Protein AF-B6G0U5-F1 (afdb_monomer_lite)

Foldseek 3Di:
DPPVVVVVVVVVVVVVVVVDDDDDDDWDWDWDADPVRDIDIDTDDDDFFAEAEQADPDLQSLLLSLQVVFFDLQEEEEAEPPPHRLQLLFCLLVCLLRSGFYGYAHLVDGDPSNVVSLVSYQEYEYGADCVGRNPVSVVVSPNHHYHYQYDPGNQNSLVSLVVVLPDAQEAEEFASPPGSLLSLLCSLQCSLRSHTYHHDHQPDLADPDDPNHAYAYQEDCNGPPVSHCVRRVYHYQYDPDSQSSSVSSCCVQPVPAQEAEEEASVDCSLSSRCNSVGSNHGYHHDAPDGPLVVHAPHHYYYRYDYPDDNDHPRDDPPPPPPDDPDPDDDDDDDDDDDDDDDDDDDDDDDDDDDDDDDDDDDDDDDDDDDPDPCVPAFEFDPCNVVQLPVLPDLQQQAEEAEDEDDDPCVVVFDWGQGGPVSPSQWIWGDDPSYIYTYHNDQYEYDLACALVVAQCCRYQEYHCPRYQDLNHQELHNNPANVCNHQEYACQRHPCVNYAEQARNQHNVCNHQAYDCQNHEAQNYAYLHRNHQNVCNHAEYDCLNDPCLNHQEQASNCANNCNHQEYDCQNDDCQNHQELHLNHAQVQNHADYDCQNDDQQNHQEQASNNQNNQNHAEDEPVRHDCVNHAELASNHANNQNHAYYEQDNHACQNHQEHARNQQNVQNYAYEHEYEHQHNYHASNAENGPQDPPGAYEYEYEPVCVVVVVVNVVRHDPRGRYDYHYHDDHPVVVVVVVVVVVVPPPD

Secondary structure (DSSP, 8-state):
--HHHHHHHHHHHHHHHTT-SS--PPPPEEEEE-TTSPEEEEE-PPPP--EEEE--SSHHHHHHHHHHHSS-TTEEEEEE-SS--TTGGGTHHHHHHHT--EEEE-SSS--HHHHHHHHH-SEEEEES-TTTS-HHHHHHTTTSEEEEE--SSHHHHHHHHHHHH-S-SEEEEEETTT-HHHHHHHHHHHHHTT-PEEEE-TT-----PPTT-EEEEES-TTTS-HHHHHHHT-EEE--SSHHHHHHHHHHHH-TT-SEEEEEESS-THHHHHHTTTGGGT-EEEE-SSSSGGGGTTSEEEEES--SS-------------PPP-------------------------------------------S-----GGG--BBPTTHHHHHHTTT--TT--EEEEEE---TTGGGS-EEE-BTT--SSEEEEEETTEEEEEESSPEEPPSB-TTTTTT-TT--EEE-TTEE-TT-SB-TTTTTT-TT------TT---TT--B-TTTTTT-TT------TT---TT--B-TTTTTT-TT------TT---TT--B-TTTTTT-TT------TT---TT--B-TTTTTT-TT------TT---TT--B-TTTTTT-TT--EEE-TT---TT--B-TTTTTT-TT--EEE-TT---TT--B-TTTTTT-TT-EEEEEE-S---B-TTTTTT-S-STT-EEEEEE-TTTHHHHHHHHHTS-TT--EEEEEE---GGGTHHHHHHHTTSS--

Structure (mmCIF, N/CA/C/O backbone):
data_AF-B6G0U5-F1
#
_entry.id   AF-B6G0U5-F1
#
loop_
_atom_site.group_PDB
_atom_site.id
_atom_site.type_symbol
_atom_site.label_atom_id
_atom_site.label_alt_id
_atom_site.label_comp_id
_atom_site.label_asym_id
_atom_site.label_entity_id
_atom_site.label_seq_id
_atom_site.pdbx_PDB_ins_code
_atom_site.Cartn_x
_atom_site.Cartn_y
_atom_site.Cartn_z
_atom_site.occupancy
_atom_site.B_iso_or_equiv
_atom_site.auth_seq_id
_atom_site.auth_comp_id
_atom_site.auth_asym_id
_atom_site.auth_atom_id
_atom_site.pdbx_PDB_model_num
ATOM 1 N N . MET A 1 1 ? -31.105 -43.467 30.693 1.00 41.81 1 MET A N 1
ATOM 2 C CA . MET A 1 1 ? -31.208 -42.026 31.039 1.00 41.81 1 MET A CA 1
ATOM 3 C C . MET A 1 1 ? -32.640 -41.564 30.822 1.00 41.81 1 MET A C 1
ATOM 5 O O . MET A 1 1 ? -33.276 -42.052 29.898 1.00 41.81 1 MET A O 1
ATOM 9 N N . ASN A 1 2 ? -33.156 -40.666 31.664 1.00 41.19 2 ASN A N 1
ATOM 10 C CA . ASN A 1 2 ? -34.514 -40.133 31.511 1.00 41.19 2 ASN A CA 1
ATOM 11 C C . ASN A 1 2 ? -34.580 -39.208 30.275 1.00 41.19 2 ASN A C 1
ATOM 13 O O . ASN A 1 2 ? -33.649 -38.427 30.071 1.00 41.19 2 ASN A O 1
ATOM 17 N N . LYS A 1 3 ? -35.639 -39.273 29.449 1.00 37.56 3 LYS A N 1
ATOM 18 C CA . LYS A 1 3 ? -35.687 -38.558 28.149 1.00 37.56 3 LYS A CA 1
ATOM 19 C C . LYS A 1 3 ? -35.516 -37.035 28.295 1.00 37.56 3 LYS A C 1
ATOM 21 O O . LYS A 1 3 ? -34.864 -36.418 27.460 1.00 37.56 3 LYS A O 1
ATOM 26 N N . GLY A 1 4 ? -36.000 -36.449 29.396 1.00 39.34 4 GLY A N 1
ATOM 27 C CA . GLY A 1 4 ? -35.787 -35.031 29.717 1.00 39.34 4 GLY A CA 1
ATOM 28 C C . GLY A 1 4 ? -34.329 -34.657 30.029 1.00 39.34 4 GLY A C 1
ATOM 29 O O . GLY A 1 4 ? -33.893 -33.574 29.661 1.00 39.34 4 GLY A O 1
ATOM 30 N N . ILE A 1 5 ? -33.541 -35.562 30.628 1.00 41.09 5 ILE A N 1
ATOM 31 C CA . ILE A 1 5 ? -32.111 -35.323 30.916 1.00 41.09 5 ILE A CA 1
ATOM 32 C C . ILE A 1 5 ? -31.323 -35.250 29.606 1.00 41.09 5 ILE A C 1
ATOM 34 O O . ILE A 1 5 ? -30.482 -34.370 29.443 1.00 41.09 5 ILE A O 1
ATOM 38 N N . ALA A 1 6 ? -31.636 -36.134 28.652 1.00 41.09 6 ALA A N 1
ATOM 39 C CA . ALA A 1 6 ? -31.067 -36.064 27.311 1.00 41.09 6 ALA A CA 1
ATOM 40 C C . ALA A 1 6 ? -31.468 -34.757 26.610 1.00 41.09 6 ALA A C 1
ATOM 42 O O . ALA A 1 6 ? -30.598 -34.077 26.088 1.00 41.09 6 ALA A O 1
ATOM 43 N N . ALA A 1 7 ? -32.744 -34.357 26.661 1.00 38.75 7 ALA A N 1
ATOM 44 C CA . ALA A 1 7 ? -33.213 -33.122 26.029 1.00 38.75 7 ALA A CA 1
ATOM 45 C C . ALA A 1 7 ? -32.553 -31.850 26.599 1.00 38.75 7 ALA A C 1
ATOM 47 O O . ALA A 1 7 ? -32.129 -31.000 25.824 1.00 38.75 7 ALA A O 1
ATOM 48 N N . VAL A 1 8 ? -32.404 -31.727 27.924 1.00 44.31 8 VAL A N 1
ATOM 49 C CA . VAL A 1 8 ? -31.749 -30.560 28.552 1.00 44.31 8 VAL A CA 1
ATOM 50 C C . VAL A 1 8 ? -30.239 -30.558 28.297 1.00 44.31 8 VAL A C 1
ATOM 52 O O . VAL A 1 8 ? -29.676 -29.506 28.004 1.00 44.31 8 VAL A O 1
ATOM 55 N N . ALA A 1 9 ? -29.579 -31.722 28.337 1.00 42.16 9 ALA A N 1
ATOM 56 C CA . ALA A 1 9 ? -28.166 -31.826 27.974 1.00 42.16 9 ALA A CA 1
ATOM 57 C C . ALA A 1 9 ? -27.937 -31.490 26.490 1.00 42.16 9 ALA A C 1
ATOM 59 O O . ALA A 1 9 ? -27.038 -30.719 26.179 1.00 42.16 9 ALA A O 1
ATOM 60 N N . ILE A 1 10 ? -28.780 -32.001 25.586 1.00 44.28 10 ILE A N 1
ATOM 61 C CA . ILE A 1 10 ? -28.735 -31.700 24.148 1.00 44.28 10 ILE A CA 1
ATOM 62 C C . ILE A 1 10 ? -29.040 -30.220 23.893 1.00 44.28 10 ILE A C 1
ATOM 64 O O . ILE A 1 10 ? -28.343 -29.608 23.097 1.00 44.28 10 ILE A O 1
ATOM 68 N N . ALA A 1 11 ? -29.998 -29.606 24.592 1.00 42.25 11 ALA A N 1
ATOM 69 C CA . ALA A 1 11 ? -30.270 -28.172 24.473 1.00 42.25 11 ALA A CA 1
ATOM 70 C C . ALA A 1 11 ? -29.084 -27.316 24.953 1.00 42.25 11 ALA A C 1
ATOM 72 O O . ALA A 1 11 ? -28.708 -26.366 24.273 1.00 42.25 11 ALA A O 1
ATOM 73 N N . ALA A 1 12 ? -28.445 -27.677 26.071 1.00 42.59 12 ALA A N 1
ATOM 74 C CA . ALA A 1 12 ? -27.238 -27.003 26.554 1.00 42.59 12 ALA A CA 1
ATOM 75 C C . ALA A 1 12 ? -26.036 -27.193 25.607 1.00 42.59 12 ALA A C 1
ATOM 77 O O . ALA A 1 12 ? -25.261 -26.259 25.415 1.00 42.59 12 ALA A O 1
ATOM 78 N N . ILE A 1 13 ? -25.909 -28.371 24.987 1.00 42.75 13 ILE A N 1
ATOM 79 C CA . ILE A 1 13 ? -24.900 -28.678 23.961 1.00 42.75 13 ILE A CA 1
ATOM 80 C C . ILE A 1 13 ? -25.186 -27.916 22.657 1.00 42.75 13 ILE A C 1
ATOM 82 O O . ILE A 1 13 ? -24.265 -27.389 22.049 1.00 42.75 13 ILE A O 1
ATOM 86 N N . LEU A 1 14 ? -26.443 -27.790 22.229 1.00 38.56 14 LEU A N 1
ATOM 87 C CA . LEU A 1 14 ? -26.814 -27.014 21.041 1.00 38.56 14 LEU A CA 1
ATOM 88 C C . LEU A 1 14 ? -26.608 -25.509 21.262 1.00 38.56 14 LEU A C 1
ATOM 90 O O . LEU A 1 14 ? -26.083 -24.841 20.377 1.00 38.56 14 LEU A O 1
ATOM 94 N N . LEU A 1 15 ? -26.942 -24.992 22.450 1.00 37.34 15 LEU A N 1
ATOM 95 C CA . LEU A 1 15 ? -26.687 -23.600 22.843 1.00 37.34 15 LEU A CA 1
ATOM 96 C C . LEU A 1 15 ? -25.188 -23.284 22.986 1.00 37.34 15 LEU A C 1
ATOM 98 O O . LEU A 1 15 ? -24.782 -22.145 22.739 1.00 37.34 15 LEU A O 1
ATOM 102 N N . SER A 1 16 ? -24.350 -24.256 23.368 1.00 36.69 16 SER A N 1
ATOM 103 C CA . SER A 1 16 ? -22.896 -24.066 23.369 1.00 36.69 16 SER A CA 1
ATOM 104 C C . SER A 1 16 ? -22.305 -24.178 21.960 1.00 36.69 16 SER A C 1
ATOM 106 O O . SER A 1 16 ? -21.547 -23.295 21.568 1.00 36.69 16 SER A O 1
ATOM 108 N N . ILE A 1 17 ? -22.709 -25.166 21.153 1.00 36.34 17 ILE A N 1
ATOM 109 C CA . ILE A 1 17 ? -22.259 -25.314 19.756 1.00 36.34 17 ILE A CA 1
ATOM 110 C C . ILE A 1 17 ? -22.659 -24.094 18.907 1.00 36.34 17 ILE A C 1
ATOM 112 O O . ILE A 1 17 ? -21.852 -23.623 18.110 1.00 36.34 17 ILE A O 1
ATOM 116 N N . SER A 1 18 ? -23.841 -23.502 19.118 1.00 33.12 18 SER A N 1
ATOM 117 C CA . SER A 1 18 ? -24.302 -22.323 18.361 1.00 33.12 18 SER A CA 1
ATOM 118 C C . SER A 1 18 ? -23.503 -21.031 18.608 1.00 33.12 18 SER A C 1
ATOM 120 O O . SER A 1 18 ? -23.827 -20.002 18.019 1.00 33.12 18 SER A O 1
ATOM 122 N N . ASN A 1 19 ? -22.507 -21.042 19.501 1.00 32.38 19 ASN A N 1
ATOM 123 C CA . ASN A 1 19 ? -21.650 -19.890 19.804 1.00 32.38 19 ASN A CA 1
ATOM 124 C C . ASN A 1 19 ? -20.148 -20.152 19.541 1.00 32.38 19 ASN A C 1
ATOM 126 O O . ASN A 1 19 ? -19.331 -19.316 19.918 1.00 32.38 19 ASN A O 1
ATOM 130 N N . PHE A 1 20 ? -19.771 -21.271 18.906 1.00 33.72 20 PHE A N 1
ATOM 131 C CA . PHE A 1 20 ? -18.369 -21.629 18.636 1.00 33.72 20 PHE A CA 1
ATOM 132 C C . PHE A 1 20 ? -18.137 -22.005 17.165 1.00 33.72 20 PHE A C 1
ATOM 134 O O . PHE A 1 20 ? -18.825 -22.863 16.615 1.00 33.72 20 PHE A O 1
ATOM 141 N N . SER A 1 21 ? -17.104 -21.430 16.544 1.00 30.44 21 SER A N 1
ATOM 142 C CA . SER A 1 21 ? -16.542 -21.937 15.288 1.00 30.44 21 SER A CA 1
ATOM 143 C C . SER A 1 21 ? -15.600 -23.111 15.572 1.00 30.44 21 SER A C 1
ATOM 145 O O . SER A 1 21 ? -14.601 -22.937 16.263 1.00 30.44 21 SER A O 1
ATOM 147 N N . SER A 1 22 ? -15.940 -24.293 15.047 1.00 32.72 22 SER A N 1
ATOM 148 C CA . SER A 1 22 ? -15.055 -25.451 14.798 1.00 32.72 22 SER A CA 1
ATOM 149 C C . SER A 1 22 ? -13.824 -25.618 15.714 1.00 32.72 22 SER A C 1
ATOM 151 O O . SER A 1 22 ? -12.688 -25.476 15.273 1.00 32.72 22 SER A O 1
ATOM 153 N N . GLY A 1 23 ? -14.054 -26.007 16.971 1.00 31.92 23 GLY A N 1
ATOM 154 C CA . GLY A 1 23 ? -13.003 -26.351 17.937 1.00 31.92 23 GLY A CA 1
ATOM 155 C C . GLY A 1 23 ? -13.549 -27.258 19.040 1.00 31.92 23 GLY A C 1
ATOM 156 O O . GLY A 1 23 ? -13.773 -26.820 20.165 1.00 31.92 23 GLY A O 1
ATOM 157 N N . ALA A 1 24 ? -13.869 -28.509 18.700 1.00 28.66 24 ALA A N 1
ATOM 158 C CA . ALA A 1 24 ? -14.595 -29.417 19.589 1.00 28.66 24 ALA A CA 1
ATOM 159 C C . ALA A 1 24 ? -13.694 -30.038 20.676 1.00 28.66 24 ALA A C 1
ATOM 161 O O . ALA A 1 24 ? -13.211 -31.160 20.534 1.00 28.66 24 ALA A O 1
ATOM 162 N N . GLU A 1 25 ? -13.523 -29.342 21.800 1.00 37.12 25 GLU A N 1
ATOM 163 C CA . GLU A 1 25 ? -12.974 -29.932 23.026 1.00 37.12 25 GLU A CA 1
ATOM 164 C C . GLU A 1 25 ? -14.069 -30.426 23.989 1.00 37.12 25 GLU A C 1
ATOM 166 O O . GLU A 1 25 ? -15.152 -29.854 24.118 1.00 37.12 25 GLU A O 1
ATOM 171 N N . SER A 1 26 ? -13.775 -31.512 24.708 1.00 33.44 26 SER A N 1
ATOM 172 C CA . SER A 1 26 ? -14.741 -32.208 25.563 1.00 33.44 26 SER A CA 1
ATOM 173 C C . SER A 1 26 ? -15.150 -31.418 26.818 1.00 33.44 26 SER A C 1
ATOM 175 O O . SER A 1 26 ? -14.322 -31.151 27.695 1.00 33.44 26 SER A O 1
ATOM 177 N N . PHE A 1 27 ? -16.450 -31.162 26.985 1.00 38.25 27 PHE A N 1
ATOM 178 C CA . PHE A 1 27 ? -17.017 -30.650 28.237 1.00 38.25 27 PHE A CA 1
ATOM 179 C C . PHE A 1 27 ? -17.114 -31.759 29.299 1.00 38.25 27 PHE A C 1
ATOM 181 O O . PHE A 1 27 ? -17.762 -32.784 29.085 1.00 38.25 27 PHE A O 1
ATOM 188 N N . LYS A 1 28 ? -16.536 -31.542 30.489 1.00 36.19 28 LYS A N 1
ATOM 189 C CA . LYS A 1 28 ? -16.729 -32.424 31.657 1.00 36.19 28 LYS A CA 1
ATOM 190 C C . LYS A 1 28 ? -17.879 -31.915 32.525 1.00 36.19 28 LYS A C 1
ATOM 192 O O . LYS A 1 28 ? -17.785 -30.831 33.096 1.00 36.19 28 LYS A O 1
ATOM 197 N N . TYR A 1 29 ? -18.924 -32.723 32.684 1.00 39.94 29 TYR A N 1
ATOM 198 C CA . TYR A 1 29 ? -20.046 -32.449 33.584 1.00 39.94 29 TYR A CA 1
ATOM 199 C C . TYR A 1 29 ? -20.018 -33.361 34.820 1.00 39.94 29 TYR A C 1
ATOM 201 O O . TYR A 1 29 ? -19.636 -34.529 34.753 1.00 39.94 29 TYR A O 1
ATOM 209 N N . LYS A 1 30 ? -20.468 -32.834 35.965 1.00 37.81 30 LYS A N 1
ATOM 210 C CA . LYS A 1 30 ? -20.860 -33.630 37.139 1.00 37.81 30 LYS A CA 1
ATOM 211 C C . LYS A 1 30 ? -22.286 -33.250 37.525 1.00 37.81 30 LYS A C 1
ATOM 213 O O . LYS A 1 30 ? -22.527 -32.122 37.953 1.00 37.81 30 LYS A O 1
ATOM 218 N N . ALA A 1 31 ? -23.207 -34.200 37.394 1.00 38.88 31 ALA A N 1
ATOM 219 C CA . ALA A 1 31 ? -24.545 -34.098 37.960 1.00 38.88 31 ALA A CA 1
ATOM 220 C C . ALA A 1 31 ? -24.526 -34.630 39.400 1.00 38.88 31 ALA A C 1
ATOM 222 O O . ALA A 1 31 ? -23.918 -35.669 39.673 1.00 38.88 31 ALA A O 1
ATOM 223 N N . LYS A 1 32 ? -25.191 -33.934 40.326 1.00 42.19 32 LYS A N 1
ATOM 224 C CA . LYS A 1 32 ? -25.430 -34.442 41.684 1.00 42.19 32 LYS A CA 1
ATOM 225 C C . LYS A 1 32 ? -26.883 -34.177 42.066 1.00 42.19 32 LYS A C 1
ATOM 227 O O . LYS A 1 32 ? -27.349 -33.039 41.998 1.00 42.19 32 LYS A O 1
ATOM 232 N N . LYS A 1 33 ? -27.588 -35.237 42.454 1.00 38.59 33 LYS A N 1
ATOM 233 C CA . LYS A 1 33 ? -28.985 -35.184 42.885 1.00 38.59 33 LYS A CA 1
ATOM 234 C C . LYS A 1 33 ? -29.052 -34.747 44.346 1.00 38.59 33 LYS A C 1
ATOM 236 O O . LYS A 1 33 ? -28.362 -35.331 45.183 1.00 38.59 33 LYS A O 1
ATOM 241 N N . LYS A 1 34 ? -29.835 -33.711 44.651 1.00 44.16 34 LYS A N 1
ATOM 242 C CA . LYS A 1 34 ? -30.144 -33.316 46.032 1.00 44.16 34 LYS A CA 1
ATOM 243 C C . LYS A 1 34 ? -31.354 -34.102 46.551 1.00 44.16 34 LYS A C 1
ATOM 245 O O . LYS A 1 34 ? -32.176 -34.589 45.776 1.00 44.16 34 LYS A O 1
ATOM 250 N N . SER A 1 35 ? -31.464 -34.211 47.874 1.00 41.53 35 S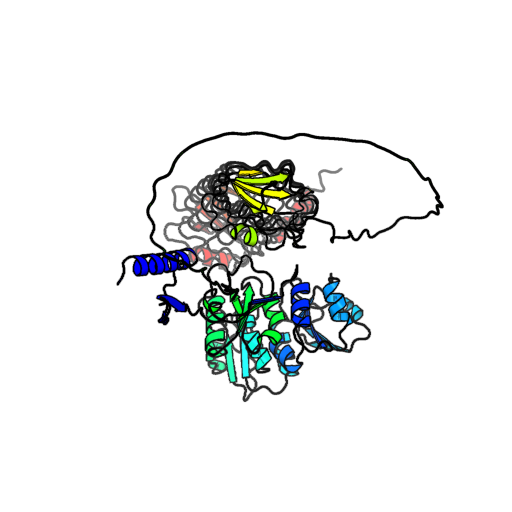ER A N 1
ATOM 251 C CA . SER A 1 35 ? -32.530 -34.941 48.581 1.00 41.53 35 SER A CA 1
ATOM 252 C C . SER A 1 35 ? -33.942 -34.386 48.347 1.00 41.53 35 SER A C 1
ATOM 254 O O . SER A 1 35 ? -34.911 -35.112 48.526 1.00 41.53 35 SER A O 1
ATOM 256 N N . ASN A 1 36 ? -34.062 -33.135 47.899 1.00 40.34 36 ASN A N 1
ATOM 257 C CA . ASN A 1 36 ? -35.319 -32.470 47.544 1.00 40.34 36 ASN A CA 1
ATOM 258 C C . ASN A 1 36 ? -35.738 -32.668 46.068 1.00 40.34 36 ASN A C 1
ATOM 260 O O . ASN A 1 36 ? -36.636 -31.983 45.592 1.00 40.34 36 ASN A O 1
ATOM 264 N N . GLY A 1 37 ? -35.066 -33.545 45.315 1.00 40.84 37 GLY A N 1
ATOM 265 C CA . GLY A 1 37 ? -35.372 -33.810 43.904 1.00 40.84 37 GLY A CA 1
ATOM 266 C C . GLY A 1 37 ? -34.714 -32.859 42.897 1.00 40.84 37 GLY A C 1
ATOM 267 O O . GLY A 1 37 ? -34.726 -33.161 41.705 1.00 40.84 37 GLY A O 1
ATOM 268 N N . THR A 1 38 ? -34.074 -31.769 43.336 1.00 36.50 38 THR A N 1
ATOM 269 C CA . THR A 1 38 ? -33.339 -30.861 42.440 1.00 36.50 38 THR A CA 1
ATOM 270 C C . THR A 1 38 ? -32.034 -31.508 41.951 1.00 36.50 38 THR A C 1
ATOM 272 O O . THR A 1 38 ? -31.175 -31.894 42.752 1.00 36.50 38 THR A O 1
ATOM 275 N N . GLU A 1 39 ? -31.838 -31.595 40.635 1.00 40.88 39 GLU A N 1
ATOM 276 C CA . GLU A 1 39 ? -30.571 -32.021 40.024 1.00 40.88 39 GLU A CA 1
ATOM 277 C C . GLU A 1 39 ? -29.759 -30.791 39.595 1.00 40.88 39 GLU A C 1
ATOM 279 O O . GLU A 1 39 ? -30.204 -29.989 38.779 1.00 40.88 39 GLU A O 1
ATOM 284 N N . VAL A 1 40 ? -28.558 -30.624 40.164 1.00 40.50 40 VAL A N 1
ATOM 285 C CA . VAL A 1 40 ? -27.666 -29.500 39.838 1.00 40.50 40 VAL A CA 1
ATOM 286 C C . VAL A 1 40 ? -26.596 -29.972 38.859 1.00 40.50 40 VAL A C 1
ATOM 288 O O . VAL A 1 40 ? -25.790 -30.850 39.187 1.00 40.50 40 VAL A O 1
ATOM 291 N N . VAL A 1 41 ? -26.559 -29.358 37.675 1.00 39.66 41 VAL A N 1
ATOM 292 C CA . VAL A 1 41 ? -25.498 -29.547 36.677 1.00 39.66 41 VAL A CA 1
ATOM 293 C C . VAL A 1 41 ? -24.483 -28.417 36.832 1.00 39.66 41 VAL A C 1
ATOM 295 O O . VAL A 1 41 ? -24.767 -27.272 36.492 1.00 39.66 41 VAL A O 1
ATOM 298 N N . LYS A 1 42 ? -23.283 -28.723 37.341 1.00 37.88 42 LYS A N 1
ATOM 299 C CA . LYS A 1 42 ? -22.163 -27.771 37.284 1.00 37.88 42 LYS A CA 1
ATOM 300 C C . LYS A 1 42 ? -21.444 -27.911 35.944 1.00 37.88 42 LYS A C 1
ATOM 302 O O . LYS A 1 42 ? -20.783 -28.923 35.707 1.00 37.88 42 LYS A O 1
ATOM 307 N N . ILE A 1 43 ? -21.552 -26.879 35.112 1.00 38.88 43 ILE A N 1
ATOM 308 C CA . ILE A 1 43 ? -20.696 -26.667 33.942 1.00 38.88 43 ILE A CA 1
ATOM 309 C C . ILE A 1 43 ? -19.489 -25.853 34.419 1.00 38.88 43 ILE A C 1
ATOM 311 O O . ILE A 1 43 ? -19.657 -24.770 34.973 1.00 38.88 43 ILE A O 1
ATOM 315 N N . ALA A 1 44 ? -18.278 -26.379 34.244 1.00 36.69 44 ALA A N 1
ATOM 316 C CA . ALA A 1 44 ? -17.056 -25.616 34.480 1.00 36.69 44 ALA A CA 1
ATOM 317 C C . ALA A 1 44 ? -16.651 -24.918 33.174 1.00 36.69 44 ALA A C 1
ATOM 319 O O . ALA A 1 44 ? -16.300 -25.597 32.209 1.00 36.69 44 ALA A O 1
ATOM 320 N N . SER A 1 45 ? -16.699 -23.585 33.130 1.00 39.34 45 SER A N 1
ATOM 321 C CA . SER A 1 45 ? -16.087 -22.826 32.034 1.00 39.34 45 SER A CA 1
ATOM 322 C C . SER A 1 45 ? -14.559 -22.885 32.141 1.00 39.34 45 SER A C 1
ATOM 324 O O . SER A 1 45 ? -14.004 -22.948 33.243 1.00 39.34 45 SER A O 1
ATOM 326 N N . LYS A 1 46 ? -13.861 -22.860 30.997 1.00 41.12 46 LYS A N 1
ATOM 327 C CA . LYS A 1 46 ? -12.401 -22.674 30.966 1.00 41.12 46 LYS A CA 1
ATOM 328 C C . LYS A 1 46 ? -12.020 -21.288 31.521 1.00 41.12 46 LYS A C 1
ATOM 330 O O . LYS A 1 46 ? -12.873 -20.420 31.702 1.00 41.12 46 LYS A O 1
ATOM 335 N N . ARG A 1 47 ? -10.732 -21.128 31.850 1.00 43.81 47 ARG A N 1
ATOM 336 C CA . ARG A 1 47 ? -10.162 -19.938 32.507 1.00 43.81 47 ARG A CA 1
ATOM 337 C C . ARG A 1 47 ? -10.509 -18.647 31.756 1.00 43.81 47 ARG A C 1
ATOM 339 O O . ARG A 1 47 ? -10.425 -18.610 30.533 1.00 43.81 47 ARG A O 1
ATOM 346 N N . HIS A 1 48 ? -10.822 -17.595 32.511 1.00 53.06 48 HIS A N 1
ATOM 347 C CA . HIS A 1 48 ? -10.821 -16.231 31.991 1.00 53.06 48 HIS A CA 1
ATOM 348 C C . HIS A 1 48 ? -9.396 -15.849 31.591 1.00 53.06 48 HIS A C 1
ATOM 350 O O . HIS A 1 48 ? -8.478 -16.019 32.395 1.00 53.06 48 HIS A O 1
ATOM 356 N N . HIS A 1 49 ? -9.243 -15.301 30.390 1.00 67.19 49 HIS A N 1
ATOM 357 C CA . HIS A 1 49 ? -8.019 -14.642 29.956 1.00 67.19 49 HIS A CA 1
ATOM 358 C C . HIS A 1 49 ? -8.320 -13.159 29.737 1.00 67.19 49 HIS A C 1
ATOM 360 O O . HIS A 1 49 ? -9.385 -12.812 29.221 1.00 67.19 49 HIS A O 1
ATOM 366 N N . SER A 1 50 ? -7.425 -12.288 30.194 1.00 77.50 50 SER A N 1
ATOM 367 C CA . SER A 1 50 ? -7.571 -10.837 30.066 1.00 77.50 50 SER A CA 1
ATOM 368 C C . SER A 1 50 ? -7.123 -10.368 28.687 1.00 77.50 50 SER A C 1
ATOM 370 O O . SER A 1 50 ? -6.096 -10.830 28.194 1.00 77.50 50 SER A O 1
ATOM 372 N N . HIS A 1 51 ? -7.840 -9.403 28.120 1.00 83.12 51 HIS A N 1
ATOM 373 C CA . HIS A 1 51 ? -7.452 -8.722 26.892 1.00 83.12 51 HIS A CA 1
ATOM 374 C C . HIS A 1 51 ? -7.291 -7.219 27.161 1.00 83.12 51 HIS A C 1
ATOM 376 O O . HIS A 1 51 ? -8.245 -6.557 27.576 1.00 83.12 51 HIS A O 1
ATOM 382 N N . THR A 1 52 ? -6.084 -6.703 26.946 1.00 88.06 52 THR A N 1
ATOM 383 C CA . THR A 1 52 ? -5.698 -5.294 27.117 1.00 88.06 52 THR A CA 1
ATOM 384 C C . THR A 1 52 ? -5.471 -4.668 25.741 1.00 88.06 52 THR A C 1
ATOM 386 O O . THR A 1 52 ? -4.914 -5.320 24.863 1.00 88.06 52 THR A O 1
ATOM 389 N N . LYS A 1 53 ? -5.863 -3.403 25.543 1.00 87.06 53 LYS A N 1
ATOM 390 C CA . LYS A 1 53 ? -5.658 -2.657 24.289 1.00 87.06 53 LYS A CA 1
ATOM 391 C C . LYS A 1 53 ? -4.866 -1.367 24.540 1.00 87.06 53 LYS A C 1
ATOM 393 O O . LYS A 1 53 ? -5.341 -0.494 25.264 1.00 87.06 53 LYS A O 1
ATOM 398 N N . PHE A 1 54 ? -3.714 -1.214 23.887 1.00 88.00 54 PHE A N 1
ATOM 399 C CA . PHE A 1 54 ? -2.999 0.057 23.727 1.00 88.00 54 PHE A CA 1
ATOM 400 C C . PHE A 1 54 ? -3.085 0.487 22.261 1.00 88.00 54 PHE A C 1
ATOM 402 O O . PHE A 1 54 ? -2.183 0.245 21.467 1.00 88.00 54 PHE A O 1
ATOM 409 N N . ILE A 1 55 ? -4.217 1.093 21.907 1.00 83.06 55 ILE A N 1
ATOM 410 C CA . ILE A 1 55 ? -4.516 1.603 20.564 1.00 83.06 55 ILE A CA 1
ATOM 411 C C . ILE A 1 55 ? -4.741 3.105 20.694 1.00 83.06 55 ILE A C 1
ATOM 413 O O . ILE A 1 55 ? -5.528 3.528 21.546 1.00 83.06 55 ILE A O 1
ATOM 417 N N . GLY A 1 56 ? -4.041 3.911 19.906 1.00 72.31 56 GLY A N 1
ATOM 418 C CA . GLY A 1 56 ? -4.368 5.316 19.671 1.00 72.31 56 GLY A CA 1
ATOM 419 C C . GLY A 1 56 ? -4.633 5.569 18.189 1.00 72.31 56 GLY A C 1
ATOM 420 O O . GLY A 1 56 ? -4.321 4.712 17.364 1.00 72.31 56 GLY A O 1
ATOM 421 N N . ARG A 1 57 ? -5.134 6.765 17.857 1.00 71.25 57 ARG A N 1
ATOM 422 C CA . ARG A 1 57 ? -5.505 7.165 16.480 1.00 71.25 57 ARG A CA 1
ATOM 423 C C . ARG A 1 57 ? -4.354 7.051 15.482 1.00 71.25 57 ARG A C 1
ATOM 425 O O . ARG A 1 57 ? -4.547 7.036 14.277 1.00 71.25 57 ARG A O 1
ATOM 432 N N . ASN A 1 58 ? -3.125 7.051 15.989 1.00 72.69 58 ASN A N 1
ATOM 433 C CA . ASN A 1 58 ? -1.909 6.862 15.224 1.00 72.69 58 ASN A CA 1
ATOM 434 C C . ASN A 1 58 ? -0.809 6.244 16.108 1.00 72.69 58 ASN A C 1
ATOM 436 O O . ASN A 1 58 ? -0.924 6.164 17.335 1.00 72.69 58 ASN A O 1
ATOM 440 N N . ARG A 1 59 ? 0.305 5.871 15.468 1.00 79.31 59 ARG A N 1
ATOM 441 C CA . ARG A 1 59 ? 1.523 5.313 16.093 1.00 79.31 59 ARG A CA 1
ATOM 442 C C . ARG A 1 59 ? 2.055 6.113 17.295 1.00 79.31 59 ARG A C 1
ATOM 444 O O . ARG A 1 59 ? 2.635 5.541 18.215 1.00 79.31 59 ARG A O 1
ATOM 451 N N . TYR A 1 60 ? 1.854 7.430 17.306 1.00 82.69 60 TYR A N 1
ATOM 452 C CA . TYR A 1 60 ? 2.354 8.333 18.344 1.00 82.69 60 TYR A CA 1
ATOM 453 C C . TYR A 1 60 ? 1.508 8.268 19.621 1.00 82.69 60 TYR A C 1
ATOM 455 O O . TYR A 1 60 ? 2.031 8.162 20.737 1.00 82.69 60 TYR A O 1
ATOM 463 N N . GLU A 1 61 ? 0.183 8.259 19.460 1.00 82.06 61 GLU A N 1
ATOM 464 C CA . GLU A 1 61 ? -0.747 8.054 20.567 1.00 82.06 61 GLU A CA 1
ATOM 465 C C . GLU A 1 61 ? -0.675 6.611 21.097 1.00 82.06 61 GLU A C 1
ATOM 467 O O . GLU A 1 61 ? -0.669 6.419 22.315 1.00 82.06 61 GLU A O 1
ATOM 472 N N . THR A 1 62 ? -0.523 5.610 20.220 1.00 86.88 62 THR A N 1
ATOM 473 C CA . THR A 1 62 ? -0.236 4.218 20.616 1.00 86.88 62 THR A CA 1
ATOM 474 C C . THR A 1 62 ? 1.022 4.134 21.482 1.00 86.88 62 THR A C 1
ATOM 476 O O . THR A 1 62 ? 0.956 3.621 22.599 1.00 86.88 62 THR A O 1
ATOM 479 N N . SER A 1 63 ? 2.149 4.696 21.028 1.00 88.44 63 SER A N 1
ATOM 480 C CA . SER A 1 63 ? 3.395 4.717 21.809 1.00 88.44 63 SER A CA 1
ATOM 481 C C . SER A 1 63 ? 3.228 5.437 23.153 1.00 88.44 63 SER A C 1
ATOM 483 O O . SER A 1 63 ? 3.701 4.947 24.178 1.00 88.44 63 SER A O 1
ATOM 485 N N . SER A 1 64 ? 2.474 6.540 23.193 1.00 85.06 64 SER A N 1
ATOM 486 C CA . SER A 1 64 ? 2.177 7.239 24.452 1.00 85.06 64 SER A CA 1
ATOM 487 C C . SER A 1 64 ? 1.319 6.399 25.409 1.00 85.06 64 SER A C 1
ATOM 489 O O . SER A 1 64 ? 1.582 6.410 26.609 1.00 85.06 64 SER A O 1
ATOM 491 N N . LYS A 1 65 ? 0.350 5.620 24.908 1.00 88.19 65 LYS A N 1
ATOM 492 C CA . LYS A 1 65 ? -0.448 4.678 25.718 1.00 88.19 65 LYS A CA 1
ATOM 493 C C . LYS A 1 65 ? 0.400 3.520 26.258 1.00 88.19 65 LYS A C 1
ATOM 495 O O . LYS A 1 65 ? 0.255 3.167 27.428 1.00 88.19 65 LYS A O 1
ATOM 500 N N . ILE A 1 66 ? 1.331 2.993 25.456 1.00 90.56 66 ILE A N 1
ATOM 501 C CA . ILE A 1 66 ? 2.325 2.001 25.902 1.00 90.56 66 ILE A CA 1
ATOM 502 C C . ILE A 1 66 ? 3.186 2.605 27.023 1.00 90.56 66 ILE A C 1
ATOM 504 O O . ILE A 1 66 ? 3.168 2.082 28.136 1.00 90.56 66 ILE A O 1
ATOM 508 N N . LEU A 1 67 ? 3.822 3.760 26.794 1.00 88.19 67 LEU A N 1
ATOM 509 C CA . LEU A 1 67 ? 4.633 4.480 27.789 1.00 88.19 67 LEU A CA 1
ATOM 510 C C . LEU A 1 67 ? 3.848 4.880 29.051 1.00 88.19 67 LEU A C 1
ATOM 512 O O . LEU A 1 67 ? 4.422 5.022 30.128 1.00 88.19 67 LEU A O 1
ATOM 516 N N . GLU A 1 68 ? 2.534 5.087 28.982 1.00 85.38 68 GLU A N 1
ATOM 517 C CA . GLU A 1 68 ? 1.753 5.319 30.198 1.00 85.38 68 GLU A CA 1
ATOM 518 C C . GLU A 1 68 ? 1.656 4.060 31.076 1.00 85.38 68 GLU A C 1
ATOM 520 O O . GLU A 1 68 ? 1.626 4.195 32.306 1.00 85.38 68 GLU A O 1
ATOM 525 N N . SER A 1 69 ? 1.742 2.870 30.475 1.00 83.81 69 SER A N 1
ATOM 526 C CA . SER A 1 69 ? 1.754 1.563 31.147 1.00 83.81 69 SER A CA 1
ATOM 527 C C . SER A 1 69 ? 3.151 1.005 31.487 1.00 83.81 69 SER A C 1
ATOM 529 O O . SER A 1 69 ? 3.262 0.210 32.422 1.00 83.81 69 SER A O 1
ATOM 531 N N . SER A 1 70 ? 4.213 1.424 30.786 1.00 77.44 70 SER A N 1
ATOM 532 C CA . SER A 1 70 ? 5.591 0.927 30.956 1.00 77.44 70 SER A CA 1
ATOM 533 C C . SER A 1 70 ? 6.637 2.029 31.180 1.00 77.44 70 SER A C 1
ATOM 535 O O . SER A 1 70 ? 6.323 3.207 31.339 1.00 77.44 70 SER A O 1
ATOM 537 N N . GLY A 1 71 ? 7.903 1.604 31.258 1.00 69.50 71 GLY A N 1
ATOM 538 C CA . GLY A 1 71 ? 9.061 2.475 31.083 1.00 69.50 71 GLY A CA 1
ATOM 539 C C . GLY A 1 71 ? 9.423 3.407 32.241 1.00 69.50 71 GLY A C 1
ATOM 540 O O . GLY A 1 71 ? 8.648 3.735 33.141 1.00 69.50 71 GLY A O 1
ATOM 541 N N . ASN A 1 72 ? 10.669 3.868 32.197 1.00 78.88 72 ASN A N 1
ATOM 542 C CA . ASN A 1 72 ? 11.152 5.002 32.963 1.00 78.88 72 ASN A CA 1
ATOM 543 C C . ASN A 1 72 ? 10.766 6.307 32.251 1.00 78.88 72 ASN A C 1
ATOM 545 O O . ASN A 1 72 ? 11.414 6.710 31.291 1.00 78.88 72 ASN A O 1
ATOM 549 N N . LYS A 1 73 ? 9.760 7.011 32.770 1.00 82.19 73 LYS A N 1
ATOM 550 C CA . LYS A 1 73 ? 9.219 8.239 32.159 1.00 82.19 73 LYS A CA 1
ATOM 551 C C . LYS A 1 73 ? 10.181 9.444 32.208 1.00 82.19 73 LYS A C 1
ATOM 553 O O . LYS A 1 73 ? 9.933 10.439 31.533 1.00 82.19 73 LYS A O 1
ATOM 558 N N . ASP A 1 74 ? 11.291 9.352 32.951 1.00 90.19 74 ASP A N 1
ATOM 559 C CA . ASP A 1 74 ? 12.359 10.367 32.959 1.00 90.19 74 ASP A CA 1
ATOM 560 C C . ASP A 1 74 ? 13.318 10.264 31.757 1.00 90.19 74 ASP A C 1
ATOM 562 O O . ASP A 1 74 ? 14.034 11.232 31.482 1.00 90.19 74 ASP A O 1
ATOM 566 N N . THR A 1 75 ? 13.362 9.128 31.052 1.00 94.25 75 THR A N 1
ATOM 567 C CA . THR A 1 75 ? 14.283 8.880 29.930 1.00 94.25 75 THR A CA 1
ATOM 568 C C . THR A 1 75 ? 13.514 8.320 28.741 1.00 94.25 75 THR A C 1
ATOM 570 O O . THR A 1 75 ? 12.884 7.279 28.867 1.00 94.25 75 THR A O 1
ATOM 573 N N . LEU A 1 76 ? 13.605 8.964 27.575 1.00 94.00 76 LEU A N 1
ATOM 574 C CA . LEU A 1 76 ? 12.977 8.478 26.338 1.00 94.00 76 LEU A CA 1
ATOM 575 C C . LEU A 1 76 ? 14.017 8.222 25.252 1.00 94.00 76 LEU A C 1
ATOM 577 O O . LEU A 1 76 ? 15.008 8.949 25.153 1.00 94.00 76 LEU A O 1
ATOM 581 N N . ILE A 1 77 ? 13.754 7.219 24.417 1.00 95.56 77 ILE A N 1
ATOM 582 C CA . ILE A 1 77 ? 14.532 6.920 23.214 1.00 95.56 77 ILE A CA 1
ATOM 583 C C . ILE A 1 77 ? 13.692 7.361 22.013 1.00 95.56 77 ILE A C 1
ATOM 585 O O . ILE A 1 77 ? 12.664 6.752 21.734 1.00 95.56 77 ILE A O 1
ATOM 589 N N . LEU A 1 78 ? 14.094 8.431 21.327 1.00 94.25 78 LEU A N 1
ATOM 590 C CA . LEU A 1 78 ? 13.375 8.966 20.169 1.00 94.25 78 LEU A CA 1
ATOM 591 C C . LEU A 1 78 ? 13.950 8.402 18.869 1.00 94.25 78 LEU A C 1
ATOM 593 O O . LEU A 1 78 ? 15.163 8.436 18.649 1.00 94.25 78 LEU A O 1
ATOM 597 N N . VAL A 1 79 ? 13.059 7.926 18.002 1.00 92.38 79 VAL A N 1
ATOM 598 C CA . VAL A 1 79 ? 13.366 7.313 16.701 1.00 92.38 79 VAL A CA 1
ATOM 599 C C . VAL A 1 79 ? 12.537 8.011 15.627 1.00 92.38 79 VAL A C 1
ATOM 601 O O . VAL A 1 79 ? 11.322 8.124 15.786 1.00 92.38 79 VAL A O 1
ATOM 604 N N . ASN A 1 80 ? 13.145 8.446 14.520 1.00 88.81 80 ASN A N 1
ATOM 605 C CA . ASN A 1 80 ? 12.357 8.952 13.394 1.00 88.81 80 ASN A CA 1
ATOM 606 C C . ASN A 1 80 ? 11.527 7.818 12.756 1.00 88.81 80 ASN A C 1
ATOM 608 O O . ASN A 1 80 ? 12.048 6.744 12.457 1.00 88.81 80 ASN A O 1
ATOM 612 N N . ALA A 1 81 ? 10.233 8.070 12.567 1.00 82.94 81 ALA A N 1
ATOM 613 C CA . ALA A 1 81 ? 9.266 7.166 11.959 1.00 82.94 81 ALA A CA 1
ATOM 614 C C . ALA A 1 81 ? 8.486 7.811 10.790 1.00 82.94 81 ALA A C 1
ATOM 616 O O . ALA A 1 81 ? 7.419 7.302 10.435 1.00 82.94 81 ALA A O 1
ATOM 617 N N . SER A 1 82 ? 8.975 8.920 10.210 1.00 72.56 82 SER A N 1
ATOM 618 C CA . SER A 1 82 ? 8.319 9.625 9.095 1.00 72.56 82 SER A CA 1
ATOM 619 C C . SER A 1 82 ? 8.592 9.021 7.711 1.00 72.56 82 SER A C 1
ATOM 621 O O . SER A 1 82 ? 7.715 9.089 6.856 1.00 72.56 82 SER A O 1
ATOM 623 N N . LYS A 1 83 ? 9.764 8.404 7.487 1.00 58.22 83 LYS A N 1
ATOM 624 C CA . LYS A 1 83 ? 10.208 7.861 6.183 1.00 58.22 83 LYS A CA 1
ATOM 625 C C . LYS A 1 83 ? 10.920 6.505 6.339 1.00 58.22 83 LYS A C 1
ATOM 627 O O . LYS A 1 83 ? 12.096 6.372 6.025 1.00 58.22 83 LYS A O 1
ATOM 632 N N . GLU A 1 84 ? 10.194 5.518 6.869 1.00 57.88 84 GLU A N 1
ATOM 633 C CA . GLU A 1 84 ? 10.708 4.262 7.456 1.00 57.88 84 GLU A CA 1
ATOM 634 C C . GLU A 1 84 ? 11.484 4.420 8.777 1.00 57.88 84 GLU A C 1
ATOM 636 O O . GLU A 1 84 ? 12.029 5.469 9.105 1.00 57.88 84 GLU A O 1
ATOM 641 N N . MET A 1 85 ? 11.556 3.330 9.546 1.00 63.84 85 MET A N 1
ATOM 642 C CA . MET A 1 85 ? 12.160 3.274 10.887 1.00 63.84 85 MET A CA 1
ATOM 643 C C . MET A 1 85 ? 13.651 2.910 10.866 1.00 63.84 85 MET A C 1
ATOM 645 O O . MET A 1 85 ? 14.124 2.177 11.737 1.00 63.84 85 MET A O 1
ATOM 649 N N . SER A 1 86 ? 14.373 3.358 9.839 1.00 62.88 86 SER A N 1
ATOM 650 C CA . SER A 1 86 ? 15.691 2.846 9.431 1.00 62.88 86 SER A CA 1
ATOM 651 C C . SER A 1 86 ? 16.684 2.655 10.587 1.00 62.88 86 SER A C 1
ATOM 653 O O . SER A 1 86 ? 17.193 1.551 10.783 1.00 62.88 86 SER A O 1
ATOM 655 N N . ASP A 1 87 ? 16.909 3.701 11.380 1.00 73.69 87 ASP A N 1
ATOM 656 C CA . ASP A 1 87 ? 17.824 3.708 12.529 1.00 73.69 87 ASP A CA 1
ATOM 657 C C . ASP A 1 87 ? 17.228 3.059 13.797 1.00 73.69 87 ASP A C 1
ATOM 659 O O . ASP A 1 87 ? 17.958 2.620 14.687 1.00 73.69 87 ASP A O 1
ATOM 663 N N . GLY A 1 88 ? 15.899 2.949 13.884 1.00 84.31 88 GLY A N 1
ATOM 664 C CA . GLY A 1 88 ? 15.187 2.428 15.054 1.00 84.31 88 GLY A CA 1
ATOM 665 C C . GLY A 1 88 ? 15.298 0.920 15.261 1.00 84.31 88 GLY A C 1
ATOM 666 O O . GLY A 1 88 ? 15.209 0.456 16.397 1.00 84.31 88 GLY A O 1
ATOM 667 N N . LEU A 1 89 ? 15.530 0.154 14.189 1.00 88.56 89 LEU A N 1
ATOM 668 C CA . LEU A 1 89 ? 15.490 -1.318 14.190 1.00 88.56 89 LEU A CA 1
ATOM 669 C C . LEU A 1 89 ? 16.425 -1.977 15.224 1.00 88.56 89 LEU A C 1
ATOM 671 O O . LEU A 1 89 ? 16.157 -3.091 15.666 1.00 88.56 89 LEU A O 1
ATOM 675 N N . SER A 1 90 ? 17.506 -1.297 15.620 1.00 93.44 90 SER A N 1
ATOM 676 C CA . SER A 1 90 ? 18.495 -1.799 16.587 1.00 93.44 90 SER A CA 1
ATOM 677 C C . SER A 1 90 ? 18.366 -1.218 18.006 1.00 93.44 90 SER A C 1
ATOM 679 O O . SER A 1 90 ? 19.090 -1.633 18.912 1.00 93.44 90 SER A O 1
ATOM 681 N N . ALA A 1 91 ? 17.410 -0.313 18.250 1.00 95.88 91 ALA A N 1
ATOM 682 C CA . ALA A 1 91 ? 17.256 0.389 19.530 1.00 95.88 91 ALA A CA 1
ATOM 683 C C . ALA A 1 91 ? 16.703 -0.479 20.686 1.00 95.88 91 ALA A C 1
ATOM 685 O O . ALA A 1 91 ? 16.692 -0.041 21.838 1.00 95.88 91 ALA A O 1
ATOM 686 N N . ALA A 1 92 ? 16.269 -1.714 20.423 1.00 96.56 92 ALA A N 1
ATOM 687 C CA . ALA A 1 92 ? 15.611 -2.567 21.415 1.00 96.56 92 ALA A CA 1
ATOM 688 C C . ALA A 1 92 ? 16.509 -2.957 22.610 1.00 96.56 92 ALA A C 1
ATOM 690 O O . ALA A 1 92 ? 16.095 -2.847 23.760 1.00 96.56 92 ALA A O 1
ATOM 691 N N . ALA A 1 93 ? 17.774 -3.328 22.401 1.00 97.25 93 ALA A N 1
ATOM 692 C CA . ALA A 1 93 ? 18.672 -3.598 23.533 1.00 97.25 93 ALA A CA 1
ATOM 693 C C . ALA A 1 93 ? 18.953 -2.350 24.388 1.00 97.25 93 ALA A C 1
ATOM 695 O O . ALA A 1 93 ? 19.184 -2.450 25.595 1.00 97.25 93 ALA A O 1
ATOM 696 N N . LEU A 1 94 ? 18.908 -1.163 23.777 1.00 96.50 94 LEU A N 1
ATOM 697 C CA . LEU A 1 94 ? 19.096 0.108 24.468 1.00 96.50 94 LEU A CA 1
ATOM 698 C C . LEU A 1 94 ? 17.891 0.461 25.355 1.00 96.50 94 LEU A C 1
ATOM 700 O O . LEU A 1 94 ? 18.091 0.955 26.467 1.00 96.50 94 LEU A O 1
ATOM 704 N N . SER A 1 95 ? 16.666 0.147 24.915 1.00 95.88 95 SER A N 1
ATOM 705 C CA . SER A 1 95 ? 15.454 0.285 25.738 1.00 95.88 95 SER A CA 1
ATOM 706 C C . SER A 1 95 ? 15.541 -0.584 26.996 1.00 95.88 95 SER A C 1
ATOM 708 O O . SER A 1 95 ? 15.334 -0.089 28.107 1.00 95.88 95 SER A O 1
ATOM 710 N N . GLY A 1 96 ? 16.021 -1.824 26.846 1.00 95.62 96 GLY A N 1
ATOM 711 C CA . GLY A 1 96 ? 16.412 -2.714 27.943 1.00 95.62 96 GLY A CA 1
ATOM 712 C C . GLY A 1 96 ? 17.456 -2.117 28.891 1.00 95.62 96 GLY A C 1
ATOM 713 O O . GLY A 1 96 ? 17.229 -2.026 30.101 1.00 95.62 96 GLY A O 1
ATOM 714 N N . LYS A 1 97 ? 18.591 -1.660 28.342 1.00 96.00 97 LYS A N 1
ATOM 715 C CA . LYS A 1 97 ? 19.718 -1.068 29.092 1.00 96.00 97 LYS A CA 1
ATOM 716 C C . LYS A 1 97 ? 19.291 0.122 29.955 1.00 96.00 97 LYS A C 1
ATOM 718 O O . LYS A 1 97 ? 19.731 0.239 31.099 1.00 96.00 97 LYS A O 1
ATOM 723 N N . LEU A 1 98 ? 18.470 1.011 29.394 1.00 95.12 98 LEU A N 1
ATOM 724 C CA . LEU A 1 98 ? 18.040 2.266 30.020 1.00 95.12 98 LEU A CA 1
ATOM 725 C C . LEU A 1 98 ? 16.723 2.143 30.799 1.00 95.12 98 LEU A C 1
ATOM 727 O O . LEU A 1 98 ? 16.350 3.080 31.511 1.00 95.12 98 LEU A O 1
ATOM 731 N N . LYS A 1 99 ? 16.032 1.001 30.675 1.00 93.94 99 LYS A N 1
ATOM 732 C CA . LYS A 1 99 ? 14.664 0.765 31.165 1.00 93.94 99 LYS A CA 1
ATOM 733 C C . LYS A 1 99 ? 13.666 1.810 30.648 1.00 93.94 99 LYS A C 1
ATOM 735 O O . LYS A 1 99 ? 12.777 2.232 31.382 1.00 93.94 99 LYS A O 1
ATOM 740 N N . ALA A 1 100 ? 13.856 2.258 29.412 1.00 93.06 100 ALA A N 1
ATOM 741 C CA . ALA A 1 100 ? 13.189 3.399 28.788 1.00 93.06 100 ALA A CA 1
ATOM 742 C C . ALA A 1 100 ? 12.443 2.950 27.530 1.00 93.06 100 ALA A C 1
ATOM 744 O O . ALA A 1 100 ? 12.989 2.150 26.778 1.00 93.06 100 ALA A O 1
ATOM 745 N N . ASP A 1 101 ? 11.244 3.471 27.273 1.00 91.25 101 ASP A N 1
ATOM 746 C CA . ASP A 1 101 ? 10.484 3.093 26.076 1.00 91.25 101 ASP A CA 1
ATOM 747 C C . ASP A 1 101 ? 10.958 3.846 24.821 1.00 91.25 101 ASP A C 1
ATOM 749 O O . ASP A 1 101 ? 11.553 4.931 24.889 1.00 91.25 101 ASP A O 1
ATOM 753 N N . ILE A 1 102 ? 10.693 3.237 23.662 1.00 93.62 102 ILE A N 1
ATOM 754 C CA . ILE A 1 102 ? 11.019 3.789 22.347 1.00 93.62 102 ILE A CA 1
ATOM 755 C C . ILE A 1 102 ? 9.804 4.565 21.839 1.00 93.62 102 ILE A C 1
ATOM 757 O O . ILE A 1 102 ? 8.722 4.004 21.666 1.00 93.62 102 ILE A O 1
ATOM 761 N N . VAL A 1 103 ? 9.995 5.859 21.599 1.00 92.38 103 VAL A N 1
ATOM 762 C CA . VAL A 1 103 ? 8.958 6.782 21.139 1.00 92.38 103 VAL A CA 1
ATOM 763 C C . VAL A 1 103 ? 9.244 7.154 19.680 1.00 92.38 103 VAL A C 1
ATOM 765 O O . VAL A 1 103 ? 10.262 7.800 19.404 1.00 92.38 103 VAL A O 1
ATOM 768 N N . PRO A 1 104 ? 8.384 6.754 18.725 1.00 90.44 104 PRO A N 1
ATOM 769 C CA . PRO A 1 104 ? 8.492 7.193 17.347 1.00 90.44 104 PRO A CA 1
ATOM 770 C C . PRO A 1 104 ? 8.169 8.688 17.273 1.00 90.44 104 PRO A C 1
ATOM 772 O O . PRO A 1 104 ? 7.299 9.182 17.986 1.00 90.44 104 PRO A O 1
ATOM 775 N N . ILE A 1 105 ? 8.856 9.410 16.395 1.00 89.69 105 ILE A N 1
ATOM 776 C CA . ILE A 1 105 ? 8.640 10.838 16.150 1.00 89.69 105 ILE A CA 1
ATOM 777 C C . ILE A 1 105 ? 8.581 11.112 14.645 1.00 89.69 105 ILE A C 1
ATOM 779 O O . ILE A 1 105 ? 9.185 10.388 13.856 1.00 89.69 105 ILE A O 1
ATOM 783 N N . ASN A 1 106 ? 7.924 12.199 14.252 1.00 87.31 106 ASN A N 1
ATOM 784 C CA . ASN A 1 106 ? 8.214 12.881 12.994 1.00 87.31 106 ASN A CA 1
ATOM 785 C C . ASN A 1 106 ? 8.945 14.196 13.343 1.00 87.31 106 ASN A C 1
ATOM 787 O O . ASN A 1 106 ? 8.344 15.062 13.986 1.00 87.31 106 ASN A O 1
ATOM 791 N N . PRO A 1 107 ? 10.239 14.354 12.996 1.00 85.75 107 PRO A N 1
ATOM 792 C CA . PRO A 1 107 ? 11.000 15.557 13.328 1.00 85.75 107 PRO A CA 1
ATOM 793 C C . PRO A 1 107 ? 10.434 16.846 12.716 1.00 85.75 107 PRO A C 1
ATOM 795 O O . PRO A 1 107 ? 10.505 17.910 13.344 1.00 85.75 107 PRO A O 1
ATOM 798 N N . ASP A 1 108 ? 9.847 16.738 11.524 1.00 83.00 108 ASP A N 1
ATOM 799 C CA . ASP A 1 108 ? 9.318 17.869 10.760 1.00 83.00 108 ASP A CA 1
ATOM 800 C C . ASP A 1 108 ? 7.959 18.321 11.315 1.00 83.00 108 ASP A C 1
ATOM 802 O O . ASP A 1 108 ? 7.699 19.518 11.439 1.00 83.00 108 ASP A O 1
ATOM 806 N N . ASN A 1 109 ? 7.129 17.369 11.757 1.00 81.31 109 ASN A N 1
ATOM 807 C CA . ASN A 1 109 ? 5.813 17.624 12.344 1.00 81.31 109 ASN A CA 1
ATOM 808 C C . ASN A 1 109 ? 5.572 16.752 13.593 1.00 81.31 109 ASN A C 1
ATOM 810 O O . ASN A 1 109 ? 5.117 15.615 13.491 1.00 81.31 109 ASN A O 1
ATOM 814 N N . ILE A 1 110 ? 5.880 17.289 14.781 1.00 75.88 110 ILE A N 1
ATOM 815 C CA . ILE A 1 110 ? 5.621 16.605 16.060 1.00 75.88 110 ILE A CA 1
ATOM 816 C C . ILE A 1 110 ? 4.154 16.798 16.433 1.00 75.88 110 ILE A C 1
ATOM 818 O O . ILE A 1 110 ? 3.711 17.933 16.611 1.00 75.88 110 ILE A O 1
ATOM 822 N N . ASP A 1 111 ? 3.425 15.707 16.645 1.00 71.69 111 ASP A N 1
ATOM 823 C CA . ASP A 1 111 ? 2.067 15.774 17.168 1.00 71.69 111 ASP A CA 1
ATOM 824 C C . ASP A 1 111 ? 2.035 16.214 18.649 1.00 71.69 111 ASP A C 1
ATOM 826 O O . ASP A 1 111 ? 2.955 15.982 19.440 1.00 71.69 111 ASP A O 1
ATOM 830 N N . ASN A 1 112 ? 0.918 16.817 19.057 1.00 77.88 112 ASN A N 1
ATOM 831 C CA . ASN A 1 112 ? 0.737 17.339 20.415 1.00 77.88 112 ASN A CA 1
ATOM 832 C C . ASN A 1 112 ? 0.843 16.270 21.526 1.00 77.88 112 ASN A C 1
ATOM 834 O O . ASN A 1 112 ? 1.066 16.626 22.687 1.00 77.88 112 ASN A O 1
ATOM 838 N N . THR A 1 113 ? 0.646 14.985 21.221 1.00 76.06 113 THR A N 1
ATOM 839 C CA . THR A 1 113 ? 0.705 13.891 22.203 1.00 76.06 113 THR A CA 1
ATOM 840 C C . THR A 1 113 ? 2.157 13.474 22.434 1.00 76.06 113 THR A C 1
ATOM 842 O O . THR A 1 113 ? 2.608 13.480 23.584 1.00 76.06 113 THR A O 1
ATOM 845 N N . THR A 1 114 ? 2.932 13.268 21.366 1.00 78.94 114 THR A N 1
ATOM 846 C CA . THR A 1 114 ? 4.395 13.110 21.430 1.00 78.94 114 THR A CA 1
ATOM 847 C C . THR A 1 114 ? 5.061 14.302 22.100 1.00 78.94 114 THR A C 1
ATOM 849 O O . THR A 1 114 ? 5.925 14.120 22.957 1.00 78.94 114 THR A O 1
ATOM 852 N N . GLU A 1 115 ? 4.655 15.534 21.783 1.00 84.56 115 GLU A N 1
ATOM 853 C CA . GLU A 1 115 ? 5.276 16.717 22.384 1.00 84.56 115 GLU A CA 1
ATOM 854 C C . GLU A 1 115 ? 5.025 16.786 23.905 1.00 84.56 115 GLU A C 1
ATOM 856 O O . GLU A 1 115 ? 5.944 17.076 24.675 1.00 84.56 115 GLU A O 1
ATOM 861 N N . LYS A 1 116 ? 3.813 16.440 24.372 1.00 84.06 116 LYS A N 1
ATOM 862 C CA . LYS A 1 116 ? 3.504 16.285 25.810 1.00 84.06 116 LYS A CA 1
ATOM 863 C C . LYS A 1 116 ? 4.333 15.176 26.460 1.00 84.06 116 LYS A C 1
ATOM 865 O O . LYS A 1 116 ? 4.794 15.350 27.589 1.00 84.06 116 LYS A O 1
ATOM 870 N N . THR A 1 117 ? 4.526 14.060 25.765 1.00 81.75 117 THR A N 1
ATOM 871 C CA . THR A 1 117 ? 5.359 12.934 26.206 1.00 81.75 117 THR A CA 1
ATOM 872 C C . THR A 1 117 ? 6.823 13.359 26.364 1.00 81.75 117 THR A C 1
ATOM 874 O O . THR A 1 117 ? 7.385 13.246 27.455 1.00 81.75 117 THR A O 1
ATOM 877 N N . ILE A 1 118 ? 7.407 13.974 25.334 1.00 87.69 118 ILE A N 1
ATOM 878 C CA . ILE A 1 118 ? 8.768 14.525 25.344 1.00 87.69 118 ILE A CA 1
ATOM 879 C C . ILE A 1 118 ? 8.939 15.572 26.451 1.00 87.69 118 ILE A C 1
ATOM 881 O O . ILE A 1 118 ? 9.954 15.561 27.153 1.00 87.69 118 ILE A O 1
ATOM 885 N N . LYS A 1 119 ? 7.959 16.466 26.654 1.00 86.62 119 LYS A N 1
ATOM 886 C CA . LYS A 1 119 ? 8.004 17.516 27.689 1.00 86.62 119 LYS A CA 1
ATOM 887 C C . LYS A 1 119 ? 8.203 16.948 29.099 1.00 86.62 119 LYS A C 1
ATOM 889 O O . LYS A 1 119 ? 8.998 17.532 29.834 1.00 86.62 119 LYS A O 1
ATOM 894 N N . LYS A 1 120 ? 7.595 15.801 29.434 1.00 83.75 120 LYS A N 1
ATOM 895 C CA . LYS A 1 120 ? 7.727 15.128 30.746 1.00 83.75 120 LYS A CA 1
ATOM 896 C C . LYS A 1 120 ? 9.137 14.567 31.020 1.00 83.75 120 LYS A C 1
ATOM 898 O O . LYS A 1 120 ? 9.545 14.520 32.176 1.00 83.75 120 LYS A O 1
ATOM 903 N N . ALA A 1 121 ? 9.881 14.167 29.987 1.00 90.19 121 ALA A N 1
ATOM 904 C CA . ALA A 1 121 ? 11.178 13.503 30.140 1.00 90.19 121 ALA A CA 1
ATOM 905 C C . ALA A 1 121 ? 12.344 14.464 30.445 1.00 90.19 121 ALA A C 1
ATOM 907 O O . ALA A 1 121 ? 12.377 15.604 29.972 1.00 90.19 121 ALA A O 1
ATOM 908 N N . LYS A 1 122 ? 13.343 13.986 31.193 1.00 93.25 122 LYS A N 1
ATOM 909 C CA . LYS A 1 122 ? 14.556 14.737 31.576 1.00 93.25 122 LYS A CA 1
ATOM 910 C C . LYS A 1 122 ? 15.735 14.419 30.657 1.00 93.25 122 LYS A C 1
ATOM 912 O O . LYS A 1 122 ? 16.476 15.320 30.263 1.00 93.25 122 LYS A O 1
ATOM 917 N N . ASN A 1 123 ? 15.889 13.142 30.313 1.00 95.50 123 ASN A N 1
ATOM 918 C CA . ASN A 1 123 ? 16.923 12.636 29.420 1.00 95.50 123 ASN A CA 1
ATOM 919 C C . ASN A 1 123 ? 16.283 12.208 28.097 1.00 95.50 123 ASN A C 1
ATOM 921 O O . ASN A 1 123 ? 15.258 11.525 28.092 1.00 95.50 123 ASN A O 1
ATOM 925 N N . ILE A 1 124 ? 16.903 12.579 26.983 1.00 96.44 124 ILE A N 1
ATOM 926 C CA . ILE A 1 124 ? 16.473 12.183 25.644 1.00 96.44 124 ILE A CA 1
ATOM 927 C C . ILE A 1 124 ? 17.643 11.509 24.940 1.00 96.44 124 ILE A C 1
ATOM 929 O O . ILE A 1 124 ? 18.712 12.105 24.806 1.00 96.44 124 ILE A O 1
ATOM 933 N N . ILE A 1 125 ? 17.426 10.290 24.458 1.00 96.69 125 ILE A N 1
ATOM 934 C CA . ILE A 1 125 ? 18.350 9.624 23.547 1.00 96.69 125 ILE A CA 1
ATOM 935 C C . ILE A 1 125 ? 17.798 9.753 22.130 1.00 96.69 125 ILE A C 1
ATOM 937 O O . ILE A 1 125 ? 16.678 9.323 21.875 1.00 96.69 125 ILE A O 1
ATOM 941 N N . LEU A 1 126 ? 18.557 10.358 21.220 1.00 95.75 126 LEU A N 1
ATOM 942 C CA . LEU A 1 126 ? 18.204 10.462 19.804 1.00 95.75 126 LEU A CA 1
ATOM 943 C C . LEU A 1 126 ? 18.883 9.329 19.041 1.00 95.75 126 LEU A C 1
ATOM 945 O O . LEU A 1 126 ? 20.109 9.209 19.103 1.00 95.75 126 LEU A O 1
ATOM 949 N N . ILE A 1 127 ? 18.099 8.519 18.333 1.00 95.19 127 ILE A N 1
ATOM 950 C CA . ILE A 1 127 ? 18.607 7.420 17.513 1.00 95.19 127 ILE A CA 1
ATOM 951 C C . ILE A 1 127 ? 18.616 7.840 16.045 1.00 95.19 127 ILE A C 1
ATOM 953 O O . ILE A 1 127 ? 17.575 8.194 15.489 1.00 95.19 127 ILE A O 1
ATOM 957 N N . GLY A 1 128 ? 19.805 7.806 15.447 1.00 91.00 128 GLY A N 1
ATOM 958 C CA . GLY A 1 128 ? 20.063 8.237 14.076 1.00 91.00 128 GLY A CA 1
ATOM 959 C C . GLY A 1 128 ? 20.874 9.532 13.960 1.00 91.00 128 GLY A C 1
ATOM 960 O O . GLY A 1 128 ? 20.980 10.344 14.892 1.00 91.00 128 GLY A O 1
ATOM 961 N N . GLY A 1 129 ? 21.500 9.703 12.796 1.00 90.00 129 GLY A N 1
ATOM 962 C CA . GLY A 1 129 ? 22.328 10.867 12.468 1.00 90.00 129 GLY A CA 1
ATOM 963 C C . GLY A 1 129 ? 21.519 12.151 12.236 1.00 90.00 129 GLY A C 1
ATOM 964 O O . GLY A 1 129 ? 20.294 12.177 12.374 1.00 90.00 129 GLY A O 1
ATOM 965 N N . ASP A 1 130 ? 22.205 13.228 11.844 1.00 88.94 130 ASP A N 1
ATOM 966 C CA . ASP A 1 130 ? 21.566 14.515 11.520 1.00 88.94 130 ASP A CA 1
ATOM 967 C C . ASP A 1 130 ? 20.515 14.384 10.401 1.00 88.94 130 ASP A C 1
ATOM 969 O O . ASP A 1 130 ? 19.500 15.071 10.438 1.00 88.94 130 ASP A O 1
ATOM 973 N N . SER A 1 131 ? 20.721 13.484 9.433 1.00 83.88 131 SER A N 1
ATOM 974 C CA . SER A 1 131 ? 19.766 13.225 8.344 1.00 83.88 131 SER A CA 1
ATOM 975 C C . SER A 1 131 ? 18.478 12.540 8.815 1.00 83.88 131 SER A C 1
ATOM 977 O O . SER A 1 131 ? 17.437 12.703 8.189 1.00 83.88 131 SER A O 1
ATOM 979 N N . ALA A 1 132 ? 18.539 11.770 9.907 1.00 86.69 132 ALA A N 1
ATOM 980 C CA . ALA A 1 132 ? 17.392 11.052 10.458 1.00 86.69 132 ALA A CA 1
ATOM 981 C C . ALA A 1 132 ? 16.642 11.893 11.496 1.00 86.69 132 ALA A C 1
ATOM 983 O O . ALA A 1 132 ? 15.417 11.951 11.473 1.00 86.69 132 ALA A O 1
ATOM 984 N N . ILE A 1 133 ? 17.364 12.574 12.390 1.00 90.12 133 ILE A N 1
ATOM 985 C CA . ILE A 1 133 ? 16.789 13.532 13.341 1.00 90.12 133 ILE A CA 1
ATOM 986 C C . ILE A 1 133 ? 17.566 14.850 13.202 1.00 90.12 133 ILE A C 1
ATOM 988 O O . ILE A 1 133 ? 18.623 14.993 13.819 1.00 90.12 133 ILE A O 1
ATOM 992 N N . PRO A 1 134 ? 17.067 15.816 12.414 1.00 90.00 134 PRO A N 1
ATOM 993 C CA . PRO A 1 134 ? 17.726 17.096 12.160 1.00 90.00 134 PRO A CA 1
ATOM 994 C C . PRO A 1 134 ? 18.129 17.918 13.398 1.00 90.00 134 PRO A C 1
ATOM 996 O O . PRO A 1 134 ? 17.467 17.929 14.437 1.00 90.00 134 PRO A O 1
ATOM 999 N N . LYS A 1 135 ? 19.219 18.689 13.284 1.00 90.31 135 LYS A N 1
ATOM 1000 C CA . LYS A 1 135 ? 19.739 19.545 14.375 1.00 90.31 135 LYS A CA 1
ATOM 1001 C C . LYS A 1 135 ? 18.788 20.672 14.801 1.00 90.31 135 LYS A C 1
ATOM 1003 O O . LYS A 1 135 ? 18.869 21.137 15.935 1.00 90.31 135 LYS A O 1
ATOM 1008 N N . ASN A 1 136 ? 17.889 21.131 13.930 1.00 89.06 136 ASN A N 1
ATOM 1009 C CA . ASN A 1 136 ? 16.813 22.060 14.308 1.00 89.06 136 ASN A CA 1
ATOM 1010 C C . ASN A 1 136 ? 15.772 21.381 15.219 1.00 89.06 136 ASN A C 1
ATOM 1012 O O . ASN A 1 136 ? 15.305 22.020 16.160 1.00 89.06 136 ASN A O 1
ATOM 1016 N N . PHE A 1 137 ? 15.468 20.094 15.013 1.00 90.12 137 PHE A N 1
ATOM 1017 C CA . PHE A 1 137 ? 14.667 19.306 15.950 1.00 90.12 137 PHE A CA 1
ATOM 1018 C C . PHE A 1 137 ? 15.375 19.162 17.299 1.00 90.12 137 PHE A C 1
ATOM 1020 O O . PHE A 1 137 ? 14.781 19.456 18.332 1.00 90.12 137 PHE A O 1
ATOM 1027 N N . GLU A 1 138 ? 16.661 18.803 17.306 1.00 91.50 138 GLU A N 1
ATOM 1028 C CA . GLU A 1 138 ? 17.435 18.679 18.550 1.00 91.50 138 GLU A CA 1
ATOM 1029 C C . GLU A 1 138 ? 17.440 19.988 19.364 1.00 91.50 138 GLU A C 1
ATOM 1031 O O . GLU A 1 138 ? 17.225 19.971 20.575 1.00 91.50 138 GLU A O 1
ATOM 1036 N N . LYS A 1 139 ? 17.555 21.147 18.698 1.00 89.75 139 LYS A N 1
ATOM 1037 C CA . LYS A 1 139 ? 17.441 22.474 19.336 1.00 89.75 139 LYS A CA 1
ATOM 1038 C C . LYS A 1 139 ? 16.072 22.745 19.983 1.00 89.75 139 LYS A C 1
ATOM 1040 O O . LYS A 1 139 ? 16.022 23.492 20.960 1.00 89.75 139 LYS A O 1
ATOM 1045 N N . ARG A 1 140 ? 14.974 22.147 19.492 1.00 88.62 140 ARG A N 1
ATOM 1046 C CA . ARG A 1 140 ? 13.626 22.255 20.104 1.00 88.62 140 ARG A CA 1
ATOM 1047 C C . ARG A 1 140 ? 13.523 21.504 21.438 1.00 88.62 140 ARG A C 1
ATOM 1049 O O . ARG A 1 140 ? 12.600 21.761 22.202 1.00 88.62 140 ARG A O 1
ATOM 1056 N N . LEU A 1 141 ? 14.468 20.611 21.738 1.00 89.19 141 LEU A N 1
ATOM 1057 C CA . LEU A 1 141 ? 14.538 19.839 22.984 1.00 89.19 141 LEU A CA 1
ATOM 1058 C C . LEU A 1 141 ? 15.381 20.525 24.078 1.00 89.19 141 LEU A C 1
ATOM 1060 O O . LEU A 1 141 ? 15.866 19.865 25.000 1.00 89.19 141 LEU A O 1
ATOM 1064 N N . SER A 1 142 ? 15.582 21.841 23.974 1.00 81.19 142 SER A N 1
ATOM 1065 C CA . SER A 1 142 ? 16.387 22.623 24.913 1.00 81.19 142 SER A CA 1
ATOM 1066 C C . SER A 1 142 ? 15.919 22.463 26.371 1.00 81.19 142 SER A C 1
ATOM 1068 O O . SER A 1 142 ? 14.741 22.268 26.669 1.00 81.19 142 SER A O 1
ATOM 1070 N N . GLY A 1 143 ? 16.880 22.480 27.301 1.00 87.81 143 GLY A N 1
ATOM 1071 C CA . GLY A 1 143 ? 16.640 22.207 28.725 1.00 87.81 143 GLY A CA 1
ATOM 1072 C C . GLY A 1 143 ? 16.599 20.721 29.115 1.00 87.81 143 GLY A C 1
ATOM 1073 O O . GLY A 1 143 ? 16.454 20.419 30.298 1.00 87.81 143 GLY A O 1
ATOM 1074 N N . LYS A 1 144 ? 16.757 19.787 28.166 1.00 93.19 144 LYS A N 1
ATOM 1075 C CA . LYS A 1 144 ? 16.863 18.336 28.426 1.00 93.19 144 LYS A CA 1
ATOM 1076 C C . LYS A 1 144 ? 18.308 17.858 28.284 1.00 93.19 144 LYS A C 1
ATOM 1078 O O . LYS A 1 144 ? 19.096 18.450 27.548 1.00 93.19 144 LYS A O 1
ATOM 1083 N N . LYS A 1 145 ? 18.663 16.757 28.954 1.00 96.31 145 LYS A N 1
ATOM 1084 C CA . LYS A 1 145 ? 19.951 16.084 28.732 1.00 96.31 145 LYS A CA 1
ATOM 1085 C C . LYS A 1 145 ? 19.844 15.215 27.481 1.00 96.31 145 LYS A C 1
ATOM 1087 O O . LYS A 1 145 ? 19.258 14.136 27.532 1.00 96.31 145 LYS A O 1
ATOM 1092 N N . ILE A 1 146 ? 20.395 15.694 26.373 1.00 96.06 146 ILE A N 1
ATOM 1093 C CA . ILE A 1 146 ? 20.357 15.001 25.083 1.00 96.06 146 ILE A CA 1
ATOM 1094 C C . ILE A 1 146 ? 21.602 14.116 24.928 1.00 96.06 146 ILE A C 1
ATOM 1096 O O . ILE A 1 146 ? 22.700 14.468 25.361 1.00 96.06 146 ILE A O 1
ATOM 1100 N N . THR A 1 147 ? 21.443 12.940 24.332 1.00 96.75 147 THR A N 1
ATOM 1101 C CA . THR A 1 147 ? 22.542 12.085 23.866 1.00 96.75 147 THR A CA 1
ATOM 1102 C C . THR A 1 147 ? 22.149 11.511 22.515 1.00 96.75 147 THR A C 1
ATOM 1104 O O . THR A 1 147 ? 21.091 10.906 22.394 1.00 96.75 147 THR A O 1
ATOM 1107 N N . ARG A 1 148 ? 22.977 11.702 21.490 1.00 95.69 148 ARG A N 1
ATOM 1108 C CA . ARG A 1 148 ? 22.723 11.177 20.145 1.00 95.69 148 ARG A CA 1
ATOM 1109 C C . ARG A 1 148 ? 23.557 9.925 19.901 1.00 95.69 148 ARG A C 1
ATOM 1111 O O . ARG A 1 148 ? 24.742 9.911 20.223 1.00 95.69 148 ARG A O 1
ATOM 1118 N N . ILE A 1 149 ? 22.935 8.898 19.330 1.00 96.19 149 ILE A N 1
ATOM 1119 C CA . ILE A 1 149 ? 23.573 7.643 18.924 1.00 96.19 149 ILE A CA 1
ATOM 1120 C C . ILE A 1 149 ? 23.122 7.362 17.488 1.00 96.19 149 ILE A C 1
ATOM 1122 O O . ILE A 1 149 ? 21.968 7.012 17.250 1.00 96.19 149 ILE A O 1
ATOM 1126 N N . GLY A 1 150 ? 24.011 7.554 16.519 1.00 91.12 150 GLY A N 1
ATOM 1127 C CA . GLY A 1 150 ? 23.686 7.397 15.104 1.00 91.12 150 GLY A CA 1
ATOM 1128 C C . GLY A 1 150 ? 24.930 7.431 14.229 1.00 91.12 150 GLY A C 1
ATOM 1129 O O . GLY A 1 150 ? 25.866 8.177 14.518 1.00 91.12 150 GLY A O 1
ATOM 1130 N N . GLY A 1 151 ? 24.929 6.611 13.183 1.00 88.94 151 GLY A N 1
ATOM 1131 C CA . GLY A 1 151 ? 25.962 6.578 12.153 1.00 88.94 151 GLY A CA 1
ATOM 1132 C C . GLY A 1 151 ? 25.527 7.277 10.863 1.00 88.94 151 GLY A C 1
ATOM 1133 O O . GLY A 1 151 ? 24.534 8.006 10.830 1.00 88.94 151 GLY A O 1
ATOM 1134 N N . ARG A 1 152 ? 26.274 7.029 9.783 1.00 86.88 152 ARG A N 1
ATOM 1135 C CA . ARG A 1 152 ? 25.934 7.448 8.410 1.00 86.88 152 ARG A CA 1
ATOM 1136 C C . ARG A 1 152 ? 24.782 6.638 7.816 1.00 86.88 152 ARG A C 1
ATOM 1138 O O . ARG A 1 152 ? 24.074 7.136 6.949 1.00 86.88 152 ARG A O 1
ATOM 1145 N N . ASP A 1 153 ? 24.620 5.392 8.257 1.00 86.75 153 ASP A N 1
ATOM 1146 C CA . ASP A 1 153 ? 23.515 4.513 7.884 1.00 86.75 153 ASP A CA 1
ATOM 1147 C C . ASP A 1 153 ? 23.072 3.632 9.065 1.00 86.75 153 ASP A C 1
ATOM 1149 O O . ASP A 1 153 ? 23.735 3.562 10.104 1.00 86.75 153 ASP A O 1
ATOM 1153 N N . ARG A 1 154 ? 21.954 2.918 8.877 1.00 88.50 154 ARG A N 1
ATOM 1154 C CA . ARG A 1 154 ? 21.353 2.022 9.877 1.00 88.50 154 ARG A CA 1
ATOM 1155 C C . ARG A 1 154 ? 22.307 0.928 10.390 1.00 88.50 154 ARG A C 1
ATOM 1157 O O . ARG A 1 154 ? 22.203 0.513 11.545 1.00 88.50 154 ARG A O 1
ATOM 1164 N N . VAL A 1 155 ? 23.265 0.481 9.572 1.00 92.44 155 VAL A N 1
ATOM 1165 C CA . VAL A 1 155 ? 24.276 -0.512 9.977 1.00 92.44 155 VAL A CA 1
ATOM 1166 C C . VAL A 1 155 ? 25.266 0.117 10.949 1.00 92.44 155 VAL A C 1
ATOM 1168 O O . VAL A 1 155 ? 25.513 -0.444 12.018 1.00 92.44 155 VAL A O 1
ATOM 1171 N N . GLU A 1 156 ? 25.779 1.304 10.637 1.00 92.81 156 GLU A N 1
ATOM 1172 C CA . GLU A 1 156 ? 26.674 2.040 11.532 1.00 92.81 156 GLU A CA 1
ATOM 1173 C C . GLU A 1 156 ? 25.961 2.491 12.822 1.00 92.81 156 GLU A C 1
ATOM 1175 O O . GLU A 1 156 ? 26.509 2.293 13.907 1.00 92.81 156 GLU A O 1
ATOM 1180 N N . THR A 1 157 ? 24.703 2.946 12.748 1.00 94.31 157 THR A N 1
ATOM 1181 C CA . THR A 1 157 ? 23.866 3.218 13.935 1.00 94.31 157 THR A CA 1
ATOM 1182 C C . THR A 1 157 ? 23.758 1.996 14.855 1.00 94.31 157 THR A C 1
ATOM 1184 O O . THR A 1 157 ? 23.932 2.128 16.069 1.00 94.31 157 THR A O 1
ATOM 1187 N N . SER A 1 158 ? 23.563 0.789 14.304 1.00 95.94 158 SER A N 1
ATOM 1188 C CA . SER A 1 158 ? 23.509 -0.442 15.111 1.00 95.94 158 SER A CA 1
ATOM 1189 C C . SER A 1 158 ? 24.836 -0.760 15.819 1.00 95.94 158 SER A C 1
ATOM 1191 O O . SER A 1 158 ? 24.836 -1.205 16.971 1.00 95.94 158 SER A O 1
ATOM 1193 N N . LYS A 1 159 ? 25.977 -0.453 15.183 1.00 95.31 159 LYS A N 1
ATOM 1194 C CA . LYS A 1 159 ? 27.312 -0.591 15.790 1.00 95.31 159 LYS A CA 1
ATOM 1195 C C . LYS A 1 159 ? 27.518 0.418 16.924 1.00 95.31 159 LYS A C 1
ATOM 1197 O O . LYS A 1 159 ? 28.042 0.038 17.970 1.00 95.31 159 LYS A O 1
ATOM 1202 N N . GLU A 1 160 ? 27.075 1.666 16.766 1.00 96.81 160 GLU A N 1
ATOM 1203 C CA . GLU A 1 160 ? 27.138 2.672 17.839 1.00 96.81 160 GLU A CA 1
ATOM 1204 C C . GLU A 1 160 ? 26.238 2.316 19.033 1.00 96.81 160 GLU A C 1
ATOM 1206 O O . GLU A 1 160 ? 26.657 2.453 20.185 1.00 96.81 160 GLU A O 1
ATOM 1211 N N . ILE A 1 161 ? 25.046 1.760 18.790 1.00 96.81 161 ILE A N 1
ATOM 1212 C CA . ILE A 1 161 ? 24.180 1.234 19.858 1.00 96.81 161 ILE A CA 1
ATOM 1213 C C . ILE A 1 161 ? 24.863 0.068 20.591 1.00 96.81 161 ILE A C 1
ATOM 1215 O O . ILE A 1 161 ? 24.886 0.051 21.825 1.00 96.81 161 ILE A O 1
ATOM 1219 N N . ALA A 1 162 ? 25.482 -0.872 19.869 1.00 97.00 162 ALA A N 1
ATOM 1220 C CA . ALA A 1 162 ? 26.224 -1.978 20.479 1.00 97.00 162 ALA A CA 1
ATOM 1221 C C . ALA A 1 162 ? 27.414 -1.490 21.331 1.00 97.00 162 ALA A C 1
ATOM 1223 O O . ALA A 1 162 ? 27.599 -1.967 22.454 1.00 97.00 162 ALA A O 1
ATOM 1224 N N . LYS A 1 163 ? 28.176 -0.492 20.854 1.00 96.38 163 LYS A N 1
ATOM 1225 C CA . LYS A 1 163 ? 29.244 0.167 21.632 1.00 96.38 163 LYS A CA 1
ATOM 1226 C C . LYS A 1 163 ? 28.704 0.821 22.907 1.00 96.38 163 LYS A C 1
ATOM 1228 O O . LYS A 1 163 ? 29.301 0.654 23.968 1.00 96.38 163 LYS A O 1
ATOM 1233 N N . TYR A 1 164 ? 27.566 1.517 22.827 1.00 96.50 164 TYR A N 1
ATOM 1234 C CA . TYR A 1 164 ? 26.929 2.161 23.982 1.00 96.50 164 TYR A CA 1
ATOM 1235 C C . TYR A 1 164 ? 26.444 1.147 25.035 1.00 96.50 164 TYR A C 1
ATOM 1237 O O . TYR A 1 164 ? 26.543 1.387 26.240 1.00 96.50 164 TYR A O 1
ATOM 1245 N N . ILE A 1 165 ? 25.938 -0.011 24.600 1.00 96.31 165 ILE A N 1
ATOM 1246 C CA . ILE A 1 165 ? 25.530 -1.104 25.499 1.00 96.31 165 ILE A CA 1
ATOM 1247 C C . ILE A 1 165 ? 26.739 -1.659 26.273 1.00 96.31 165 ILE A C 1
ATOM 1249 O O . ILE A 1 165 ? 26.606 -1.976 27.464 1.00 96.31 165 ILE A O 1
ATOM 1253 N N . GLY A 1 166 ? 27.915 -1.700 25.639 1.00 94.56 166 GLY A N 1
ATOM 1254 C CA . GLY A 1 166 ? 29.192 -2.058 26.254 1.00 94.56 166 GLY A CA 1
ATOM 1255 C C . GLY A 1 166 ? 29.424 -3.567 26.271 1.00 94.56 166 GLY A C 1
ATOM 1256 O O . GLY A 1 166 ? 29.443 -4.203 25.226 1.00 94.56 166 GLY A O 1
ATOM 1257 N N . ASN A 1 167 ? 29.609 -4.156 27.454 1.00 92.44 167 ASN A N 1
ATOM 1258 C CA . ASN A 1 167 ? 29.844 -5.595 27.584 1.00 92.44 167 ASN A CA 1
ATOM 1259 C C . ASN A 1 167 ? 28.522 -6.378 27.494 1.00 92.44 167 ASN A C 1
ATOM 1261 O O . ASN A 1 167 ? 27.720 -6.350 28.430 1.00 92.44 167 ASN A O 1
ATOM 1265 N N . TYR A 1 168 ? 28.336 -7.126 26.408 1.00 95.50 168 TYR A N 1
ATOM 1266 C CA . TYR A 1 168 ? 27.249 -8.090 26.200 1.00 95.50 168 TYR A CA 1
ATOM 1267 C C . TYR A 1 168 ? 27.823 -9.483 25.909 1.00 95.50 168 TYR A C 1
ATOM 1269 O O . TYR A 1 168 ? 28.943 -9.611 25.423 1.00 95.50 168 TYR A O 1
ATOM 1277 N N . LYS A 1 169 ? 27.064 -10.539 26.232 1.00 96.69 169 LYS A N 1
ATOM 1278 C CA . LYS A 1 169 ? 27.444 -11.938 25.943 1.00 96.69 169 LYS A CA 1
ATOM 1279 C C . LYS A 1 169 ? 26.793 -12.492 24.679 1.00 96.69 169 LYS A C 1
ATOM 1281 O O . LYS A 1 169 ? 27.287 -13.475 24.140 1.00 96.69 169 LYS A O 1
ATOM 1286 N N . LYS A 1 170 ? 25.683 -11.892 24.239 1.00 97.56 170 LYS A N 1
ATOM 1287 C CA . LYS A 1 170 ? 24.910 -12.314 23.071 1.00 97.56 170 LYS A CA 1
ATOM 1288 C C . LYS A 1 170 ? 24.590 -11.129 22.173 1.00 97.56 170 LYS A C 1
ATOM 1290 O O . LYS A 1 170 ? 24.415 -10.019 22.676 1.00 97.56 170 LYS A O 1
ATOM 1295 N N . ALA A 1 171 ? 24.485 -11.378 20.874 1.00 98.19 171 ALA A N 1
ATOM 1296 C CA . ALA A 1 171 ? 24.003 -10.410 19.898 1.00 98.19 171 ALA A CA 1
ATOM 1297 C C . ALA A 1 171 ? 23.205 -11.098 18.778 1.00 98.19 171 ALA A C 1
ATOM 1299 O O . ALA A 1 171 ? 23.463 -12.248 18.417 1.00 98.19 171 ALA A O 1
ATOM 1300 N N . TYR A 1 172 ? 22.237 -10.376 18.222 1.00 98.44 172 TYR A N 1
ATOM 1301 C CA . TYR A 1 172 ? 21.328 -10.866 17.190 1.00 98.44 172 TYR A CA 1
ATOM 1302 C C . TYR A 1 172 ? 21.654 -10.214 15.848 1.00 98.44 172 TYR A C 1
ATOM 1304 O O . TYR A 1 172 ? 21.678 -8.990 15.756 1.00 98.44 172 TYR A O 1
ATOM 1312 N N . ILE A 1 173 ? 21.919 -11.009 14.812 1.00 98.19 173 ILE A N 1
ATOM 1313 C CA . ILE A 1 173 ? 22.278 -10.507 13.478 1.00 98.19 173 ILE A CA 1
ATOM 1314 C C . ILE A 1 173 ? 21.030 -10.489 12.597 1.00 98.19 173 ILE A C 1
ATOM 1316 O O . ILE A 1 173 ? 20.351 -11.510 12.476 1.00 98.19 173 ILE A O 1
ATOM 1320 N N . VAL A 1 174 ? 20.746 -9.347 11.968 1.00 96.38 174 VAL A N 1
ATOM 1321 C CA . VAL A 1 174 ? 19.565 -9.149 11.110 1.00 96.38 174 VAL A CA 1
ATOM 1322 C C . VAL A 1 174 ? 19.924 -8.289 9.896 1.00 96.38 174 VAL A C 1
ATOM 1324 O O . VAL A 1 174 ? 20.772 -7.406 9.988 1.00 96.38 174 VAL A O 1
ATOM 1327 N N . ASN A 1 175 ? 19.259 -8.487 8.758 1.00 93.69 175 ASN A N 1
ATOM 1328 C CA . ASN A 1 175 ? 19.368 -7.560 7.631 1.00 93.69 175 ASN A CA 1
ATOM 1329 C C . ASN A 1 175 ? 18.620 -6.254 7.937 1.00 93.69 175 ASN A C 1
ATOM 1331 O O . ASN A 1 175 ? 17.409 -6.260 8.155 1.00 93.69 175 ASN A O 1
ATOM 1335 N N . GLY A 1 176 ? 19.322 -5.121 7.923 1.00 89.75 176 GLY A N 1
ATOM 1336 C CA . GLY A 1 176 ? 18.737 -3.820 8.254 1.00 89.75 176 GLY A CA 1
ATOM 1337 C C . GLY A 1 176 ? 17.766 -3.266 7.211 1.00 89.75 176 GLY A C 1
ATOM 1338 O O . GLY A 1 176 ? 17.038 -2.325 7.517 1.00 89.75 176 GLY A O 1
ATOM 1339 N N . TYR A 1 177 ? 17.754 -3.805 5.992 1.00 86.75 177 TYR A N 1
ATOM 1340 C CA . TYR A 1 177 ? 17.012 -3.260 4.851 1.00 86.75 177 TYR A CA 1
ATOM 1341 C C . TYR A 1 177 ? 15.789 -4.124 4.533 1.00 86.75 177 TYR A C 1
ATOM 1343 O O . TYR A 1 177 ? 14.671 -3.614 4.538 1.00 86.75 177 TYR A O 1
ATOM 1351 N N . THR A 1 178 ? 15.984 -5.435 4.359 1.00 87.81 178 THR A N 1
ATOM 1352 C CA . THR A 1 178 ? 14.907 -6.393 4.041 1.00 87.81 178 THR A CA 1
ATOM 1353 C C . THR A 1 178 ? 14.393 -7.176 5.258 1.00 87.81 178 THR A C 1
ATOM 1355 O O . THR A 1 178 ? 13.284 -7.700 5.222 1.00 87.81 178 THR A O 1
ATOM 1358 N N . GLY A 1 179 ? 15.145 -7.214 6.365 1.00 89.62 179 GLY A N 1
ATOM 1359 C CA . GLY A 1 179 ? 14.836 -7.989 7.578 1.00 89.62 179 GLY A CA 1
ATOM 1360 C C . GLY A 1 179 ? 14.102 -7.217 8.682 1.00 89.62 179 GLY A C 1
ATOM 1361 O O . GLY A 1 179 ? 14.228 -7.559 9.856 1.00 89.62 179 GLY A O 1
ATOM 1362 N N . GLN A 1 180 ? 13.343 -6.161 8.360 1.00 91.06 180 GLN A N 1
ATOM 1363 C CA . GLN A 1 180 ? 12.723 -5.290 9.378 1.00 91.06 180 GLN A CA 1
ATOM 1364 C C . GLN A 1 180 ? 11.809 -6.063 10.354 1.00 91.06 180 GLN A C 1
ATOM 1366 O O . GLN A 1 180 ? 11.837 -5.833 11.563 1.00 91.06 180 GLN A O 1
ATOM 1371 N N . ALA A 1 181 ? 11.028 -7.023 9.847 1.00 92.69 181 ALA A N 1
ATOM 1372 C CA . ALA A 1 181 ? 10.138 -7.847 10.669 1.00 92.69 181 ALA A CA 1
ATOM 1373 C C . ALA A 1 181 ? 10.885 -8.919 11.489 1.00 92.69 181 ALA A C 1
ATOM 1375 O O . ALA A 1 181 ? 10.437 -9.285 12.579 1.00 92.69 181 ALA A O 1
ATOM 1376 N N . ASP A 1 182 ? 12.044 -9.378 11.010 1.00 95.94 182 ASP A N 1
ATOM 1377 C CA . ASP A 1 182 ? 12.936 -10.268 11.759 1.00 95.94 182 ASP A CA 1
ATOM 1378 C C . ASP A 1 182 ? 13.549 -9.511 12.955 1.00 95.94 182 ASP A C 1
ATOM 1380 O O . ASP A 1 182 ? 13.564 -10.023 14.078 1.00 95.94 182 ASP A O 1
ATOM 1384 N N . ALA A 1 183 ? 13.937 -8.242 12.755 1.00 96.06 183 ALA A N 1
ATOM 1385 C CA . ALA A 1 183 ? 14.412 -7.359 13.824 1.00 96.06 183 ALA A CA 1
ATOM 1386 C C . ALA A 1 183 ? 13.327 -7.119 14.884 1.00 96.06 183 ALA A C 1
ATOM 1388 O O . ALA A 1 183 ? 13.598 -7.233 16.079 1.00 96.06 183 ALA A O 1
ATOM 1389 N N . MET A 1 184 ? 12.083 -6.848 14.472 1.00 96.00 184 MET A N 1
ATOM 1390 C CA . MET A 1 184 ? 10.976 -6.661 15.423 1.00 96.00 184 MET A CA 1
ATOM 1391 C C . MET A 1 184 ? 10.576 -7.948 16.144 1.00 96.00 184 MET A C 1
ATOM 1393 O O . MET A 1 184 ? 10.174 -7.893 17.304 1.00 96.00 184 MET A O 1
ATOM 1397 N N . SER A 1 185 ? 10.744 -9.109 15.510 1.00 97.50 185 SER A N 1
ATOM 1398 C CA . SER A 1 185 ? 10.492 -10.398 16.160 1.00 97.50 185 SER A CA 1
ATOM 1399 C C . SER A 1 185 ? 11.443 -10.647 17.331 1.00 97.50 185 SER A C 1
ATOM 1401 O O . SER A 1 185 ? 11.011 -11.143 18.371 1.00 97.50 185 SER A O 1
ATOM 1403 N N . ILE A 1 186 ? 12.723 -10.276 17.195 1.00 98.25 186 ILE A N 1
ATOM 1404 C CA . ILE A 1 186 ? 13.727 -10.445 18.258 1.00 98.25 186 ILE A CA 1
ATOM 1405 C C . ILE A 1 186 ? 13.824 -9.245 19.214 1.00 98.25 186 ILE A C 1
ATOM 1407 O O . ILE A 1 186 ? 14.425 -9.365 20.282 1.00 98.25 186 ILE A O 1
ATOM 1411 N N . ALA A 1 187 ? 13.217 -8.100 18.889 1.00 97.75 187 ALA A N 1
ATOM 1412 C CA . ALA A 1 187 ? 13.305 -6.876 19.688 1.00 97.75 187 ALA A CA 1
ATOM 1413 C C . ALA A 1 187 ? 12.909 -7.051 21.177 1.00 97.75 187 ALA A C 1
ATOM 1415 O O . ALA A 1 187 ? 13.678 -6.603 22.032 1.00 97.75 187 ALA A O 1
ATOM 1416 N N . PRO A 1 188 ? 11.826 -7.767 21.548 1.00 98.00 188 PRO A N 1
ATOM 1417 C CA . PRO A 1 188 ? 11.514 -8.032 22.957 1.00 98.00 188 PRO A CA 1
ATOM 1418 C C . PRO A 1 188 ? 12.608 -8.830 23.687 1.00 98.00 188 PRO A C 1
ATOM 1420 O O . PRO A 1 188 ? 12.951 -8.516 24.827 1.00 98.00 188 PRO A O 1
ATOM 1423 N N . VAL A 1 189 ? 13.220 -9.811 23.015 1.00 98.25 189 VAL A N 1
ATOM 1424 C CA . VAL A 1 189 ? 14.325 -10.621 23.561 1.00 98.25 189 VAL A CA 1
ATOM 1425 C C . VAL A 1 189 ? 15.581 -9.766 23.726 1.00 98.25 189 VAL A C 1
ATOM 1427 O O . VAL A 1 189 ? 16.235 -9.798 24.766 1.00 98.25 189 VAL A O 1
ATOM 1430 N N . SER A 1 190 ? 15.890 -8.951 22.715 1.00 98.31 190 SER A N 1
ATOM 1431 C CA . SER A 1 190 ? 16.992 -7.987 22.721 1.00 98.31 190 SER A CA 1
ATOM 1432 C C . SER A 1 190 ? 16.875 -6.996 23.888 1.00 98.31 190 SER A C 1
ATOM 1434 O O . SER A 1 190 ? 17.867 -6.753 24.580 1.00 98.31 190 SER A O 1
ATOM 1436 N N . ALA A 1 191 ? 15.664 -6.500 24.165 1.00 97.75 191 ALA A N 1
ATOM 1437 C CA . ALA A 1 191 ? 15.366 -5.633 25.304 1.00 97.75 191 ALA A CA 1
ATOM 1438 C C . ALA A 1 191 ? 15.445 -6.363 26.659 1.00 97.75 191 ALA A C 1
ATOM 1440 O O . ALA A 1 191 ? 15.987 -5.807 27.615 1.00 97.75 191 ALA A O 1
ATOM 1441 N N . ARG A 1 192 ? 14.944 -7.603 26.760 1.00 97.38 192 ARG A N 1
ATOM 1442 C CA . ARG A 1 192 ? 15.003 -8.410 27.996 1.00 97.38 192 ARG A CA 1
ATOM 1443 C C . ARG A 1 192 ? 16.442 -8.725 28.395 1.00 97.38 192 ARG A C 1
ATOM 1445 O O . ARG A 1 192 ? 16.840 -8.498 29.536 1.00 97.38 192 ARG A O 1
ATOM 1452 N N . ASP A 1 193 ? 17.214 -9.219 27.432 1.00 97.38 193 ASP A N 1
ATOM 1453 C CA . ASP A 1 193 ? 18.543 -9.791 27.651 1.00 97.38 193 ASP A CA 1
ATOM 1454 C C . ASP A 1 193 ? 19.667 -8.759 27.422 1.00 97.38 193 ASP A C 1
ATOM 1456 O O . ASP A 1 193 ? 20.848 -9.109 27.454 1.00 97.38 193 ASP A O 1
ATOM 1460 N N . VAL A 1 194 ? 19.307 -7.493 27.156 1.00 97.81 194 VAL A N 1
ATOM 1461 C CA . VAL A 1 194 ? 20.209 -6.356 26.865 1.00 97.81 194 VAL A CA 1
ATOM 1462 C C . VAL A 1 194 ? 21.278 -6.735 25.823 1.00 97.81 194 VAL A C 1
ATOM 1464 O O . VAL A 1 194 ? 22.468 -6.448 25.954 1.00 97.81 194 VAL A O 1
ATOM 1467 N N . SER A 1 195 ? 20.834 -7.451 24.790 1.00 98.12 195 SER A N 1
ATOM 1468 C CA . SER A 1 195 ? 21.675 -8.124 23.794 1.00 98.12 195 SER A CA 1
ATOM 1469 C C . SER A 1 195 ? 21.505 -7.432 22.435 1.00 98.12 195 SER A C 1
ATOM 1471 O O . SER A 1 195 ? 20.395 -7.484 21.892 1.00 98.12 195 SER A O 1
ATOM 1473 N N . PRO A 1 196 ? 22.532 -6.738 21.897 1.00 98.19 196 PRO A N 1
ATOM 1474 C CA . PRO A 1 196 ? 22.389 -5.864 20.731 1.00 98.19 196 PRO A CA 1
ATOM 1475 C C . PRO A 1 196 ? 21.830 -6.562 19.492 1.00 98.19 196 PRO A C 1
ATOM 1477 O O . PRO A 1 196 ? 22.146 -7.720 19.227 1.00 98.19 196 PRO A O 1
ATOM 1480 N N . ILE A 1 197 ? 21.069 -5.815 18.691 1.00 98.19 197 ILE A N 1
ATOM 1481 C CA . ILE A 1 197 ? 20.752 -6.185 17.309 1.00 98.19 197 ILE A CA 1
ATOM 1482 C C . ILE A 1 197 ? 21.808 -5.534 16.410 1.00 98.19 197 ILE A C 1
ATOM 1484 O O . ILE A 1 197 ? 21.921 -4.309 16.377 1.00 98.19 197 ILE A O 1
ATOM 1488 N N . ILE A 1 198 ? 22.577 -6.353 15.699 1.00 97.31 198 ILE A N 1
ATOM 1489 C CA . ILE A 1 198 ? 23.592 -5.941 14.727 1.00 97.31 198 ILE A CA 1
ATOM 1490 C C . ILE A 1 198 ? 22.966 -6.023 13.337 1.00 97.31 198 ILE A C 1
ATOM 1492 O O . ILE A 1 198 ? 22.557 -7.100 12.896 1.00 97.31 198 ILE A O 1
ATOM 1496 N N . LEU A 1 199 ? 22.878 -4.883 12.655 1.00 95.75 199 LEU A N 1
ATOM 1497 C CA . LEU A 1 199 ? 22.267 -4.801 11.333 1.00 95.75 199 LEU A CA 1
ATOM 1498 C C . LEU A 1 199 ? 23.307 -5.018 10.230 1.00 95.75 199 LEU A C 1
ATOM 1500 O O . LEU A 1 199 ? 24.451 -4.579 10.343 1.00 95.75 199 LEU A O 1
ATOM 1504 N N . THR A 1 200 ? 22.895 -5.658 9.139 1.00 94.75 200 THR A N 1
ATOM 1505 C CA . THR A 1 200 ? 23.722 -5.911 7.949 1.00 94.75 200 THR A CA 1
ATOM 1506 C C . THR A 1 200 ? 23.077 -5.344 6.683 1.00 94.75 200 THR A C 1
ATOM 1508 O O . THR A 1 200 ? 21.882 -5.033 6.663 1.00 94.75 200 THR A O 1
ATOM 1511 N N . LYS A 1 201 ? 23.868 -5.179 5.615 1.00 90.44 201 LYS A N 1
ATOM 1512 C CA . LYS A 1 201 ? 23.353 -4.868 4.268 1.00 90.44 201 LYS A CA 1
ATOM 1513 C C . LYS A 1 201 ? 22.960 -6.172 3.553 1.00 90.44 201 LYS A C 1
ATOM 1515 O O . LYS A 1 201 ? 23.542 -7.213 3.880 1.00 90.44 201 LYS A O 1
ATOM 1520 N N . PRO A 1 202 ? 22.045 -6.144 2.565 1.00 82.00 202 PRO A N 1
ATOM 1521 C CA . PRO A 1 202 ? 21.848 -7.270 1.652 1.00 82.00 202 PRO A CA 1
ATOM 1522 C C . PRO A 1 202 ? 23.184 -7.797 1.120 1.00 82.00 202 PRO A C 1
ATOM 1524 O O . PRO A 1 202 ? 24.106 -7.017 0.885 1.00 82.00 202 PRO A O 1
ATOM 1527 N N . ASN A 1 203 ? 23.295 -9.119 0.988 1.00 81.00 203 ASN A N 1
ATOM 1528 C CA . ASN A 1 203 ? 24.481 -9.822 0.485 1.00 81.00 203 ASN A CA 1
ATOM 1529 C C . ASN A 1 203 ? 25.796 -9.577 1.259 1.00 81.00 203 ASN A C 1
ATOM 1531 O O . ASN A 1 203 ? 26.864 -9.917 0.763 1.00 81.00 203 ASN A O 1
ATOM 1535 N N . SER A 1 204 ? 25.748 -9.042 2.488 1.00 87.69 204 SER A N 1
ATOM 1536 C CA . SER A 1 204 ? 26.944 -8.953 3.344 1.00 87.69 204 SER A CA 1
ATOM 1537 C C . SER A 1 204 ? 27.516 -10.354 3.607 1.00 87.69 204 SER A C 1
ATOM 1539 O O . SER A 1 204 ? 26.778 -11.259 4.003 1.00 87.69 204 SER A O 1
ATOM 1541 N N . GLU A 1 205 ? 28.824 -10.538 3.423 1.00 88.75 205 GLU A N 1
ATOM 1542 C CA . GLU A 1 205 ? 29.494 -11.834 3.629 1.00 88.75 205 GLU A CA 1
ATOM 1543 C C . GLU A 1 205 ? 29.985 -12.046 5.069 1.00 88.75 205 GLU A C 1
ATOM 1545 O O . GLU A 1 205 ? 30.151 -13.182 5.505 1.00 88.75 205 GLU A O 1
ATOM 1550 N N . SER A 1 206 ? 30.195 -10.967 5.825 1.00 90.75 206 SER A N 1
ATOM 1551 C CA . SER A 1 206 ? 30.738 -10.995 7.187 1.00 90.75 206 SER A CA 1
ATOM 1552 C C . SER A 1 206 ? 30.215 -9.829 8.038 1.00 90.75 206 SER A C 1
ATOM 1554 O O . SER A 1 206 ? 29.509 -8.942 7.547 1.00 90.75 206 SER A O 1
ATOM 1556 N N . ILE A 1 207 ? 30.547 -9.841 9.332 1.00 92.44 207 ILE A N 1
ATOM 1557 C CA . ILE A 1 207 ? 30.334 -8.726 10.265 1.00 92.44 207 ILE A CA 1
ATOM 1558 C C . ILE A 1 207 ? 31.595 -8.481 11.106 1.00 92.44 207 ILE A C 1
ATOM 1560 O O . ILE A 1 207 ? 32.406 -9.385 11.292 1.00 92.44 207 ILE A O 1
ATOM 1564 N N . ASP A 1 208 ? 31.717 -7.286 11.690 1.00 88.69 208 ASP A N 1
ATOM 1565 C CA . ASP A 1 208 ? 32.765 -6.967 12.670 1.00 88.69 208 ASP A CA 1
ATOM 1566 C C . ASP A 1 208 ? 32.477 -7.672 14.013 1.00 88.69 208 ASP A C 1
ATOM 1568 O O . ASP A 1 208 ? 31.927 -7.081 14.946 1.00 88.69 208 ASP A O 1
ATOM 1572 N N . SER A 1 209 ? 32.792 -8.966 14.106 1.00 87.00 209 SER A N 1
ATOM 1573 C CA . SER A 1 209 ? 32.502 -9.782 15.290 1.00 87.00 209 SER A CA 1
ATOM 1574 C C . SER A 1 209 ? 33.370 -9.397 16.495 1.00 87.00 209 SER A C 1
ATOM 1576 O O . SER A 1 209 ? 34.601 -9.362 16.413 1.00 87.00 209 SER A O 1
ATOM 1578 N N . VAL A 1 210 ? 32.738 -9.201 17.651 1.00 91.00 210 VAL A N 1
ATOM 1579 C CA . VAL A 1 210 ? 33.400 -8.986 18.941 1.00 91.00 210 VAL A CA 1
ATOM 1580 C C . VAL A 1 210 ? 33.750 -10.340 19.568 1.00 91.00 210 VAL A C 1
ATOM 1582 O O . VAL A 1 210 ? 32.939 -11.265 19.588 1.00 91.00 210 VAL A O 1
ATOM 1585 N N . LYS A 1 211 ? 34.970 -10.469 20.106 1.00 89.62 211 LYS A N 1
ATOM 1586 C CA . LYS A 1 211 ? 35.426 -11.698 20.780 1.00 89.62 211 LYS A CA 1
ATOM 1587 C C . LYS A 1 211 ? 34.559 -12.024 22.001 1.00 89.62 211 LYS A C 1
ATOM 1589 O O . LYS A 1 211 ? 34.186 -11.129 22.753 1.00 89.62 211 LYS A O 1
ATOM 1594 N N . ASN A 1 212 ? 34.345 -13.318 22.248 1.00 91.56 212 ASN A N 1
ATOM 1595 C CA . ASN A 1 212 ? 33.568 -13.857 23.375 1.00 91.56 212 ASN A CA 1
ATOM 1596 C C . ASN A 1 212 ? 32.074 -13.463 23.383 1.00 91.56 212 ASN A C 1
ATOM 1598 O O . ASN A 1 212 ? 31.439 -13.499 24.439 1.00 91.56 212 ASN A O 1
ATOM 1602 N N . VAL A 1 213 ? 31.516 -13.115 22.219 1.00 96.00 213 VAL A N 1
ATOM 1603 C CA . VAL A 1 213 ? 30.075 -12.919 22.008 1.00 96.00 213 VAL A CA 1
ATOM 1604 C C . VAL A 1 213 ? 29.505 -14.117 21.248 1.00 96.00 213 VAL A C 1
ATOM 1606 O O . VAL A 1 213 ? 30.056 -14.536 20.234 1.00 96.00 213 VAL A O 1
ATOM 1609 N N . GLU A 1 214 ? 28.393 -14.656 21.739 1.00 97.44 214 GLU A N 1
ATOM 1610 C CA . GLU A 1 214 ? 27.571 -15.650 21.045 1.00 97.44 214 GLU A CA 1
ATOM 1611 C C . GLU A 1 214 ? 26.610 -14.931 20.085 1.00 97.44 214 GLU A C 1
ATOM 1613 O O . GLU A 1 214 ? 25.863 -14.037 20.494 1.00 97.44 214 GLU A O 1
ATOM 1618 N N . TYR A 1 215 ? 26.614 -15.315 18.811 1.00 97.69 215 TYR A N 1
ATOM 1619 C CA . TYR A 1 215 ? 25.753 -14.715 17.795 1.00 97.69 215 TYR A CA 1
ATOM 1620 C C . TYR A 1 215 ? 24.585 -15.639 17.424 1.00 97.69 215 TYR A C 1
ATOM 1622 O O . TYR A 1 215 ? 24.670 -16.867 17.482 1.00 97.69 215 TYR A O 1
ATOM 1630 N N . SER A 1 216 ? 23.453 -15.042 17.057 1.00 98.06 216 SER A N 1
ATOM 1631 C CA . SER A 1 216 ? 22.313 -15.749 16.465 1.00 98.06 216 SER A CA 1
ATOM 1632 C C . SER A 1 216 ? 21.721 -14.912 15.339 1.00 98.06 216 SER A C 1
ATOM 1634 O O . SER A 1 216 ? 21.412 -13.737 15.532 1.00 98.06 216 SER A O 1
ATOM 1636 N N . ILE A 1 217 ? 21.544 -15.513 14.167 1.00 97.94 217 ILE A N 1
ATOM 1637 C CA . ILE A 1 217 ? 20.929 -14.868 13.007 1.00 97.94 217 ILE A CA 1
ATOM 1638 C C . ILE A 1 217 ? 19.412 -14.996 13.104 1.00 97.94 217 ILE A C 1
ATOM 1640 O O . ILE A 1 217 ? 18.895 -16.100 13.301 1.00 97.94 217 ILE A O 1
ATOM 1644 N N . ILE A 1 218 ? 18.706 -13.885 12.908 1.00 98.00 218 ILE A N 1
ATOM 1645 C CA . ILE A 1 218 ? 17.250 -13.859 12.767 1.00 98.00 218 ILE A CA 1
ATOM 1646 C C . ILE A 1 218 ? 16.929 -13.495 11.315 1.00 98.00 218 ILE A C 1
ATOM 1648 O O . ILE A 1 218 ? 17.383 -12.463 10.819 1.00 98.00 218 ILE A O 1
ATOM 1652 N N . GLY A 1 219 ? 16.188 -14.369 10.636 1.00 93.00 219 GLY A N 1
ATOM 1653 C CA . GLY A 1 219 ? 15.863 -14.259 9.213 1.00 93.00 219 GLY A CA 1
ATOM 1654 C C . GLY A 1 219 ? 16.387 -15.416 8.350 1.00 93.00 219 GLY A C 1
ATOM 1655 O O . GLY A 1 219 ? 17.326 -16.147 8.699 1.00 93.00 219 GLY A O 1
ATOM 1656 N N . GLY A 1 220 ? 15.731 -15.599 7.202 1.00 90.81 220 GLY A N 1
ATOM 1657 C CA . GLY A 1 220 ? 16.049 -16.632 6.212 1.00 90.81 220 GLY A CA 1
ATOM 1658 C C . GLY A 1 220 ? 17.419 -16.450 5.545 1.00 90.81 220 GLY A C 1
ATOM 1659 O O . GLY A 1 220 ? 18.082 -15.421 5.701 1.00 90.81 220 GLY A O 1
ATOM 1660 N N . LYS A 1 221 ? 17.854 -17.463 4.786 1.00 87.88 221 LYS A N 1
ATOM 1661 C CA . LYS A 1 221 ? 19.141 -17.442 4.059 1.00 87.88 221 LYS A CA 1
ATOM 1662 C C . LYS A 1 221 ? 19.193 -16.351 2.986 1.00 87.88 221 LYS A C 1
ATOM 1664 O O . LYS A 1 221 ? 20.241 -15.751 2.782 1.00 87.88 221 LYS A O 1
ATOM 1669 N N . ASP A 1 222 ? 18.042 -16.057 2.389 1.00 80.94 222 ASP A N 1
ATOM 1670 C CA . ASP A 1 222 ? 17.858 -15.032 1.354 1.00 80.94 222 ASP A CA 1
ATOM 1671 C C . ASP A 1 222 ? 17.906 -13.603 1.934 1.00 80.94 222 ASP A C 1
ATOM 1673 O O . ASP A 1 222 ? 18.043 -12.623 1.209 1.00 80.94 222 ASP A O 1
ATOM 1677 N N . VAL A 1 223 ? 17.806 -13.480 3.264 1.00 85.25 223 VAL A N 1
ATOM 1678 C CA . VAL A 1 223 ? 17.823 -12.209 4.001 1.00 85.25 223 VAL A CA 1
ATOM 1679 C C . VAL A 1 223 ? 19.195 -11.973 4.645 1.00 85.25 223 VAL A C 1
ATOM 1681 O O . VAL A 1 223 ? 19.738 -10.873 4.542 1.00 85.25 223 VAL A O 1
ATOM 1684 N N . VAL A 1 224 ? 19.793 -12.997 5.266 1.00 90.25 224 VAL A N 1
ATOM 1685 C CA . VAL A 1 224 ? 21.156 -12.954 5.835 1.00 90.25 224 VAL A CA 1
ATOM 1686 C C . VAL A 1 224 ? 21.955 -14.154 5.327 1.00 90.25 224 VAL A C 1
ATOM 1688 O O . VAL A 1 224 ? 21.558 -15.294 5.571 1.00 90.25 224 VAL A O 1
ATOM 1691 N N . SER A 1 225 ? 23.096 -13.905 4.678 1.00 90.25 225 SER A N 1
ATOM 1692 C CA . SER A 1 225 ? 23.911 -14.917 3.984 1.00 90.25 225 SER A CA 1
ATOM 1693 C C . SER A 1 225 ? 24.358 -16.096 4.868 1.00 90.25 225 SER A C 1
ATOM 1695 O O . SER A 1 225 ? 24.411 -16.001 6.100 1.00 90.25 225 SER A O 1
ATOM 1697 N N . ASN A 1 226 ? 24.705 -17.229 4.243 1.00 92.06 226 ASN A N 1
ATOM 1698 C CA . ASN A 1 226 ? 25.348 -18.348 4.950 1.00 92.06 226 ASN A CA 1
ATOM 1699 C C . ASN A 1 226 ? 26.784 -17.993 5.374 1.00 92.06 226 ASN A C 1
ATOM 1701 O O . ASN A 1 226 ? 27.192 -18.384 6.462 1.00 92.06 226 ASN A O 1
ATOM 1705 N N . SER A 1 227 ? 27.503 -17.178 4.594 1.00 92.31 227 SER A N 1
ATOM 1706 C CA . SER A 1 227 ? 28.869 -16.723 4.896 1.00 92.31 227 SER A CA 1
ATOM 1707 C C . SER A 1 227 ? 28.965 -16.033 6.265 1.00 92.31 227 SER A C 1
ATOM 1709 O O . SER A 1 227 ? 29.858 -16.333 7.059 1.00 92.31 227 SER A O 1
ATOM 1711 N N . ILE A 1 228 ? 27.974 -15.199 6.615 1.00 94.38 228 ILE A N 1
ATOM 1712 C CA . ILE A 1 228 ? 27.875 -14.612 7.961 1.00 94.38 228 ILE A CA 1
ATOM 1713 C C . ILE A 1 228 ? 27.697 -15.707 9.016 1.00 94.38 228 ILE A C 1
ATOM 1715 O O . ILE A 1 228 ? 28.360 -15.664 10.052 1.00 94.38 228 ILE A O 1
ATOM 1719 N N . GLN A 1 229 ? 26.830 -16.692 8.766 1.00 93.56 229 GLN A N 1
ATOM 1720 C CA . GLN A 1 229 ? 26.562 -17.785 9.705 1.00 93.56 229 GLN A CA 1
ATOM 1721 C C . GLN A 1 229 ? 27.814 -18.616 9.994 1.00 93.56 229 GLN A C 1
ATOM 1723 O O . GLN A 1 229 ? 28.096 -18.902 11.157 1.00 93.56 229 GLN A O 1
ATOM 1728 N N . GLU A 1 230 ? 28.573 -18.944 8.952 1.00 92.19 230 GLU A N 1
ATOM 1729 C CA . GLU A 1 230 ? 29.830 -19.690 9.029 1.00 92.19 230 GLU A CA 1
ATOM 1730 C C . GLU A 1 230 ? 30.913 -18.875 9.752 1.00 92.19 230 GLU A C 1
ATOM 1732 O O . GLU A 1 230 ? 31.490 -19.350 10.729 1.00 92.19 230 GLU A O 1
ATOM 1737 N N . SER A 1 231 ? 31.117 -17.610 9.360 1.00 91.88 231 SER A N 1
ATOM 1738 C CA . SER A 1 231 ? 32.134 -16.723 9.957 1.00 91.88 231 SER A CA 1
ATOM 1739 C C . SER A 1 231 ? 31.904 -16.397 11.441 1.00 91.88 231 SER A C 1
ATOM 1741 O O . SER A 1 231 ? 32.851 -16.083 12.159 1.00 91.88 231 SER A O 1
ATOM 1743 N N . THR A 1 232 ? 30.654 -16.475 11.912 1.00 92.94 232 THR A N 1
ATOM 1744 C CA . THR A 1 232 ? 30.262 -16.164 13.301 1.00 92.94 232 THR A CA 1
ATOM 1745 C C . THR A 1 232 ? 29.924 -17.404 14.130 1.00 92.94 232 THR A C 1
ATOM 1747 O O . THR A 1 232 ? 29.675 -17.271 15.328 1.00 92.94 232 THR A O 1
ATOM 1750 N N . ASN A 1 233 ? 29.904 -18.594 13.513 1.00 92.75 233 ASN A N 1
ATOM 1751 C CA . ASN A 1 233 ? 29.404 -19.842 14.097 1.00 92.75 233 ASN A CA 1
ATOM 1752 C C . ASN A 1 233 ? 28.014 -19.671 14.759 1.00 92.75 233 ASN A C 1
ATOM 1754 O O . ASN A 1 233 ? 27.791 -20.081 15.899 1.00 92.75 233 ASN A O 1
ATOM 1758 N N . SER A 1 234 ? 27.094 -19.003 14.052 1.00 93.25 234 SER A N 1
ATOM 1759 C CA . SER A 1 234 ? 25.768 -18.639 14.573 1.00 93.25 234 SER A CA 1
ATOM 1760 C C . SER A 1 234 ? 24.714 -19.737 14.405 1.00 93.25 234 SER A C 1
ATOM 1762 O O . SER A 1 234 ? 24.567 -20.338 13.336 1.00 93.25 234 SER A O 1
ATOM 1764 N N . ASP A 1 235 ? 23.850 -19.864 15.413 1.00 94.62 235 ASP A N 1
ATOM 1765 C CA . ASP A 1 235 ? 22.495 -20.401 15.244 1.00 94.62 235 ASP A CA 1
ATOM 1766 C C . ASP A 1 235 ? 21.693 -19.529 14.256 1.00 94.62 235 ASP A C 1
ATOM 1768 O O . ASP A 1 235 ? 21.875 -18.310 14.206 1.00 94.62 235 ASP A O 1
ATOM 1772 N N . ARG A 1 236 ? 20.734 -20.116 13.528 1.00 96.50 236 ARG A N 1
ATOM 1773 C CA . ARG A 1 236 ? 19.776 -19.370 12.688 1.00 96.50 236 ARG A CA 1
ATOM 1774 C C . ARG A 1 236 ? 18.332 -19.636 13.103 1.00 96.50 236 ARG A C 1
ATOM 1776 O O . ARG A 1 236 ? 17.942 -20.780 13.320 1.00 96.50 236 ARG A O 1
ATOM 1783 N N . ILE A 1 237 ? 17.532 -18.574 13.146 1.00 97.19 237 ILE A N 1
ATOM 1784 C CA . ILE A 1 237 ? 16.089 -18.597 13.396 1.00 97.19 237 ILE A CA 1
ATOM 1785 C C . ILE A 1 237 ? 15.416 -17.817 12.262 1.00 97.19 237 ILE A C 1
ATOM 1787 O O . ILE A 1 237 ? 15.388 -16.591 12.277 1.00 97.19 237 ILE A O 1
ATOM 1791 N N . GLY A 1 238 ? 14.903 -18.512 11.250 1.00 91.88 238 GLY A N 1
ATOM 1792 C CA . GLY A 1 238 ? 14.269 -17.882 10.093 1.00 91.88 238 GLY A CA 1
ATOM 1793 C C . GLY A 1 238 ? 13.270 -18.821 9.433 1.00 91.88 238 GLY A C 1
ATOM 1794 O O . GLY A 1 238 ? 13.600 -19.981 9.185 1.00 91.88 238 GLY A O 1
ATOM 1795 N N . GLY A 1 239 ? 12.065 -18.315 9.184 1.00 88.62 239 GLY A N 1
ATOM 1796 C CA . GLY A 1 239 ? 11.006 -19.020 8.466 1.00 88.62 239 GLY A CA 1
ATOM 1797 C C . GLY A 1 239 ? 10.945 -18.643 6.985 1.00 88.62 239 GLY A C 1
ATOM 1798 O O . GLY A 1 239 ? 11.755 -17.857 6.493 1.00 88.62 239 GLY A O 1
ATOM 1799 N N . LYS A 1 240 ? 9.940 -19.168 6.279 1.00 83.44 240 LYS A N 1
ATOM 1800 C CA . LYS A 1 240 ? 9.630 -18.822 4.878 1.00 83.44 240 LYS A CA 1
ATOM 1801 C C . LYS A 1 240 ? 9.112 -17.392 4.716 1.00 83.44 240 LYS A C 1
ATOM 1803 O O . LYS A 1 240 ? 9.137 -16.843 3.622 1.00 83.44 240 LYS A O 1
ATOM 1808 N N . ASN A 1 241 ? 8.567 -16.816 5.787 1.00 83.81 241 ASN A N 1
ATOM 1809 C CA . ASN A 1 241 ? 8.037 -15.461 5.823 1.00 83.81 241 ASN A CA 1
ATOM 1810 C C . ASN A 1 241 ? 8.190 -14.860 7.234 1.00 83.81 241 ASN A C 1
ATOM 1812 O O . ASN A 1 241 ? 8.520 -15.563 8.195 1.00 83.81 241 ASN A O 1
ATOM 1816 N N . ARG A 1 242 ? 7.894 -13.560 7.364 1.00 91.62 242 ARG A N 1
ATOM 1817 C CA . ARG A 1 242 ? 7.995 -12.808 8.629 1.00 91.62 242 ARG A CA 1
ATOM 1818 C C . ARG A 1 242 ? 7.205 -13.418 9.793 1.00 91.62 242 ARG A C 1
ATOM 1820 O O . ARG A 1 242 ? 7.654 -13.359 10.934 1.00 91.62 242 ARG A O 1
ATOM 1827 N N . TYR A 1 243 ? 6.044 -14.005 9.513 1.00 90.12 243 TYR A N 1
ATOM 1828 C CA . TYR A 1 243 ? 5.153 -14.577 10.519 1.00 90.12 243 TYR A CA 1
ATOM 1829 C C . TYR A 1 243 ? 5.706 -15.900 11.055 1.00 90.12 243 TYR A C 1
ATOM 1831 O O . TYR A 1 243 ? 5.665 -16.146 12.262 1.00 90.12 243 TYR A O 1
ATOM 1839 N N . GLU A 1 244 ? 6.306 -16.712 10.183 1.00 90.62 244 GLU A N 1
ATOM 1840 C CA . GLU A 1 244 ? 6.989 -17.939 10.578 1.00 90.62 244 GLU A CA 1
ATOM 1841 C C . GLU A 1 244 ? 8.294 -17.652 11.339 1.00 90.62 244 GLU A C 1
ATOM 1843 O O . GLU A 1 244 ? 8.501 -18.271 12.384 1.00 90.62 244 GLU A O 1
ATOM 1848 N N . THR A 1 245 ? 9.118 -16.674 10.922 1.00 94.88 245 THR A N 1
ATOM 1849 C CA . THR A 1 245 ? 10.273 -16.244 11.743 1.00 94.88 245 THR A CA 1
ATOM 1850 C C . THR A 1 245 ? 9.812 -15.775 13.123 1.00 94.88 245 THR A C 1
ATOM 1852 O O . THR A 1 245 ? 10.367 -16.208 14.133 1.00 94.88 245 THR A O 1
ATOM 1855 N N . ASN A 1 246 ? 8.762 -14.946 13.188 1.00 98.06 246 ASN A N 1
ATOM 1856 C CA . ASN A 1 246 ? 8.198 -14.471 14.450 1.00 98.06 246 ASN A CA 1
ATOM 1857 C C . ASN A 1 246 ? 7.766 -15.630 15.363 1.00 98.06 246 ASN A C 1
ATOM 1859 O O . ASN A 1 246 ? 8.182 -15.686 16.521 1.00 98.06 246 ASN A O 1
ATOM 1863 N N . ARG A 1 247 ? 7.025 -16.609 14.827 1.00 94.56 247 ARG A N 1
ATOM 1864 C CA . ARG A 1 247 ? 6.628 -17.819 15.562 1.00 94.56 247 ARG A CA 1
ATOM 1865 C C . ARG A 1 247 ? 7.837 -18.614 16.062 1.00 94.56 247 ARG A C 1
ATOM 1867 O O . ARG A 1 247 ? 7.865 -18.988 17.228 1.00 94.56 247 ARG A O 1
ATOM 1874 N N . MET A 1 248 ? 8.865 -18.812 15.234 1.00 96.94 248 MET A N 1
ATOM 1875 C CA . MET A 1 248 ? 10.087 -19.528 15.636 1.00 96.94 248 MET A CA 1
ATOM 1876 C C . MET A 1 248 ? 10.865 -18.807 16.751 1.00 96.94 248 MET A C 1
ATOM 1878 O O . MET A 1 248 ? 11.411 -19.463 17.640 1.00 96.94 248 MET A O 1
ATOM 1882 N N . VAL A 1 249 ? 10.896 -17.469 16.745 1.00 97.94 249 VAL A N 1
ATOM 1883 C CA . VAL A 1 249 ? 11.471 -16.674 17.845 1.00 97.94 249 VAL A CA 1
ATOM 1884 C C . VAL A 1 249 ? 10.633 -16.837 19.122 1.00 97.94 249 VAL A C 1
ATOM 1886 O O . VAL A 1 249 ? 11.191 -17.105 20.189 1.00 97.94 249 VAL A O 1
ATOM 1889 N N . LEU A 1 250 ? 9.302 -16.761 19.025 1.00 97.06 250 LEU A N 1
ATOM 1890 C CA . LEU A 1 250 ? 8.397 -16.982 20.160 1.00 97.06 250 LEU A CA 1
ATOM 1891 C C . LEU A 1 250 ? 8.532 -18.394 20.753 1.00 97.06 250 LEU A C 1
ATOM 1893 O O . LEU A 1 250 ? 8.578 -18.541 21.974 1.00 97.06 250 LEU A O 1
ATOM 1897 N N . ASP A 1 251 ? 8.668 -19.422 19.919 1.00 94.62 251 ASP A N 1
ATOM 1898 C CA . ASP A 1 251 ? 8.818 -20.809 20.368 1.00 94.62 251 ASP A CA 1
ATOM 1899 C C . ASP A 1 251 ? 10.195 -21.084 21.003 1.00 94.62 251 ASP A C 1
ATOM 1901 O O . ASP A 1 251 ? 10.280 -21.887 21.937 1.00 94.62 251 ASP A O 1
ATOM 1905 N N . LYS A 1 252 ? 11.269 -20.397 20.567 1.00 96.25 252 LYS A N 1
ATOM 1906 C CA . LYS A 1 252 ? 12.607 -20.514 21.187 1.00 96.25 252 LYS A CA 1
ATOM 1907 C C . LYS A 1 252 ? 12.714 -19.751 22.514 1.00 96.25 252 LYS A C 1
ATOM 1909 O O . LYS A 1 252 ? 13.332 -20.260 23.446 1.00 96.25 252 LYS A O 1
ATOM 1914 N N . PHE A 1 253 ? 12.138 -18.547 22.614 1.00 96.75 253 PHE A N 1
ATOM 1915 C CA . PHE A 1 253 ? 12.386 -17.627 23.741 1.00 96.75 253 PHE A CA 1
ATOM 1916 C C . PHE A 1 253 ? 11.199 -17.397 24.695 1.00 96.75 253 PHE A C 1
ATOM 1918 O O . PHE A 1 253 ? 11.417 -16.860 25.784 1.00 96.75 253 PHE A O 1
ATOM 1925 N N . TYR A 1 254 ? 9.979 -17.800 24.317 1.00 95.69 254 TYR A N 1
ATOM 1926 C CA . TYR A 1 254 ? 8.726 -17.555 25.053 1.00 95.69 254 TYR A CA 1
ATOM 1927 C C . TYR A 1 254 ? 7.781 -18.774 25.034 1.00 95.69 254 TYR A C 1
ATOM 1929 O O . TYR A 1 254 ? 6.558 -18.637 24.948 1.00 95.69 254 TYR A O 1
ATOM 1937 N N . LYS A 1 255 ? 8.335 -19.990 25.112 1.00 89.00 255 LYS A N 1
ATOM 1938 C CA . LYS A 1 255 ? 7.573 -21.250 25.053 1.00 89.00 255 LYS A CA 1
ATOM 1939 C C . LYS A 1 255 ? 6.502 -21.377 26.147 1.00 89.00 255 LYS A C 1
ATOM 1941 O O . LYS A 1 255 ? 5.362 -21.712 25.849 1.00 89.00 255 LYS A O 1
ATOM 1946 N N . ASP A 1 256 ? 6.856 -21.061 27.394 1.00 87.12 256 ASP A N 1
ATOM 1947 C CA . ASP A 1 256 ? 6.001 -21.246 28.584 1.00 87.12 256 ASP A CA 1
ATOM 1948 C C . ASP A 1 256 ? 5.287 -19.949 29.030 1.00 87.12 256 ASP A C 1
ATOM 1950 O O . ASP A 1 256 ? 4.982 -19.739 30.211 1.00 87.12 256 ASP A O 1
ATOM 1954 N N . ARG A 1 257 ? 5.052 -19.041 28.077 1.00 87.19 257 ARG A N 1
ATOM 1955 C CA . ARG A 1 257 ? 4.416 -17.733 28.290 1.00 87.19 257 ARG A CA 1
ATOM 1956 C C . ARG A 1 257 ? 2.982 -17.848 28.835 1.00 87.19 257 ARG A C 1
ATOM 1958 O O . ARG A 1 257 ? 2.224 -18.745 28.475 1.00 87.19 257 ARG A O 1
ATOM 1965 N N . LYS A 1 258 ? 2.601 -16.907 29.708 1.00 89.06 258 LYS A N 1
ATOM 1966 C CA . LYS A 1 258 ? 1.257 -16.817 30.333 1.00 89.06 258 LYS A CA 1
ATOM 1967 C C . LYS A 1 258 ? 0.402 -15.678 29.773 1.00 89.06 258 LYS A C 1
ATOM 1969 O O . LYS A 1 258 ? -0.815 -15.665 29.952 1.00 89.06 258 LYS A O 1
ATOM 1974 N N . SER A 1 259 ? 1.061 -14.732 29.126 1.00 93.12 259 SER A N 1
ATOM 1975 C CA . SER A 1 259 ? 0.506 -13.618 28.377 1.00 93.12 259 SER A CA 1
ATOM 1976 C C . SER A 1 259 ? 1.297 -13.473 27.076 1.00 93.12 259 SER A C 1
ATOM 1978 O O . SER A 1 259 ? 2.349 -14.104 26.937 1.00 93.12 259 SER A O 1
ATOM 1980 N N . ILE A 1 260 ? 0.792 -12.699 26.117 1.00 95.31 260 ILE A N 1
ATOM 1981 C CA . ILE A 1 260 ? 1.559 -12.286 24.940 1.00 95.31 260 ILE A CA 1
ATOM 1982 C C . ILE A 1 260 ? 1.059 -10.948 24.380 1.00 95.31 260 ILE A C 1
ATOM 1984 O O . ILE A 1 260 ? -0.148 -10.696 24.325 1.00 95.31 260 ILE A O 1
ATOM 1988 N N . SER A 1 261 ? 1.980 -10.096 23.932 1.00 96.31 261 SER A N 1
ATOM 1989 C CA . SER A 1 261 ? 1.635 -8.890 23.178 1.00 96.31 261 SER A CA 1
ATOM 1990 C C . SER A 1 261 ? 1.433 -9.222 21.698 1.00 96.31 261 SER A C 1
ATOM 1992 O O . SER A 1 261 ? 2.001 -10.186 21.192 1.00 96.31 261 SER A O 1
ATOM 1994 N N . PHE A 1 262 ? 0.658 -8.432 20.961 1.00 94.94 262 PHE A N 1
ATOM 1995 C CA . PHE A 1 262 ? 0.520 -8.596 19.512 1.00 94.94 262 PHE A CA 1
ATOM 1996 C C . PHE A 1 262 ? 0.270 -7.272 18.794 1.00 94.94 262 PHE A C 1
ATOM 1998 O O . PHE A 1 262 ? -0.316 -6.352 19.363 1.00 94.94 262 PHE A O 1
ATOM 2005 N N . CYS A 1 263 ? 0.696 -7.193 17.536 1.00 92.88 263 CYS A N 1
ATOM 2006 C CA . CYS A 1 263 ? 0.504 -6.032 16.668 1.00 92.88 263 CYS A CA 1
ATOM 2007 C C . CYS A 1 263 ? 0.419 -6.444 15.192 1.00 92.88 263 CYS A C 1
ATOM 2009 O O . CYS A 1 263 ? 0.659 -7.600 14.829 1.00 92.88 263 CYS A O 1
ATOM 2011 N N . ASN A 1 264 ? 0.085 -5.485 14.330 1.00 87.44 264 ASN A N 1
ATOM 2012 C CA . ASN A 1 264 ? 0.052 -5.704 12.890 1.00 87.44 264 ASN A CA 1
ATOM 2013 C C . ASN A 1 264 ? 1.456 -6.060 12.357 1.00 87.44 264 ASN A C 1
ATOM 2015 O O . ASN A 1 264 ? 2.399 -5.278 12.487 1.00 87.44 264 ASN A O 1
ATOM 2019 N N . GLY A 1 265 ? 1.592 -7.219 11.708 1.00 86.06 265 GLY A N 1
ATOM 2020 C CA . GLY A 1 265 ? 2.840 -7.654 11.073 1.00 86.06 265 GLY A CA 1
ATOM 2021 C C . GLY A 1 265 ? 3.195 -6.904 9.785 1.00 86.06 265 GLY A C 1
ATOM 2022 O O . GLY A 1 265 ? 4.297 -7.085 9.256 1.00 86.06 265 GLY A O 1
ATOM 2023 N N . GLU A 1 266 ? 2.290 -6.065 9.280 1.00 82.12 266 GLU A N 1
ATOM 2024 C CA . GLU A 1 266 ? 2.497 -5.201 8.114 1.00 82.12 266 GLU A CA 1
ATOM 2025 C C . GLU A 1 266 ? 3.036 -3.817 8.524 1.00 82.12 266 GLU A C 1
ATOM 2027 O O . GLU A 1 266 ? 3.911 -3.285 7.842 1.00 82.12 266 GLU A O 1
ATOM 2032 N N . THR A 1 267 ? 2.616 -3.274 9.677 1.00 82.75 267 THR A N 1
ATOM 2033 C CA . THR A 1 267 ? 3.051 -1.962 10.202 1.00 82.75 267 THR A CA 1
ATOM 2034 C C . THR A 1 267 ? 3.846 -2.097 11.505 1.00 82.75 267 THR A C 1
ATOM 2036 O O . THR A 1 267 ? 3.302 -2.121 12.605 1.00 82.75 267 THR A O 1
ATOM 2039 N N . LEU A 1 268 ? 5.172 -2.132 11.381 1.00 87.88 268 LEU A N 1
ATOM 2040 C CA . LEU A 1 268 ? 6.096 -2.567 12.438 1.00 87.88 268 LEU A CA 1
ATOM 2041 C C . LEU A 1 268 ? 6.394 -1.550 13.567 1.00 87.88 268 LEU A C 1
ATOM 2043 O O . LEU A 1 268 ? 7.102 -1.880 14.518 1.00 87.88 268 LEU A O 1
ATOM 2047 N N . VAL A 1 269 ? 5.858 -0.327 13.507 1.00 88.38 269 VAL A N 1
ATOM 2048 C CA . VAL A 1 269 ? 6.151 0.742 14.489 1.00 88.38 269 VAL A CA 1
ATOM 2049 C C . VAL A 1 269 ? 5.646 0.455 15.898 1.00 88.38 269 VAL A C 1
ATOM 2051 O O . VAL A 1 269 ? 6.328 0.766 16.882 1.00 88.38 269 VAL A O 1
ATOM 2054 N N . ASP A 1 270 ? 4.488 -0.185 16.008 1.00 90.38 270 ASP A N 1
ATOM 2055 C CA . ASP A 1 270 ? 3.908 -0.516 17.306 1.00 90.38 270 ASP A CA 1
ATOM 2056 C C . ASP A 1 270 ? 4.674 -1.679 17.963 1.00 90.38 270 ASP A C 1
ATOM 2058 O O . ASP A 1 270 ? 4.834 -1.701 19.185 1.00 90.38 270 ASP A O 1
ATOM 2062 N N . ALA A 1 271 ? 5.271 -2.572 17.156 1.00 93.25 271 ALA A N 1
ATOM 2063 C CA . ALA A 1 271 ? 6.217 -3.582 17.634 1.00 93.25 271 ALA A CA 1
ATOM 2064 C C . ALA A 1 271 ? 7.475 -2.937 18.240 1.00 93.25 271 ALA A C 1
ATOM 2066 O O . ALA A 1 271 ? 7.880 -3.303 19.345 1.00 93.25 271 ALA A O 1
ATOM 2067 N N . LEU A 1 272 ? 8.060 -1.937 17.560 1.00 92.88 272 LEU A N 1
ATOM 2068 C CA . LEU A 1 272 ? 9.239 -1.233 18.075 1.00 92.88 272 LEU A CA 1
ATOM 2069 C C . LEU A 1 272 ? 8.930 -0.543 19.408 1.00 92.88 272 LEU A C 1
ATOM 2071 O O . LEU A 1 272 ? 9.662 -0.745 20.380 1.00 92.88 272 LEU A O 1
ATOM 2075 N N . SER A 1 273 ? 7.830 0.214 19.473 1.00 92.62 273 SER A N 1
ATOM 2076 C CA . SER A 1 273 ? 7.394 0.896 20.702 1.00 92.62 273 SER A CA 1
ATOM 2077 C C . SER A 1 273 ? 7.132 -0.098 21.842 1.00 92.62 273 SER A C 1
ATOM 2079 O O . SER A 1 273 ? 7.491 0.157 22.990 1.00 92.62 273 SER A O 1
ATOM 2081 N N . GLY A 1 274 ? 6.580 -1.270 21.516 1.00 93.38 274 GLY A N 1
ATOM 2082 C CA . GLY A 1 274 ? 6.326 -2.364 22.450 1.00 93.38 274 GLY A CA 1
ATOM 2083 C C . GLY A 1 274 ? 7.553 -3.122 22.961 1.00 93.38 274 GLY A C 1
ATOM 2084 O O . GLY A 1 274 ? 7.408 -3.907 23.896 1.00 93.38 274 GLY A O 1
ATOM 2085 N N . SER A 1 275 ? 8.751 -2.918 22.396 1.00 94.44 275 SER A N 1
ATOM 2086 C CA . SER A 1 275 ? 9.922 -3.782 22.649 1.00 94.44 275 SER A CA 1
ATOM 2087 C C . SER A 1 275 ? 10.256 -3.960 24.136 1.00 94.44 275 SER A C 1
ATOM 2089 O O . SER A 1 275 ? 10.507 -5.077 24.583 1.00 94.44 275 SER A O 1
ATOM 2091 N N . TYR A 1 276 ? 10.255 -2.876 24.924 1.00 95.19 276 TYR A N 1
ATOM 2092 C CA . TYR A 1 276 ? 10.568 -2.945 26.359 1.00 95.19 276 TYR A CA 1
ATOM 2093 C C . TYR A 1 276 ? 9.365 -3.354 27.223 1.00 95.19 276 TYR A C 1
ATOM 2095 O O . TYR A 1 276 ? 9.545 -4.032 28.244 1.00 95.19 276 TYR A O 1
ATOM 2103 N N . PHE A 1 277 ? 8.146 -2.991 26.805 1.00 94.88 277 PHE A N 1
ATOM 2104 C CA . PHE A 1 277 ? 6.899 -3.450 27.420 1.00 94.88 277 PHE A CA 1
ATOM 2105 C C . PHE A 1 277 ? 6.827 -4.985 27.380 1.00 94.88 277 PHE A C 1
ATOM 2107 O O . PHE A 1 277 ? 6.811 -5.643 28.420 1.00 94.88 277 PHE A O 1
ATOM 2114 N N . ALA A 1 278 ? 6.896 -5.553 26.175 1.00 95.69 278 ALA A N 1
ATOM 2115 C CA . ALA A 1 278 ? 6.643 -6.963 25.895 1.00 95.69 278 ALA A CA 1
ATOM 2116 C C . ALA A 1 278 ? 7.851 -7.885 26.139 1.00 95.69 278 ALA A C 1
ATOM 2118 O O . ALA A 1 278 ? 7.788 -9.073 25.827 1.00 95.69 278 ALA A O 1
ATOM 2119 N N . LYS A 1 279 ? 8.963 -7.374 26.683 1.00 95.62 279 LYS A N 1
ATOM 2120 C CA . LYS A 1 279 ? 10.238 -8.108 26.815 1.00 95.62 279 LYS A CA 1
ATOM 2121 C C . LYS A 1 279 ? 10.114 -9.471 27.515 1.00 95.62 279 LYS A C 1
ATOM 2123 O O . LYS A 1 279 ? 10.863 -10.390 27.200 1.00 95.62 279 LYS A O 1
ATOM 2128 N N . ASP A 1 280 ? 9.153 -9.621 28.425 1.00 94.62 280 ASP A N 1
ATOM 2129 C CA . ASP A 1 280 ? 8.940 -10.830 29.230 1.00 94.62 280 ASP A CA 1
ATOM 2130 C C . ASP A 1 280 ? 7.888 -11.795 28.636 1.00 94.62 280 ASP A C 1
ATOM 2132 O O . ASP A 1 280 ? 7.780 -12.935 29.089 1.00 94.62 280 ASP A O 1
ATOM 2136 N N . GLU A 1 281 ? 7.147 -11.379 27.600 1.00 94.62 281 GLU A N 1
ATOM 2137 C CA . GLU A 1 281 ? 6.044 -12.151 26.994 1.00 94.62 281 GLU A CA 1
ATOM 2138 C C . GLU A 1 281 ? 6.153 -12.367 25.471 1.00 94.62 281 GLU A C 1
ATOM 2140 O O . GLU A 1 281 ? 5.575 -13.320 24.946 1.00 94.62 281 GLU A O 1
ATOM 2145 N N . GLY A 1 282 ? 6.935 -11.537 24.775 1.00 96.94 282 GLY A N 1
ATOM 2146 C CA . GLY A 1 282 ? 7.079 -11.540 23.320 1.00 96.94 282 GLY A CA 1
ATOM 2147 C C . GLY A 1 282 ? 5.969 -10.767 22.599 1.00 96.94 282 GLY A C 1
ATOM 2148 O O . GLY A 1 282 ? 4.936 -10.435 23.180 1.00 96.94 282 GLY A O 1
ATOM 2149 N N . ILE A 1 283 ? 6.193 -10.476 21.313 1.00 97.88 283 ILE A N 1
ATOM 2150 C CA . ILE A 1 283 ? 5.213 -9.833 20.425 1.00 97.88 283 ILE A CA 1
ATOM 2151 C C . ILE A 1 283 ? 4.895 -10.786 19.270 1.00 97.88 283 ILE A C 1
ATOM 2153 O O . ILE A 1 283 ? 5.799 -11.172 18.525 1.00 97.88 283 ILE A O 1
ATOM 2157 N N . VAL A 1 284 ? 3.618 -11.134 19.099 1.00 96.31 284 VAL A N 1
ATOM 2158 C CA . VAL A 1 284 ? 3.120 -11.778 17.879 1.00 96.31 284 VAL A CA 1
ATOM 2159 C C . VAL A 1 284 ? 2.931 -10.731 16.789 1.00 96.31 284 VAL A C 1
ATOM 2161 O O . VAL A 1 284 ? 2.172 -9.777 16.962 1.00 96.31 284 VAL A O 1
ATOM 2164 N N . LEU A 1 285 ? 3.567 -10.951 15.643 1.00 94.88 285 LEU A N 1
ATOM 2165 C CA . LEU A 1 285 ? 3.196 -10.289 14.397 1.00 94.88 285 LEU A CA 1
ATOM 2166 C C . LEU A 1 285 ? 2.029 -11.071 13.781 1.00 94.88 285 LEU A C 1
ATOM 2168 O O . LEU A 1 285 ? 2.174 -12.271 13.529 1.00 94.88 285 LEU A O 1
ATOM 2172 N N . VAL A 1 286 ? 0.891 -10.410 13.552 1.00 87.94 286 VAL A N 1
ATOM 2173 C CA . VAL A 1 286 ? -0.332 -11.017 12.984 1.00 87.94 286 VAL A CA 1
ATOM 2174 C C . VAL A 1 286 ? -0.820 -10.294 11.730 1.00 87.94 286 VAL A C 1
ATOM 2176 O O . VAL A 1 286 ? -0.549 -9.109 11.542 1.00 87.94 286 VAL A O 1
ATOM 2179 N N . ASN A 1 287 ? -1.585 -11.003 10.898 1.00 76.31 287 ASN A N 1
ATOM 2180 C CA . ASN A 1 287 ? -2.429 -10.423 9.848 1.00 76.31 287 ASN A CA 1
ATOM 2181 C C . ASN A 1 287 ? -3.765 -11.197 9.756 1.00 76.31 287 ASN A C 1
ATOM 2183 O O . ASN A 1 287 ? -4.136 -11.896 10.698 1.00 76.31 287 ASN A O 1
ATOM 2187 N N . ARG A 1 288 ? -4.489 -11.099 8.628 1.00 65.50 288 ARG A N 1
ATOM 2188 C CA . ARG A 1 288 ? -5.795 -11.764 8.417 1.00 65.50 288 ARG A CA 1
ATOM 2189 C C . ARG A 1 288 ? -5.806 -13.285 8.588 1.00 65.50 288 ARG A C 1
ATOM 2191 O O . ARG A 1 288 ? -6.881 -13.827 8.838 1.00 65.50 288 ARG A O 1
ATOM 2198 N N . THR A 1 289 ? -4.668 -13.962 8.461 1.00 63.06 289 THR A N 1
ATOM 2199 C CA . THR A 1 289 ? -4.585 -15.433 8.486 1.00 63.06 289 THR A CA 1
ATOM 2200 C C . THR A 1 289 ? -3.448 -15.967 9.353 1.00 63.06 289 THR A C 1
ATOM 2202 O O . THR A 1 289 ? -3.562 -17.059 9.904 1.00 63.06 289 THR A O 1
ATOM 2205 N N . GLU A 1 290 ? -2.357 -15.217 9.485 1.00 79.31 290 GLU A N 1
ATOM 2206 C CA . GLU A 1 290 ? -1.121 -15.681 10.107 1.00 79.31 290 GLU A CA 1
ATOM 2207 C C . GLU A 1 290 ? -1.076 -15.408 11.614 1.00 79.31 290 GLU A C 1
ATOM 2209 O O . GLU A 1 290 ? -1.463 -14.340 12.093 1.00 79.31 290 GLU A O 1
ATOM 2214 N N . ASN A 1 291 ? -0.557 -16.389 12.360 1.00 79.88 291 ASN A N 1
ATOM 2215 C CA . ASN A 1 291 ? -0.293 -16.361 13.805 1.00 79.88 291 ASN A CA 1
ATOM 2216 C C . ASN A 1 291 ? -1.475 -16.050 14.753 1.00 79.88 291 ASN A C 1
ATOM 2218 O O . ASN A 1 291 ? -1.280 -16.044 15.970 1.00 79.88 291 ASN A O 1
ATOM 2222 N N . LEU A 1 292 ? -2.702 -15.865 14.254 1.00 77.31 292 LEU A N 1
ATOM 2223 C CA . LEU A 1 292 ? -3.901 -15.625 15.077 1.00 77.31 292 LEU A CA 1
ATOM 2224 C C . LEU A 1 292 ? -4.128 -16.715 16.142 1.00 77.31 292 LEU A C 1
ATOM 2226 O O . LEU A 1 292 ? -4.540 -16.424 17.263 1.00 77.31 292 LEU A O 1
ATOM 2230 N N . ASN A 1 293 ? -3.786 -17.963 15.818 1.00 75.75 293 ASN A N 1
ATOM 2231 C CA . ASN A 1 293 ? -3.867 -19.112 16.722 1.00 75.75 293 ASN A CA 1
ATOM 2232 C C . ASN A 1 293 ? -2.943 -19.003 17.954 1.00 75.75 293 ASN A C 1
ATOM 2234 O O . ASN A 1 293 ? -3.217 -19.624 18.979 1.00 75.75 293 ASN A O 1
ATOM 2238 N N . LEU A 1 294 ? -1.865 -18.208 17.893 1.00 82.69 294 LEU A N 1
ATOM 2239 C CA . LEU A 1 294 ? -0.950 -17.983 19.024 1.00 82.69 294 LEU A CA 1
ATOM 2240 C C . LEU A 1 294 ? -1.563 -17.102 20.127 1.00 82.69 294 LEU A C 1
ATOM 2242 O O . LEU A 1 294 ? -0.970 -16.972 21.200 1.00 82.69 294 LEU A O 1
ATOM 2246 N N . LEU A 1 295 ? -2.723 -16.499 19.849 1.00 84.44 295 LEU A N 1
ATOM 2247 C CA . LEU A 1 295 ? -3.463 -15.593 20.727 1.00 84.44 295 LEU A CA 1
ATOM 2248 C C . LEU A 1 295 ? -4.639 -16.289 21.438 1.00 84.44 295 LEU A C 1
ATOM 2250 O O . LEU A 1 295 ? -5.310 -15.691 22.280 1.00 84.44 295 LEU A O 1
ATOM 2254 N N . GLU A 1 296 ? -4.907 -17.557 21.122 1.00 75.38 296 GLU A N 1
ATOM 2255 C CA . GLU A 1 296 ? -5.984 -18.323 21.744 1.00 75.38 296 GLU A CA 1
ATOM 2256 C C . GLU A 1 296 ? -5.622 -18.790 23.162 1.00 75.38 296 GLU A C 1
ATOM 2258 O O . GLU A 1 296 ? -4.520 -19.264 23.423 1.00 75.38 296 GLU A O 1
ATOM 2263 N N . ASN A 1 297 ? -6.596 -18.747 24.079 1.00 75.19 297 ASN A N 1
ATOM 2264 C CA . ASN A 1 297 ? -6.474 -19.287 25.443 1.00 75.19 297 ASN A CA 1
ATOM 2265 C C . ASN A 1 297 ? -5.276 -18.744 26.259 1.00 75.19 297 ASN A C 1
ATOM 2267 O O . ASN A 1 297 ? -4.749 -19.446 27.124 1.00 75.19 297 ASN A O 1
ATOM 2271 N N . ILE A 1 298 ? -4.874 -17.497 26.010 1.00 82.44 298 ILE A N 1
ATOM 2272 C CA . ILE A 1 298 ? -3.791 -16.796 26.707 1.00 82.44 298 ILE A CA 1
ATOM 2273 C C . ILE A 1 298 ? -4.211 -15.348 27.004 1.00 82.44 298 ILE A C 1
ATOM 2275 O O . ILE A 1 298 ? -5.077 -14.800 26.322 1.00 82.44 298 ILE A O 1
ATOM 2279 N N . ASN A 1 299 ? -3.642 -14.724 28.041 1.00 88.12 299 ASN A N 1
ATOM 2280 C CA . ASN A 1 299 ? -3.825 -13.285 28.264 1.00 88.12 299 ASN A CA 1
ATOM 2281 C C . ASN A 1 299 ? -3.159 -12.508 27.119 1.00 88.12 299 ASN A C 1
ATOM 2283 O O . ASN A 1 299 ? -2.041 -12.852 26.740 1.00 88.12 299 ASN A O 1
ATOM 2287 N N . THR A 1 300 ? -3.782 -11.456 26.593 1.00 90.69 300 THR A N 1
ATOM 2288 C CA . THR A 1 300 ? -3.210 -10.707 25.464 1.00 90.69 300 THR A CA 1
ATOM 2289 C C . THR A 1 300 ? -3.185 -9.200 25.655 1.00 90.69 300 THR A C 1
ATOM 2291 O O . THR A 1 300 ? -4.093 -8.617 26.249 1.00 90.69 300 THR A O 1
ATOM 2294 N N . THR A 1 301 ? -2.156 -8.573 25.086 1.00 93.69 301 THR A N 1
ATOM 2295 C CA . THR A 1 301 ? -2.011 -7.117 24.999 1.00 93.69 301 THR A CA 1
ATOM 2296 C C . THR A 1 301 ? -1.923 -6.707 23.531 1.00 93.69 301 THR A C 1
ATOM 2298 O O . THR A 1 301 ? -0.963 -7.049 22.848 1.00 93.69 301 THR A O 1
ATOM 2301 N N . GLN A 1 302 ? -2.910 -5.975 23.023 1.00 92.69 302 GLN A N 1
ATOM 2302 C CA . GLN A 1 302 ? -2.839 -5.387 21.687 1.00 92.69 302 GLN A CA 1
ATOM 2303 C C . GLN A 1 302 ? -1.990 -4.116 21.716 1.00 92.69 302 GLN A C 1
ATOM 2305 O O . GLN A 1 302 ? -2.248 -3.221 22.524 1.00 92.69 302 GLN A O 1
ATOM 2310 N N . LEU A 1 303 ? -1.025 -4.029 20.806 1.00 92.44 303 LEU A N 1
ATOM 2311 C CA . LEU A 1 303 ? -0.179 -2.867 20.572 1.00 92.44 303 LEU A CA 1
ATOM 2312 C C . LEU A 1 303 ? -0.515 -2.305 19.185 1.00 92.44 303 LEU A C 1
ATOM 2314 O O . LEU A 1 303 ? -0.192 -2.920 18.170 1.00 92.44 303 LEU A O 1
ATOM 2318 N N . GLY A 1 304 ? -1.176 -1.150 19.150 1.00 84.06 304 GLY A N 1
ATOM 2319 C CA . GLY A 1 304 ? -1.577 -0.484 17.912 1.00 84.06 304 GLY A CA 1
ATOM 2320 C C . GLY A 1 304 ? -2.820 -1.057 17.231 1.00 84.06 304 GLY A C 1
ATOM 2321 O O . GLY A 1 304 ? -3.423 -2.047 17.660 1.00 84.06 304 GLY A O 1
ATOM 2322 N N . GLY A 1 305 ? -3.233 -0.374 16.165 1.00 76.88 305 GLY A N 1
ATOM 2323 C CA . GLY A 1 305 ? -4.366 -0.779 15.339 1.00 76.88 305 GLY A CA 1
ATOM 2324 C C . GLY A 1 305 ? -4.085 -2.078 14.582 1.00 76.88 305 GLY A C 1
ATOM 2325 O O . GLY A 1 305 ? -2.939 -2.419 14.283 1.00 76.88 305 GLY A O 1
ATOM 2326 N N . LEU A 1 306 ? -5.149 -2.805 14.253 1.00 69.31 306 LEU A N 1
ATOM 2327 C CA . LEU A 1 306 ? -5.101 -3.939 13.336 1.00 69.31 306 LEU A CA 1
ATOM 2328 C C . LEU A 1 306 ? -6.041 -3.670 12.156 1.00 69.31 306 LEU A C 1
ATOM 2330 O O . LEU A 1 306 ? -7.101 -3.088 12.365 1.00 69.31 306 LEU A O 1
ATOM 2334 N N . PRO A 1 307 ? -5.763 -4.199 10.951 1.00 49.12 307 PRO A N 1
ATOM 2335 C CA . PRO A 1 307 ? -6.684 -4.126 9.808 1.00 49.12 307 PRO A CA 1
ATOM 2336 C C . PRO A 1 307 ? -7.938 -5.023 9.979 1.00 49.12 307 PRO A C 1
ATOM 2338 O O . PRO A 1 307 ? -8.615 -5.377 9.003 1.00 49.12 307 PRO A O 1
ATOM 2341 N N . MET A 1 308 ? -8.198 -5.505 11.199 1.00 53.97 308 MET A N 1
ATOM 2342 C CA . MET A 1 308 ? -9.177 -6.532 11.550 1.00 53.97 308 MET A CA 1
ATOM 2343 C C . MET A 1 308 ? -9.369 -6.659 13.067 1.00 53.97 308 MET A C 1
ATOM 2345 O O . MET A 1 308 ? -8.449 -6.425 13.846 1.00 53.97 308 MET A O 1
ATOM 2349 N N . ASP A 1 309 ? -10.502 -7.227 13.464 1.00 48.47 309 ASP A N 1
ATOM 2350 C CA . ASP A 1 309 ? -10.751 -7.628 14.849 1.00 48.47 309 ASP A CA 1
ATOM 2351 C C . ASP A 1 309 ? -10.277 -9.046 15.124 1.00 48.47 309 ASP A C 1
ATOM 2353 O O . ASP A 1 309 ? -10.638 -9.989 14.412 1.00 48.47 309 ASP A O 1
ATOM 2357 N N . ILE A 1 310 ? -9.572 -9.221 16.238 1.00 52.91 310 ILE A N 1
ATOM 2358 C CA . ILE A 1 310 ? -9.273 -10.538 16.793 1.00 52.91 310 ILE A CA 1
ATOM 2359 C C . ILE A 1 310 ? -10.267 -10.806 17.921 1.00 52.91 310 ILE A C 1
ATOM 2361 O O . ILE A 1 310 ? -10.270 -10.141 18.958 1.00 52.91 310 ILE A O 1
ATOM 2365 N N . ARG A 1 311 ? -11.162 -11.777 17.708 1.00 45.72 311 ARG A N 1
ATOM 2366 C CA . ARG A 1 311 ? -12.217 -12.124 18.670 1.00 45.72 311 ARG A CA 1
ATOM 2367 C C . ARG A 1 311 ? -11.678 -12.973 19.818 1.00 45.72 311 ARG A C 1
ATOM 2369 O O . ARG A 1 311 ? -11.758 -14.198 19.794 1.00 45.72 311 ARG A O 1
ATOM 2376 N N . PHE A 1 312 ? -11.223 -12.310 20.872 1.00 47.69 312 PHE A N 1
ATOM 2377 C CA . PHE A 1 312 ? -10.968 -12.954 22.157 1.00 47.69 312 PHE A CA 1
ATOM 2378 C C . PHE A 1 312 ? -12.289 -13.357 22.821 1.00 47.69 312 PHE A C 1
ATOM 2380 O O . PHE A 1 312 ? -13.085 -12.500 23.209 1.00 47.69 312 PHE A O 1
ATOM 2387 N N . VAL A 1 313 ? -12.529 -14.662 22.988 1.00 37.00 313 VAL A N 1
ATOM 2388 C CA . VAL A 1 313 ? -13.700 -15.175 23.723 1.00 37.00 313 VAL A CA 1
ATOM 2389 C C . VAL A 1 313 ? -13.484 -14.989 25.229 1.00 37.00 313 VAL A C 1
ATOM 2391 O O . VAL A 1 313 ? -13.206 -15.929 25.976 1.00 37.00 313 VAL A O 1
ATOM 2394 N N . VAL A 1 314 ? -13.630 -13.747 25.690 1.00 35.16 314 VAL A N 1
ATOM 2395 C CA . VAL A 1 314 ? -13.720 -13.420 27.114 1.00 35.16 314 VAL A CA 1
ATOM 2396 C C . VAL A 1 314 ? -15.126 -13.784 27.584 1.00 35.16 314 VAL A C 1
ATOM 2398 O O . VAL A 1 314 ? -16.030 -12.953 27.625 1.00 35.16 314 VAL A O 1
ATOM 2401 N N . ALA A 1 315 ? -15.333 -15.056 27.932 1.00 31.50 315 ALA A N 1
ATOM 2402 C CA . ALA A 1 315 ? -16.525 -15.444 28.676 1.00 31.50 315 ALA A CA 1
ATOM 2403 C C . ALA A 1 315 ? -16.573 -14.611 29.968 1.00 31.50 315 ALA A C 1
ATOM 2405 O O . ALA A 1 315 ? -15.613 -14.632 30.735 1.00 31.50 315 ALA A O 1
ATOM 2406 N N . SER A 1 316 ? -17.654 -13.876 30.223 1.00 30.95 316 SER A N 1
ATOM 2407 C CA . SER A 1 316 ? -17.869 -13.182 31.496 1.00 30.95 316 SER A CA 1
ATOM 2408 C C . SER A 1 316 ? -18.625 -14.100 32.456 1.00 30.95 316 SER A C 1
ATOM 2410 O O . SER A 1 316 ? -19.604 -14.748 32.088 1.00 30.95 316 SER A O 1
ATOM 2412 N N . SER A 1 317 ? -18.166 -14.195 33.706 1.00 29.66 317 SER A N 1
ATOM 2413 C CA . SER A 1 317 ? -18.763 -15.066 34.729 1.00 29.66 317 SER A CA 1
ATOM 2414 C C . SER A 1 317 ? -19.914 -14.388 35.478 1.00 29.66 317 SER A C 1
ATOM 2416 O O . SER A 1 317 ? -20.042 -14.493 36.698 1.00 29.66 317 SER A O 1
ATOM 2418 N N . SER A 1 318 ? -20.816 -13.752 34.727 1.00 28.48 318 SER A N 1
ATOM 2419 C CA . SER A 1 318 ? -22.179 -13.492 35.193 1.00 28.48 318 SER A CA 1
ATOM 2420 C C . SER A 1 318 ? -22.852 -14.852 35.376 1.00 28.48 318 SER A C 1
ATOM 2422 O O . SER A 1 318 ? -23.206 -15.509 34.397 1.00 28.48 318 SER A O 1
ATOM 2424 N N . GLY A 1 319 ? -22.947 -15.333 36.617 1.00 28.30 319 GLY A N 1
ATOM 2425 C CA . GLY A 1 319 ? -23.405 -16.691 36.900 1.00 28.30 319 GLY A CA 1
ATOM 2426 C C . GLY A 1 319 ? -24.782 -16.974 36.297 1.00 28.30 319 GLY A C 1
ATOM 2427 O O . GLY A 1 319 ? -25.780 -16.417 36.745 1.00 28.30 319 GLY A O 1
ATOM 2428 N N . VAL A 1 320 ? -24.846 -17.874 35.310 1.00 29.64 320 VAL A N 1
ATOM 2429 C CA . VAL A 1 320 ? -26.117 -18.356 34.754 1.00 29.64 320 VAL A CA 1
ATOM 2430 C C . VAL A 1 320 ? -26.764 -19.306 35.762 1.00 29.64 320 VAL A C 1
ATOM 2432 O O . VAL A 1 320 ? -26.641 -20.530 35.679 1.00 29.64 320 VAL A O 1
ATOM 2435 N N . THR A 1 321 ? -27.469 -18.738 36.737 1.00 27.52 321 THR A N 1
ATOM 2436 C CA . THR A 1 321 ? -28.523 -19.449 37.463 1.00 27.52 321 THR A CA 1
ATOM 2437 C C . THR A 1 321 ? -29.657 -19.727 36.487 1.00 27.52 321 THR A C 1
ATOM 2439 O O . THR A 1 321 ? -30.489 -18.862 36.225 1.00 27.52 321 THR A O 1
ATOM 2442 N N . ILE A 1 322 ? -29.687 -20.944 35.940 1.00 32.03 322 ILE A N 1
ATOM 2443 C CA . ILE A 1 322 ? -30.886 -21.463 35.279 1.00 32.03 322 ILE A CA 1
ATOM 2444 C C . ILE A 1 322 ? -31.970 -21.553 36.358 1.00 32.03 322 ILE A C 1
ATOM 2446 O O . ILE A 1 322 ? -31.771 -22.215 37.380 1.00 32.03 322 ILE A O 1
ATOM 2450 N N . SER A 1 323 ? -33.077 -20.844 36.149 1.00 28.70 323 SER A N 1
ATOM 2451 C CA . SER A 1 323 ? -34.212 -20.807 37.069 1.00 28.70 323 SER A CA 1
ATOM 2452 C C . SER A 1 323 ? -34.858 -22.186 37.235 1.00 28.70 323 SER A C 1
ATOM 2454 O O . SER A 1 323 ? -34.783 -23.054 36.363 1.00 28.70 323 SER A O 1
ATOM 2456 N N . GLU A 1 324 ? -35.466 -22.403 38.400 1.00 28.67 324 GLU A N 1
ATOM 2457 C CA . GLU A 1 324 ? -35.991 -23.703 38.815 1.00 28.67 324 GLU A CA 1
ATOM 2458 C C . GLU A 1 324 ? -37.100 -24.207 37.878 1.00 28.67 324 GLU A C 1
ATOM 2460 O O . GLU A 1 324 ? -38.183 -23.629 37.798 1.00 28.67 324 GLU A O 1
ATOM 2465 N N . VAL A 1 325 ? -36.865 -25.341 37.209 1.00 29.72 325 VAL A N 1
ATOM 2466 C CA . VAL A 1 325 ? -37.910 -26.039 36.447 1.00 29.72 325 VAL A CA 1
ATOM 2467 C C . VAL A 1 325 ? -38.687 -26.952 37.394 1.00 29.72 325 VAL A C 1
ATOM 2469 O O . VAL A 1 325 ? -38.387 -28.141 37.539 1.00 29.72 325 VAL A O 1
ATOM 2472 N N . ASN A 1 326 ? -39.695 -26.387 38.055 1.00 28.88 326 ASN A N 1
ATOM 2473 C CA . ASN A 1 326 ? -40.626 -27.150 38.879 1.00 28.88 326 ASN A CA 1
ATOM 2474 C C . ASN A 1 326 ? -41.558 -27.974 37.973 1.00 28.88 326 ASN A C 1
ATOM 2476 O O . ASN A 1 326 ? -42.400 -27.427 37.266 1.00 28.88 326 ASN A O 1
ATOM 2480 N N . THR A 1 327 ? -41.411 -29.301 37.979 1.00 28.70 327 THR A N 1
ATOM 2481 C CA . THR A 1 327 ? -42.248 -30.219 37.181 1.00 28.70 327 THR A CA 1
ATOM 2482 C C . THR A 1 327 ? -43.432 -30.749 37.990 1.00 28.70 327 THR A C 1
ATOM 2484 O O . THR A 1 327 ? -43.610 -31.957 38.160 1.00 28.70 327 THR A O 1
ATOM 2487 N N . SER A 1 328 ? -44.279 -29.841 38.479 1.00 28.27 328 SER A N 1
ATOM 2488 C CA . SER A 1 328 ? -45.605 -30.215 38.974 1.00 28.27 328 SER A CA 1
ATOM 2489 C C . SER A 1 328 ? -46.484 -30.633 37.795 1.00 28.27 328 SER A C 1
ATOM 2491 O O . SER A 1 328 ? -46.820 -29.819 36.934 1.00 28.27 328 SER A O 1
ATOM 2493 N N . LYS A 1 329 ? -46.866 -31.912 37.758 1.00 38.38 329 LYS A N 1
ATOM 2494 C CA . LYS A 1 329 ? -47.978 -32.369 36.922 1.00 38.38 329 LYS A CA 1
ATOM 2495 C C . LYS A 1 329 ? -49.243 -31.644 37.378 1.00 38.38 329 LYS A C 1
ATOM 2497 O O . LYS A 1 329 ? -49.560 -31.745 38.554 1.00 38.38 329 LYS A O 1
ATOM 2502 N N . ASP A 1 330 ? -49.986 -31.049 36.453 1.00 28.91 330 ASP A N 1
ATOM 2503 C CA . ASP A 1 330 ? -51.444 -31.181 36.458 1.00 28.91 330 ASP A CA 1
ATOM 2504 C C . ASP A 1 330 ? -52.044 -30.855 35.086 1.00 28.91 330 ASP A C 1
ATOM 2506 O O . ASP A 1 330 ? -51.767 -29.823 34.478 1.00 28.91 330 ASP A O 1
ATOM 2510 N N . ASN A 1 331 ? -52.875 -31.772 34.591 1.00 30.89 331 ASN A N 1
ATOM 2511 C CA . ASN A 1 331 ? -53.681 -31.573 33.392 1.00 30.89 331 ASN A CA 1
ATOM 2512 C C . ASN A 1 331 ? -54.980 -30.861 33.780 1.00 30.89 331 ASN A C 1
ATOM 2514 O O . ASN A 1 331 ? -55.744 -31.419 34.571 1.00 30.89 331 ASN A O 1
ATOM 2518 N N . LYS A 1 332 ? -55.315 -29.738 33.130 1.00 28.05 332 LYS A N 1
ATOM 2519 C CA . LYS A 1 332 ? -56.721 -29.374 32.869 1.00 28.05 332 LYS A CA 1
ATOM 2520 C C . LYS A 1 332 ? -56.884 -28.402 31.696 1.00 28.05 332 LYS A C 1
ATOM 2522 O O . LYS A 1 332 ? -56.093 -27.490 31.488 1.00 28.05 332 LYS A O 1
ATOM 2527 N N . THR A 1 333 ? -57.919 -28.684 30.914 1.00 24.91 333 THR A N 1
ATOM 2528 C CA . THR A 1 333 ? -58.300 -28.102 29.616 1.00 24.91 333 THR A CA 1
ATOM 2529 C C . THR A 1 333 ? -58.979 -26.724 29.795 1.00 24.91 333 THR A C 1
ATOM 2531 O O . THR A 1 333 ? -59.544 -26.486 30.863 1.00 24.91 333 THR A O 1
ATOM 2534 N N . PRO A 1 334 ? -58.954 -25.802 28.806 1.00 30.41 334 PRO A N 1
ATOM 2535 C CA . PRO A 1 334 ? -59.347 -24.402 29.024 1.00 30.41 334 PRO A CA 1
ATOM 2536 C C . PRO A 1 334 ? -60.830 -24.100 28.747 1.00 30.41 334 PRO A C 1
ATOM 2538 O O . PRO A 1 334 ? -61.456 -24.729 27.893 1.00 30.41 334 PRO A O 1
ATOM 2541 N N . THR A 1 335 ? -61.358 -23.040 29.376 1.00 24.80 335 THR A N 1
ATOM 2542 C CA . THR A 1 335 ? -62.676 -22.454 29.060 1.00 24.80 335 THR A CA 1
ATOM 2543 C C . THR A 1 335 ? -62.641 -20.929 28.892 1.00 24.80 335 THR A C 1
ATOM 2545 O O . THR A 1 335 ? -62.073 -20.203 29.698 1.00 24.80 335 THR A O 1
ATOM 2548 N N . LYS A 1 336 ? -63.282 -20.512 27.794 1.00 25.70 336 LYS A N 1
ATOM 2549 C CA . LYS A 1 336 ? -63.521 -19.190 27.177 1.00 25.70 336 LYS A CA 1
ATOM 2550 C C . LYS A 1 336 ? -64.081 -18.031 28.046 1.00 25.70 336 LYS A C 1
ATOM 2552 O O . LYS A 1 336 ? -64.744 -18.298 29.040 1.00 25.70 336 LYS A O 1
ATOM 2557 N N . LYS A 1 337 ? -64.037 -16.822 27.427 1.00 25.14 337 LYS A N 1
ATOM 2558 C CA . LYS A 1 337 ? -64.922 -15.620 27.579 1.00 25.14 337 LYS A CA 1
ATOM 2559 C C . LYS A 1 337 ? -64.694 -14.760 28.848 1.00 25.14 337 LYS A C 1
ATOM 2561 O O . LYS A 1 337 ? -64.257 -15.298 29.851 1.00 25.14 337 LYS A O 1
ATOM 2566 N N . GLU A 1 338 ? -64.934 -13.438 28.885 1.00 24.09 338 GLU A N 1
ATOM 2567 C CA . GLU A 1 338 ? -65.327 -12.420 27.874 1.00 24.09 338 GLU A CA 1
ATOM 2568 C C . GLU A 1 338 ? -64.920 -10.990 28.340 1.00 24.09 338 GLU A C 1
ATOM 2570 O O . GLU A 1 338 ? -64.548 -10.820 29.495 1.00 24.09 338 GLU A O 1
ATOM 2575 N N . ASP A 1 339 ? -64.970 -10.008 27.427 1.00 24.34 339 ASP A N 1
ATOM 2576 C CA . ASP A 1 339 ? -65.111 -8.531 27.559 1.00 24.34 339 ASP A CA 1
ATOM 2577 C C . ASP A 1 339 ? -64.846 -7.817 28.917 1.00 24.34 339 ASP A C 1
ATOM 2579 O O . ASP A 1 339 ? -65.422 -8.131 29.953 1.00 24.34 339 ASP A O 1
ATOM 2583 N N . THR A 1 340 ? -64.109 -6.694 28.966 1.00 25.09 340 THR A N 1
ATOM 2584 C CA . THR A 1 340 ? -64.661 -5.362 28.607 1.00 25.09 340 THR A CA 1
ATOM 2585 C C . THR A 1 340 ? -63.599 -4.234 28.597 1.00 25.09 340 THR A C 1
ATOM 2587 O O . THR A 1 340 ? -62.603 -4.264 29.315 1.00 25.09 340 THR A O 1
ATOM 2590 N N . LYS A 1 341 ? -63.849 -3.190 27.790 1.00 24.83 341 LYS A N 1
ATOM 2591 C CA . LYS A 1 341 ? -63.225 -1.840 27.817 1.00 24.83 341 LYS A CA 1
ATOM 2592 C C . LYS A 1 341 ? -64.138 -0.865 28.606 1.00 24.83 341 LYS A C 1
ATOM 2594 O O . LYS A 1 341 ? -65.293 -1.216 28.824 1.00 24.83 341 LYS A O 1
ATOM 2599 N N . PRO A 1 342 ? -63.791 0.432 28.758 1.00 40.59 342 PRO A N 1
ATOM 2600 C CA . PRO A 1 342 ? -62.537 1.065 29.197 1.00 40.59 342 PRO A CA 1
ATOM 2601 C C . PRO A 1 342 ? -62.832 2.072 30.346 1.00 40.59 342 PRO A C 1
ATOM 2603 O O . PRO A 1 342 ? -63.964 2.154 30.814 1.00 40.59 342 PRO A O 1
ATOM 2606 N N . ASN A 1 343 ? -61.889 2.946 30.730 1.00 26.64 343 ASN A N 1
ATOM 2607 C CA . ASN A 1 343 ? -62.293 4.236 31.312 1.00 26.64 343 ASN A CA 1
ATOM 2608 C C . ASN A 1 343 ? -61.398 5.418 30.898 1.00 26.64 343 ASN A C 1
ATOM 2610 O O . ASN A 1 343 ? -60.245 5.233 30.513 1.00 26.64 343 ASN A O 1
ATOM 2614 N N . LYS A 1 344 ? -62.000 6.614 30.889 1.00 26.94 344 LYS A N 1
ATOM 2615 C CA . LYS A 1 344 ? -61.470 7.886 30.352 1.00 26.94 344 LYS A CA 1
ATOM 2616 C C . LYS A 1 344 ? -60.924 8.813 31.456 1.00 26.94 344 LYS A C 1
ATOM 2618 O O . LYS A 1 344 ? -61.191 8.568 32.627 1.00 26.94 344 LYS A O 1
ATOM 2623 N N . LYS A 1 345 ? -60.384 9.954 30.990 1.00 27.03 345 LYS A N 1
ATOM 2624 C CA . LYS A 1 345 ? -60.359 11.306 31.596 1.00 27.03 345 LYS A CA 1
ATOM 2625 C C . LYS A 1 345 ? -59.049 11.750 32.245 1.00 27.03 345 LYS A C 1
ATOM 2627 O O . LYS A 1 345 ? -58.366 10.922 32.830 1.00 27.03 345 LYS A O 1
ATOM 2632 N N . ASP A 1 346 ? -58.722 13.044 32.277 1.00 26.72 346 ASP A N 1
ATOM 2633 C CA . ASP A 1 346 ? -58.963 14.204 31.373 1.00 26.72 346 ASP A CA 1
ATOM 2634 C C . ASP A 1 346 ? -58.063 15.361 31.892 1.00 26.72 346 ASP A C 1
ATOM 2636 O O . ASP A 1 346 ? -57.461 15.231 32.956 1.00 26.72 346 ASP A O 1
ATOM 2640 N N . ASP A 1 347 ? -58.035 16.481 31.157 1.00 27.28 347 ASP A N 1
ATOM 2641 C CA . ASP A 1 347 ? -57.531 17.816 31.543 1.00 27.28 347 ASP A CA 1
ATOM 2642 C C . ASP A 1 347 ? -56.007 18.028 31.719 1.00 27.28 347 ASP A C 1
ATOM 2644 O O . ASP A 1 347 ? -55.270 17.123 32.094 1.00 27.28 347 ASP A O 1
ATOM 2648 N N . LYS A 1 348 ? -55.432 19.235 31.574 1.00 27.00 348 LYS A N 1
ATOM 2649 C CA . LYS A 1 348 ? -55.588 20.443 30.712 1.00 27.00 348 LYS A CA 1
ATOM 2650 C C . LYS A 1 348 ? -54.997 21.650 31.466 1.00 27.00 348 LYS A C 1
ATOM 2652 O O . LYS A 1 348 ? -55.108 21.709 32.681 1.00 27.00 348 LYS A O 1
ATOM 2657 N N . ASP A 1 349 ? -54.528 22.645 30.698 1.00 27.20 349 ASP A N 1
ATOM 2658 C CA . ASP A 1 349 ? -54.240 24.040 31.104 1.00 27.20 349 ASP A CA 1
ATOM 2659 C C . ASP A 1 349 ? -53.083 24.270 32.121 1.00 27.20 349 ASP A C 1
ATOM 2661 O O . ASP A 1 349 ? -52.791 23.413 32.943 1.00 27.20 349 ASP A O 1
ATOM 2665 N N . LYS A 1 350 ? -52.352 25.403 32.158 1.00 28.08 350 LYS A N 1
ATOM 2666 C CA . LYS A 1 350 ? -52.104 26.525 31.211 1.00 28.08 350 LYS A CA 1
ATOM 2667 C C . LYS A 1 350 ? -50.852 27.324 31.662 1.00 28.08 350 LYS A C 1
ATOM 2669 O O . LYS A 1 350 ? -50.458 27.230 32.815 1.00 28.08 350 LYS A O 1
ATOM 2674 N N . ASN A 1 351 ? -50.296 28.117 30.736 1.00 24.91 351 ASN A N 1
ATOM 2675 C CA . ASN A 1 351 ? -49.419 29.311 30.838 1.00 24.91 351 ASN A CA 1
ATOM 2676 C C . ASN A 1 351 ? -48.989 29.871 32.222 1.00 24.91 351 ASN A C 1
ATOM 2678 O O . ASN A 1 351 ? -49.824 29.996 33.110 1.00 24.91 351 ASN A O 1
ATOM 2682 N N . ILE A 1 352 ? -47.784 30.476 32.291 1.00 27.34 352 ILE A N 1
ATOM 2683 C CA . ILE A 1 352 ? -47.585 31.951 32.413 1.00 27.34 352 ILE A CA 1
ATOM 2684 C C . ILE A 1 352 ? -46.097 32.365 32.238 1.00 27.34 352 ILE A C 1
ATOM 2686 O O . ILE A 1 352 ? -45.189 31.545 32.242 1.00 27.34 352 ILE A O 1
ATOM 2690 N N . GLU A 1 353 ? -45.929 33.654 31.956 1.00 25.50 353 GLU A N 1
ATOM 2691 C CA . GLU A 1 353 ? -44.887 34.447 31.291 1.00 25.50 353 GLU A CA 1
ATOM 2692 C C . GLU A 1 353 ? -43.481 34.656 31.926 1.00 25.50 353 GLU A C 1
ATOM 2694 O O . GLU A 1 353 ? -43.297 34.565 33.132 1.00 25.50 353 GLU A O 1
ATOM 2699 N N . LYS A 1 354 ? -42.555 35.099 31.044 1.00 24.00 354 LYS A N 1
ATOM 2700 C CA . LYS A 1 354 ? -41.535 36.184 31.161 1.00 24.00 354 LYS A CA 1
ATOM 2701 C C . LYS A 1 354 ? -40.570 36.266 32.362 1.00 24.00 354 LYS A C 1
ATOM 2703 O O . LYS A 1 354 ? -40.974 36.473 33.499 1.00 24.00 354 LYS A O 1
ATOM 2708 N N . ASN A 1 355 ? -39.283 36.460 32.035 1.00 25.08 355 ASN A N 1
ATOM 2709 C CA . ASN A 1 355 ? -38.654 37.774 32.260 1.00 25.08 355 ASN A CA 1
ATOM 2710 C C . ASN A 1 355 ? -37.452 38.040 31.332 1.00 25.08 355 ASN A C 1
ATOM 2712 O O . ASN A 1 355 ? -36.878 37.113 30.764 1.00 25.08 355 ASN A O 1
ATOM 2716 N N . GLU A 1 356 ? -37.128 39.321 31.150 1.00 24.31 356 GLU A N 1
ATOM 2717 C CA . GLU A 1 356 ? -36.218 39.842 30.120 1.00 24.31 356 GLU A CA 1
ATOM 2718 C C . GLU A 1 356 ? -34.796 40.162 30.628 1.00 24.31 356 GLU A C 1
ATOM 2720 O O . GLU A 1 356 ? -34.583 40.451 31.800 1.00 24.31 356 GLU A O 1
ATOM 2725 N N . GLN A 1 357 ? -33.854 40.147 29.676 1.00 23.30 357 GLN A N 1
ATOM 2726 C CA . GLN A 1 357 ? -32.692 41.041 29.517 1.00 23.30 357 GLN A CA 1
ATOM 2727 C C . GLN A 1 357 ? -31.835 41.461 30.734 1.00 23.30 357 GLN A C 1
ATOM 2729 O O . GLN A 1 357 ? -32.243 42.246 31.588 1.00 23.30 357 GLN A O 1
ATOM 2734 N N . ARG A 1 358 ? -30.522 41.221 30.598 1.00 24.41 358 ARG A N 1
ATOM 2735 C CA . ARG A 1 358 ? -29.575 42.346 30.475 1.00 24.41 358 ARG A CA 1
ATOM 2736 C C . ARG A 1 358 ? -28.356 41.983 29.630 1.00 24.41 358 ARG A C 1
ATOM 2738 O O . ARG A 1 358 ? -27.725 40.954 29.845 1.00 24.41 358 ARG A O 1
ATOM 2745 N N . GLU A 1 359 ? -28.060 42.850 28.672 1.00 23.48 359 GLU A N 1
ATOM 2746 C CA . GLU A 1 359 ? -26.838 42.850 27.870 1.00 23.48 359 GLU A CA 1
ATOM 2747 C C . GLU A 1 359 ? -25.722 43.594 28.616 1.00 23.48 359 GLU A C 1
ATOM 2749 O O . GLU A 1 359 ? -26.005 44.505 29.392 1.00 23.48 359 GLU A O 1
ATOM 2754 N N . GLU A 1 360 ? -24.464 43.283 28.301 1.00 24.12 360 GLU A N 1
ATOM 2755 C CA . GLU A 1 360 ? -23.446 44.323 28.115 1.00 24.12 360 GLU A CA 1
ATOM 2756 C C . GLU A 1 360 ? -22.351 43.802 27.167 1.00 24.12 360 GLU A C 1
ATOM 2758 O O . GLU A 1 360 ? -21.695 42.793 27.429 1.00 24.12 360 GLU A O 1
ATOM 2763 N N . GLU A 1 361 ? -22.195 44.460 26.015 1.00 23.61 361 GLU A N 1
ATOM 2764 C CA . GLU A 1 361 ? -21.172 44.134 25.017 1.00 23.61 361 GLU A CA 1
ATOM 2765 C C . GLU A 1 361 ? -19.777 44.625 25.439 1.00 23.61 361 GLU A C 1
ATOM 2767 O O . GLU A 1 361 ? -19.641 45.698 26.032 1.00 23.61 361 GLU A O 1
ATOM 2772 N N . LYS A 1 362 ? -18.722 43.956 24.946 1.00 24.78 362 LYS A N 1
ATOM 2773 C CA . LYS A 1 362 ? -17.562 44.669 24.379 1.00 24.78 362 LYS A CA 1
ATOM 2774 C C . LYS A 1 362 ? -16.782 43.828 23.360 1.00 24.78 362 LYS A C 1
ATOM 2776 O O . LYS A 1 362 ? -16.459 42.669 23.598 1.00 24.78 362 LYS A O 1
ATOM 2781 N N . LYS A 1 363 ? -16.515 44.466 22.217 1.00 24.61 363 LYS A N 1
ATOM 2782 C CA . LYS A 1 363 ? -15.690 44.032 21.069 1.00 24.61 363 LYS A CA 1
ATOM 2783 C C . LYS A 1 363 ? -14.197 44.081 21.478 1.00 24.61 363 LYS A C 1
ATOM 2785 O O . LYS A 1 363 ? -13.902 44.658 22.519 1.00 24.61 363 LYS A O 1
ATOM 2790 N N . GLU A 1 364 ? -13.172 43.538 20.821 1.00 24.25 364 GLU A N 1
ATOM 2791 C CA . GLU A 1 364 ? -12.847 43.052 19.458 1.00 24.25 364 GLU A CA 1
ATOM 2792 C C . GLU A 1 364 ? -11.739 41.952 19.640 1.00 24.25 364 GLU A C 1
ATOM 2794 O O . GLU A 1 364 ? -11.316 41.728 20.772 1.00 24.25 364 GLU A O 1
ATOM 2799 N N . ASN A 1 365 ? -11.163 41.199 18.686 1.00 26.97 365 ASN A N 1
ATOM 2800 C CA . ASN A 1 365 ? -11.192 41.092 17.212 1.00 26.97 365 ASN A CA 1
ATOM 2801 C C . ASN A 1 365 ? -10.802 39.620 16.817 1.00 26.97 365 ASN A C 1
ATOM 2803 O O . ASN A 1 365 ? -10.472 38.844 17.718 1.00 26.97 365 ASN A O 1
ATOM 2807 N N . PRO A 1 366 ? -10.804 39.181 15.534 1.00 37.19 366 PRO A N 1
ATOM 2808 C CA . PRO A 1 366 ? -10.638 37.762 15.179 1.00 37.19 366 PRO A CA 1
ATOM 2809 C C . PRO A 1 366 ? -9.199 37.338 14.821 1.00 37.19 366 PRO A C 1
ATOM 2811 O O . PRO A 1 366 ? -8.613 37.912 13.909 1.00 37.19 366 PRO A O 1
ATOM 2814 N N . ASP A 1 367 ? -8.696 36.241 15.408 1.00 27.80 367 ASP A N 1
ATOM 2815 C CA . ASP A 1 367 ? -7.973 35.202 14.645 1.00 27.80 367 ASP A CA 1
ATOM 2816 C C . ASP A 1 367 ? -7.857 33.855 15.409 1.00 27.80 367 ASP A C 1
ATOM 2818 O O . ASP A 1 367 ? -7.665 33.837 16.622 1.00 27.80 367 ASP A O 1
ATOM 2822 N N . LYS A 1 368 ? -7.908 32.749 14.648 1.00 33.31 368 LYS A N 1
ATOM 2823 C CA . LYS A 1 368 ? -7.514 31.345 14.950 1.00 33.31 368 LYS A CA 1
ATOM 2824 C C . LYS A 1 368 ? -8.069 30.575 16.175 1.00 33.31 368 LYS A C 1
ATOM 2826 O O . LYS A 1 368 ? -8.246 31.063 17.280 1.00 33.31 368 LYS A O 1
ATOM 2831 N N . ASN A 1 369 ? -8.223 29.262 15.944 1.00 33.53 369 ASN A N 1
ATOM 2832 C CA . ASN A 1 369 ? -8.555 28.178 16.888 1.00 33.53 369 ASN A CA 1
ATOM 2833 C C . ASN A 1 369 ? -9.989 28.106 17.450 1.00 33.53 369 ASN A C 1
ATOM 2835 O O . ASN A 1 369 ? -10.222 28.256 18.648 1.00 33.53 369 ASN A O 1
ATOM 2839 N N . LYS A 1 370 ? -10.926 27.615 16.624 1.00 29.02 370 LYS A N 1
ATOM 2840 C CA . LYS A 1 370 ? -11.980 26.719 17.136 1.00 29.02 370 LYS A CA 1
ATOM 2841 C C . LYS A 1 370 ? -11.455 25.285 17.193 1.00 29.02 370 LYS A C 1
ATOM 2843 O O . LYS A 1 370 ? -11.653 24.509 16.263 1.00 29.02 370 LYS A O 1
ATOM 2848 N N . GLY A 1 371 ? -10.862 24.911 18.325 1.00 30.67 371 GLY A N 1
ATOM 2849 C CA . GLY A 1 371 ? -10.928 23.512 18.740 1.00 30.67 371 GLY A CA 1
ATOM 2850 C C . GLY A 1 371 ? -12.400 23.176 18.981 1.00 30.67 371 GLY A C 1
ATOM 2851 O O . GLY A 1 371 ? -12.990 23.688 19.931 1.00 30.67 371 GLY A O 1
ATOM 2852 N N . GLN A 1 372 ? -13.028 22.392 18.099 1.00 30.59 372 GLN A N 1
ATOM 2853 C CA . GLN A 1 372 ? -14.392 21.922 18.350 1.00 30.59 372 GLN A CA 1
ATOM 2854 C C . GLN A 1 372 ? -14.399 21.081 19.632 1.00 30.59 372 GLN A C 1
ATOM 2856 O O . GLN A 1 372 ? -13.570 20.186 19.791 1.00 30.59 372 GLN A O 1
ATOM 2861 N N . ASN A 1 373 ? -15.363 21.331 20.523 1.00 31.72 373 ASN A N 1
ATOM 2862 C CA . ASN A 1 373 ? -15.671 20.417 21.623 1.00 31.72 373 ASN A CA 1
ATOM 2863 C C . ASN A 1 373 ? -16.192 19.099 21.033 1.00 31.72 373 ASN A C 1
ATOM 2865 O O . ASN A 1 373 ? -17.382 18.953 20.753 1.00 31.72 373 ASN A O 1
ATOM 2869 N N . ILE A 1 374 ? -15.283 18.143 20.831 1.00 40.91 374 ILE A N 1
ATOM 2870 C CA . ILE A 1 374 ? -15.580 16.848 20.201 1.00 40.91 374 ILE A CA 1
ATOM 2871 C C . ILE A 1 374 ? -16.583 16.040 21.052 1.00 40.91 374 ILE A C 1
ATOM 2873 O O . ILE A 1 374 ? -17.368 15.274 20.504 1.00 40.91 374 ILE A O 1
ATOM 2877 N N . SER A 1 375 ? -16.650 16.290 22.370 1.00 42.56 375 SER A N 1
ATOM 2878 C CA . SER A 1 375 ? -17.465 15.545 23.350 1.00 42.56 375 SER A CA 1
ATOM 2879 C C . SER A 1 375 ? -18.969 15.470 23.064 1.00 42.56 375 SER A C 1
ATOM 2881 O O . SER A 1 375 ? -19.636 14.604 23.623 1.00 42.56 375 SER A O 1
ATOM 2883 N N . ASN A 1 376 ? -19.507 16.366 22.230 1.00 49.91 376 ASN A N 1
ATOM 2884 C CA . ASN A 1 376 ? -20.939 16.435 21.914 1.00 49.91 376 ASN A CA 1
ATOM 2885 C C . ASN A 1 376 ? -21.259 15.968 20.477 1.00 49.91 376 ASN A C 1
ATOM 2887 O O . ASN A 1 376 ? -22.379 16.167 20.005 1.00 49.91 376 ASN A O 1
ATOM 2891 N N . THR A 1 377 ? -20.287 15.384 19.769 1.00 61.56 377 THR A N 1
ATOM 2892 C CA . THR A 1 377 ? -20.453 14.862 18.402 1.00 61.56 377 THR A CA 1
ATOM 2893 C C . THR A 1 377 ? -20.830 13.380 18.452 1.00 61.56 377 THR A C 1
ATOM 2895 O O . THR A 1 377 ? -20.214 12.618 19.192 1.00 61.56 377 THR A O 1
ATOM 2898 N N . LEU A 1 378 ? -21.808 12.955 17.647 1.00 73.31 378 LEU A N 1
ATOM 2899 C CA . LEU A 1 378 ? -22.124 11.536 17.469 1.00 73.31 378 LEU A CA 1
ATOM 2900 C C . LEU A 1 378 ? -21.292 10.937 16.348 1.00 73.31 378 LEU A C 1
ATOM 2902 O O . LEU A 1 378 ? -21.709 10.910 15.194 1.00 73.31 378 LEU A O 1
ATOM 2906 N N . MET A 1 379 ? -20.098 10.496 16.717 1.00 76.25 379 MET A N 1
ATOM 2907 C CA . MET A 1 379 ? -19.140 9.867 15.821 1.00 76.25 379 MET A CA 1
ATOM 2908 C C . MET A 1 379 ? -19.225 8.349 15.952 1.00 76.25 379 MET A C 1
ATOM 2910 O O . MET A 1 379 ? -19.286 7.839 17.075 1.00 76.25 379 MET A O 1
ATOM 2914 N N . ILE A 1 380 ? -19.238 7.644 14.821 1.00 76.94 380 ILE A N 1
ATOM 2915 C CA . ILE A 1 380 ? -19.028 6.191 14.813 1.00 76.94 380 ILE A CA 1
ATOM 2916 C C . ILE A 1 380 ? -17.601 5.870 15.280 1.00 76.94 380 ILE A C 1
ATOM 2918 O O . ILE A 1 380 ? -16.660 6.594 14.947 1.00 76.94 380 ILE A O 1
ATOM 2922 N N . GLY A 1 381 ? -17.443 4.807 16.067 1.00 63.03 381 GLY A N 1
ATOM 2923 C CA . GLY A 1 381 ? -16.143 4.408 16.601 1.00 63.03 381 GLY A CA 1
ATOM 2924 C C . GLY A 1 381 ? -15.158 3.911 15.540 1.00 63.03 381 GLY A C 1
ATOM 2925 O O . GLY A 1 381 ? -15.557 3.403 14.494 1.00 63.03 381 GLY A O 1
ATOM 2926 N N . GLU A 1 382 ? -13.863 4.001 15.859 1.00 54.78 382 GLU A N 1
ATOM 2927 C CA . GLU A 1 382 ? -12.746 3.441 15.067 1.00 54.78 382 GLU A CA 1
ATOM 2928 C C . GLU A 1 382 ? -12.984 1.951 14.710 1.00 54.78 382 GLU A C 1
ATOM 2930 O O . GLU A 1 382 ? -12.707 1.501 13.602 1.00 54.78 382 GLU A O 1
ATOM 2935 N N . ASP A 1 383 ? -13.599 1.193 15.627 1.00 54.44 383 ASP A N 1
ATOM 2936 C CA . ASP A 1 383 ? -13.908 -0.240 15.503 1.00 54.44 383 ASP A CA 1
ATOM 2937 C C . ASP A 1 383 ? -15.294 -0.520 14.828 1.00 54.44 383 ASP A C 1
ATOM 2939 O O . ASP A 1 383 ? -15.827 -1.625 14.972 1.00 54.44 383 ASP A O 1
ATOM 2943 N N . PHE A 1 384 ? -15.903 0.428 14.086 1.00 64.88 384 PHE A N 1
ATOM 2944 C CA . PHE A 1 384 ? -17.277 0.359 13.512 1.00 64.88 384 PHE A CA 1
ATOM 2945 C C . PHE A 1 384 ? -17.638 -0.984 12.835 1.00 64.88 384 PHE A C 1
ATOM 2947 O O . PHE A 1 384 ? -18.708 -1.558 13.072 1.00 64.88 384 PHE A O 1
ATOM 2954 N N . ASN A 1 385 ? -16.727 -1.545 12.032 1.00 60.09 385 ASN A N 1
ATOM 2955 C CA . ASN A 1 385 ? -16.914 -2.853 11.389 1.00 60.09 385 ASN A CA 1
ATOM 2956 C C . ASN A 1 385 ? -17.047 -4.008 12.394 1.00 60.09 385 ASN A C 1
ATOM 2958 O O . ASN A 1 385 ? -17.820 -4.947 12.177 1.00 60.09 385 ASN A O 1
ATOM 2962 N N . SER A 1 386 ? -16.280 -3.958 13.485 1.00 59.12 386 SER A N 1
ATOM 2963 C CA . SER A 1 386 ? -16.289 -4.958 14.557 1.00 59.12 386 SER A CA 1
ATOM 2964 C C . SER A 1 386 ? -17.653 -5.020 15.233 1.00 59.12 386 SER A C 1
ATOM 2966 O O . SER A 1 386 ? -18.199 -6.103 15.484 1.00 59.12 386 SER A O 1
ATOM 2968 N N . GLU A 1 387 ? -18.215 -3.835 15.461 1.00 63.00 387 GLU A N 1
ATOM 2969 C CA . GLU A 1 387 ? -19.432 -3.608 16.216 1.00 63.00 387 GLU A CA 1
ATOM 2970 C C . GLU A 1 387 ? -20.631 -4.085 15.387 1.00 63.00 387 GLU A C 1
ATOM 2972 O O . GLU A 1 387 ? -21.455 -4.862 15.877 1.00 63.00 387 GLU A O 1
ATOM 2977 N N . LEU A 1 388 ? -20.648 -3.791 14.081 1.00 62.09 388 LEU A N 1
ATOM 2978 C CA . LEU A 1 388 ? -21.609 -4.384 13.143 1.00 62.09 388 LEU A CA 1
ATOM 2979 C C . LEU A 1 388 ? -21.544 -5.920 13.112 1.00 62.09 388 LEU A C 1
ATOM 2981 O O . LEU A 1 388 ? -22.585 -6.581 13.104 1.00 62.09 388 LEU A O 1
ATOM 2985 N N . ARG A 1 389 ? -20.350 -6.524 13.168 1.00 58.44 389 ARG A N 1
ATOM 2986 C CA . ARG A 1 389 ? -20.193 -7.994 13.188 1.00 58.44 389 ARG A CA 1
ATOM 2987 C C . ARG A 1 389 ? -20.723 -8.647 14.474 1.00 58.44 389 ARG A C 1
ATOM 2989 O O . ARG A 1 389 ? -20.892 -9.875 14.493 1.00 58.44 389 ARG A O 1
ATOM 2996 N N . MET A 1 390 ? -20.949 -7.897 15.559 1.00 53.00 390 MET A N 1
ATOM 2997 C CA . MET A 1 390 ? -21.571 -8.422 16.788 1.00 53.00 390 MET A CA 1
ATOM 2998 C C . MET A 1 390 ? -23.077 -8.684 16.628 1.00 53.00 390 MET A C 1
ATOM 3000 O O . MET A 1 390 ? -23.638 -9.497 17.372 1.00 53.00 390 MET A O 1
ATOM 3004 N N . LEU A 1 391 ? -23.716 -8.103 15.607 1.00 52.19 391 LEU A N 1
ATOM 3005 C CA . LEU A 1 391 ? -25.031 -8.524 15.123 1.00 52.19 391 LEU A CA 1
ATOM 3006 C C . LEU A 1 391 ? -24.873 -9.902 14.451 1.00 52.19 391 LEU A C 1
ATOM 3008 O O . LEU A 1 391 ? -24.592 -10.011 13.260 1.00 52.19 391 LEU A O 1
ATOM 3012 N N . LYS A 1 392 ? -24.954 -10.956 15.278 1.00 42.56 392 LYS A N 1
ATOM 3013 C CA . LYS A 1 392 ? -24.502 -12.335 15.006 1.00 42.56 392 LYS A CA 1
ATOM 3014 C C . LYS A 1 392 ? -24.807 -12.848 13.590 1.00 42.56 392 LYS A C 1
ATOM 3016 O O . LYS A 1 392 ? -25.858 -13.434 13.349 1.00 42.56 392 LYS A O 1
ATOM 3021 N N . GLY A 1 393 ? -23.808 -12.758 12.715 1.00 55.12 393 GLY A N 1
ATOM 3022 C CA . GLY A 1 393 ? -23.840 -13.352 11.383 1.00 55.12 393 GLY A CA 1
ATOM 3023 C C . GLY A 1 393 ? -24.547 -12.467 10.359 1.00 55.12 393 GLY A C 1
ATOM 3024 O O . GLY A 1 393 ? -25.768 -12.457 10.247 1.00 55.12 393 GLY A O 1
ATOM 3025 N N . PHE A 1 394 ? -23.742 -11.828 9.514 1.00 58.72 394 PHE A N 1
ATOM 3026 C CA . PHE A 1 394 ? -24.182 -10.982 8.406 1.00 58.72 394 PHE A CA 1
ATOM 3027 C C . PHE A 1 394 ? -24.427 -11.684 7.038 1.00 58.72 394 PHE A C 1
ATOM 3029 O O . PHE A 1 394 ? -24.678 -10.956 6.082 1.00 58.72 394 PHE A O 1
ATOM 3036 N N . PRO A 1 395 ? -24.394 -13.032 6.840 1.00 56.00 395 PRO A N 1
ATOM 3037 C CA . PRO A 1 395 ? -24.318 -13.624 5.491 1.00 56.00 395 PRO A CA 1
ATOM 3038 C C . PRO A 1 395 ? -25.625 -13.537 4.682 1.00 56.00 395 PRO A C 1
ATOM 3040 O O . PRO A 1 395 ? -25.714 -14.084 3.589 1.00 56.00 395 PRO A O 1
ATOM 3043 N N . LYS A 1 396 ? -26.670 -12.905 5.229 1.00 67.81 396 LYS A N 1
ATOM 3044 C CA . LYS A 1 396 ? -27.932 -12.625 4.528 1.00 67.81 396 LYS A CA 1
ATOM 3045 C C . LYS A 1 396 ? -28.209 -11.140 4.342 1.00 67.81 396 LYS A C 1
ATOM 3047 O O . LYS A 1 396 ? -29.096 -10.807 3.559 1.00 67.81 396 LYS A O 1
ATOM 3052 N N . ALA A 1 397 ? -27.506 -10.266 5.064 1.00 81.38 397 ALA A N 1
ATOM 3053 C CA . ALA A 1 397 ? -27.726 -8.841 4.919 1.00 81.38 397 ALA A CA 1
ATOM 3054 C C . ALA A 1 397 ? -27.135 -8.380 3.585 1.00 81.38 397 ALA A C 1
ATOM 3056 O O . ALA A 1 397 ? -25.997 -8.714 3.260 1.00 81.38 397 ALA A O 1
ATOM 3057 N N . ASN A 1 398 ? -27.934 -7.656 2.807 1.00 90.56 398 ASN A N 1
ATOM 3058 C CA . ASN A 1 398 ? -27.593 -7.235 1.449 1.00 90.56 398 ASN A CA 1
ATOM 3059 C C . ASN A 1 398 ? -27.732 -5.721 1.232 1.00 90.56 398 ASN A C 1
ATOM 3061 O O . ASN A 1 398 ? -27.432 -5.237 0.142 1.00 90.56 398 ASN A O 1
ATOM 3065 N N . LYS A 1 399 ? -28.141 -4.980 2.266 1.00 91.62 399 LYS A N 1
ATOM 3066 C CA . LYS A 1 399 ? -28.277 -3.526 2.251 1.00 91.62 399 LYS A CA 1
ATOM 3067 C C . LYS A 1 399 ? -27.786 -2.914 3.564 1.00 91.62 399 LYS A C 1
ATOM 3069 O O . LYS A 1 399 ? -28.063 -3.465 4.631 1.00 91.62 399 LYS A O 1
ATOM 3074 N N . VAL A 1 400 ? -27.109 -1.770 3.490 1.00 91.38 400 VAL A N 1
ATOM 3075 C CA . VAL A 1 400 ? -26.793 -0.913 4.650 1.00 91.38 400 VAL A CA 1
ATOM 3076 C C . VAL A 1 400 ? -27.472 0.444 4.468 1.00 91.38 400 VAL A C 1
ATOM 3078 O O . VAL A 1 400 ? -27.497 0.968 3.357 1.00 91.38 400 VAL A O 1
ATOM 3081 N N . VAL A 1 401 ? -28.055 0.994 5.536 1.00 93.19 401 VAL A N 1
ATOM 3082 C CA . VAL A 1 401 ? -28.802 2.262 5.517 1.00 93.19 401 VAL A CA 1
ATOM 3083 C C . VAL A 1 401 ? -28.447 3.119 6.728 1.00 93.19 401 VAL A C 1
ATOM 3085 O O . VAL A 1 401 ? -28.682 2.716 7.867 1.00 93.19 401 VAL A O 1
ATOM 3088 N N . PHE A 1 402 ? -27.979 4.338 6.475 1.00 92.69 402 PHE A N 1
ATOM 3089 C CA . PHE A 1 402 ? -27.850 5.405 7.463 1.00 92.69 402 PHE A CA 1
ATOM 3090 C C . PHE A 1 402 ? -29.140 6.226 7.489 1.00 92.69 402 PHE A C 1
ATOM 3092 O O . PHE A 1 402 ? -29.455 6.932 6.527 1.00 92.69 402 PHE A O 1
ATOM 3099 N N . ASN A 1 403 ? -29.902 6.154 8.583 1.00 90.50 403 ASN A N 1
ATOM 3100 C CA . ASN A 1 403 ? -31.207 6.813 8.697 1.00 90.50 403 ASN A CA 1
ATOM 3101 C C . ASN A 1 403 ? -31.395 7.609 9.996 1.00 90.50 403 ASN A C 1
ATOM 3103 O O . ASN A 1 403 ? -30.775 7.369 11.030 1.00 90.50 403 ASN A O 1
ATOM 3107 N N . LYS A 1 404 ? -32.320 8.571 9.935 1.00 86.94 404 LYS A N 1
ATOM 3108 C CA . LYS A 1 404 ? -32.788 9.325 11.101 1.00 86.94 404 LYS A CA 1
ATOM 3109 C C . LYS A 1 404 ? -33.899 8.563 11.822 1.00 86.94 404 LYS A C 1
ATOM 3111 O O . LYS A 1 404 ? -34.835 8.083 11.185 1.00 86.94 404 LYS A O 1
ATOM 3116 N N . GLY A 1 405 ? -33.824 8.545 13.149 1.00 88.75 405 GLY A N 1
ATOM 3117 C CA . GLY A 1 405 ? -34.816 7.958 14.045 1.00 88.75 405 GLY A CA 1
ATOM 3118 C C . GLY A 1 405 ? -34.412 6.583 14.575 1.00 88.75 405 GLY A C 1
ATOM 3119 O O . GLY A 1 405 ? -34.336 5.618 13.821 1.00 88.75 405 GLY A O 1
ATOM 3120 N N . ILE A 1 406 ? -34.221 6.480 15.891 1.00 89.75 406 ILE A N 1
ATOM 3121 C CA . ILE A 1 406 ? -34.077 5.191 16.585 1.00 89.75 406 ILE A CA 1
ATOM 3122 C C . ILE A 1 406 ? -35.481 4.588 16.822 1.00 89.75 406 ILE A C 1
ATOM 3124 O O . ILE A 1 406 ? -36.365 5.306 17.306 1.00 89.75 406 ILE A O 1
ATOM 3128 N N . PRO A 1 407 ? -35.726 3.296 16.518 1.00 89.06 407 PRO A N 1
ATOM 3129 C CA . PRO A 1 407 ? -37.001 2.636 16.808 1.00 89.06 407 PRO A CA 1
ATOM 3130 C C . PRO A 1 407 ? -37.403 2.731 18.288 1.00 89.06 407 PRO A C 1
ATOM 3132 O O . PRO A 1 407 ? -36.589 2.513 19.182 1.00 89.06 407 PRO A O 1
ATOM 3135 N N . LYS A 1 408 ? -38.687 2.997 18.567 1.00 88.88 408 LYS A N 1
ATOM 3136 C CA . LYS A 1 408 ? -39.212 3.102 19.950 1.00 88.88 408 LYS A CA 1
ATOM 3137 C C . LYS A 1 408 ? -39.123 1.794 20.745 1.00 88.88 408 LYS A C 1
ATOM 3139 O O . LYS A 1 408 ? -39.285 1.801 21.960 1.00 88.88 408 LYS A O 1
ATOM 3144 N N . ASP A 1 409 ? -38.934 0.681 20.053 1.00 87.94 409 ASP A N 1
ATOM 3145 C CA . ASP A 1 409 ? -38.814 -0.675 20.571 1.00 87.94 409 ASP A CA 1
ATOM 3146 C C . ASP A 1 409 ? -37.393 -1.245 20.417 1.00 87.94 409 ASP A C 1
ATOM 3148 O O . ASP A 1 409 ? -37.222 -2.461 20.479 1.00 87.94 409 ASP A O 1
ATOM 3152 N N . ILE A 1 410 ? -36.372 -0.388 20.267 1.00 88.06 410 ILE A N 1
ATOM 3153 C CA . ILE A 1 410 ? -34.961 -0.789 20.118 1.00 88.06 410 ILE A CA 1
ATOM 3154 C C . ILE A 1 410 ? -34.478 -1.744 21.224 1.00 88.06 410 ILE A C 1
ATOM 3156 O O . ILE A 1 410 ? -33.763 -2.695 20.926 1.00 88.06 410 ILE A O 1
ATOM 3160 N N . ASP A 1 411 ? -34.958 -1.595 22.464 1.00 86.06 411 ASP A N 1
ATOM 3161 C CA . ASP A 1 411 ? -34.647 -2.493 23.594 1.00 86.06 411 ASP A CA 1
ATOM 3162 C C . ASP A 1 411 ? -35.168 -3.934 23.414 1.00 86.06 411 ASP A C 1
ATOM 3164 O O . ASP A 1 411 ? -34.760 -4.849 24.130 1.00 86.06 411 ASP A O 1
ATOM 3168 N N . LYS A 1 412 ? -36.087 -4.154 22.464 1.00 87.12 412 LYS A N 1
ATOM 3169 C CA . LYS A 1 412 ? -36.621 -5.475 22.084 1.00 87.12 412 LYS A CA 1
ATOM 3170 C C . LYS A 1 412 ? -35.924 -6.057 20.851 1.00 87.12 412 LYS A C 1
ATOM 3172 O O . LYS A 1 412 ? -36.193 -7.201 20.486 1.00 87.12 412 LYS A O 1
ATOM 3177 N N . ILE A 1 413 ? -35.059 -5.279 20.202 1.00 83.62 413 ILE A N 1
ATOM 3178 C CA . ILE A 1 413 ? -34.317 -5.646 18.995 1.00 83.62 413 ILE A CA 1
ATOM 3179 C C . ILE A 1 413 ? -32.853 -5.862 19.391 1.00 83.62 413 ILE A C 1
ATOM 3181 O O . ILE A 1 413 ? -32.282 -5.095 20.163 1.00 83.62 413 ILE A O 1
ATOM 3185 N N . ASN A 1 414 ? -32.217 -6.904 18.852 1.00 83.31 414 ASN A N 1
ATOM 3186 C CA . ASN A 1 414 ? -30.781 -7.086 19.039 1.00 83.31 414 ASN A CA 1
ATOM 3187 C C . ASN A 1 414 ? -30.029 -5.969 18.299 1.00 83.31 414 ASN A C 1
ATOM 3189 O O . ASN A 1 414 ? -30.027 -5.943 17.066 1.00 83.31 414 ASN A O 1
ATOM 3193 N N . HIS A 1 415 ? -29.413 -5.068 19.059 1.00 85.25 415 HIS A N 1
ATOM 3194 C CA . HIS A 1 415 ? -28.733 -3.881 18.560 1.00 85.25 415 HIS A CA 1
ATOM 3195 C C . HIS A 1 415 ? -27.337 -3.738 19.180 1.00 85.25 415 HIS A C 1
ATOM 3197 O O . HIS A 1 415 ? -27.034 -4.335 20.214 1.00 85.25 415 HIS A O 1
ATOM 3203 N N . VAL A 1 416 ? -26.488 -2.937 18.543 1.00 83.50 416 VAL A N 1
ATOM 3204 C CA . VAL A 1 416 ? -25.143 -2.585 19.018 1.00 83.50 416 VAL A CA 1
ATOM 3205 C C . VAL A 1 416 ? -25.026 -1.064 19.025 1.00 83.50 416 VAL A C 1
ATOM 3207 O O . VAL A 1 416 ? -25.533 -0.410 18.119 1.00 83.50 416 VAL A O 1
ATOM 3210 N N . LYS A 1 417 ? -24.400 -0.490 20.055 1.00 82.94 417 LYS A N 1
ATOM 3211 C CA . LYS A 1 417 ? -24.071 0.942 20.088 1.00 82.94 417 LYS A CA 1
ATOM 3212 C C . LYS A 1 417 ? -22.808 1.169 19.263 1.00 82.94 417 LYS A C 1
ATOM 3214 O O . LYS A 1 417 ? -21.856 0.424 19.468 1.00 82.94 417 LYS A O 1
ATOM 3219 N N . LEU A 1 418 ? -22.822 2.163 18.379 1.00 80.00 418 LEU A N 1
ATOM 3220 C CA . LEU A 1 418 ? -21.687 2.503 17.508 1.00 80.00 418 LEU A CA 1
ATOM 3221 C C . LEU A 1 418 ? -20.984 3.807 17.903 1.00 80.00 418 LEU A C 1
ATOM 3223 O O . LEU A 1 418 ? -19.965 4.160 17.318 1.00 80.00 418 LEU A O 1
ATOM 3227 N N . ASP A 1 419 ? -21.551 4.572 18.838 1.00 80.31 419 ASP A N 1
ATOM 3228 C CA . ASP A 1 419 ? -20.999 5.860 19.253 1.00 80.31 419 ASP A CA 1
ATOM 3229 C C . ASP A 1 419 ? -19.818 5.724 20.228 1.00 80.31 419 ASP A C 1
ATOM 3231 O O . ASP A 1 419 ? -19.903 5.016 21.235 1.00 80.31 419 ASP A O 1
ATOM 3235 N N . GLU A 1 420 ? -18.736 6.473 19.978 1.00 68.50 420 GLU A N 1
ATOM 3236 C CA . GLU A 1 420 ? -17.495 6.438 20.779 1.00 68.50 420 GLU A CA 1
ATOM 3237 C C . GLU A 1 420 ? -17.715 6.648 22.286 1.00 68.50 420 GLU A C 1
ATOM 3239 O O . GLU A 1 420 ? -17.044 6.036 23.122 1.00 68.50 420 GLU A O 1
ATOM 3244 N N . ASN A 1 421 ? -18.665 7.517 22.647 1.00 70.88 421 ASN A N 1
ATOM 3245 C CA . ASN A 1 421 ? -18.977 7.850 24.037 1.00 70.88 421 ASN A CA 1
ATOM 3246 C C . ASN A 1 421 ? -19.924 6.833 24.715 1.00 70.88 421 ASN A C 1
ATOM 3248 O O . ASN A 1 421 ? -20.182 6.946 25.916 1.00 70.88 421 ASN A O 1
ATOM 3252 N N . LYS A 1 422 ? -20.405 5.822 23.975 1.00 71.00 422 LYS A N 1
ATOM 3253 C CA . LYS A 1 422 ? -21.266 4.707 24.423 1.00 71.00 422 LYS A CA 1
ATOM 3254 C C . LYS A 1 422 ? -22.597 5.136 25.056 1.00 71.00 422 LYS A C 1
ATOM 3256 O O . LYS A 1 422 ? -23.272 4.329 25.718 1.00 71.00 422 LYS A O 1
ATOM 3261 N N . SER A 1 423 ? -23.016 6.373 24.791 1.00 77.75 423 SER A N 1
ATOM 3262 C CA . SER A 1 423 ? -24.355 6.899 25.066 1.00 77.75 423 SER A CA 1
ATOM 3263 C C . SER A 1 423 ? -25.450 5.982 24.509 1.00 77.75 423 SER A C 1
ATOM 3265 O O . SER A 1 423 ? -26.417 5.680 25.212 1.00 77.75 423 SER A O 1
ATOM 3267 N N . GLY A 1 424 ? -25.252 5.405 23.320 1.00 76.94 424 GLY A N 1
ATOM 3268 C CA . GLY A 1 424 ? -26.288 4.687 22.571 1.00 76.94 424 GLY A CA 1
ATOM 3269 C C . GLY A 1 424 ? -27.193 5.615 21.771 1.00 76.94 424 GLY A C 1
ATOM 3270 O O . GLY A 1 424 ? -28.302 5.225 21.414 1.00 76.94 424 GLY A O 1
ATOM 3271 N N . GLU A 1 425 ? -26.748 6.845 21.513 1.00 85.94 425 GLU A N 1
ATOM 3272 C CA . GLU A 1 425 ? -27.421 7.744 20.580 1.00 85.94 425 GLU A CA 1
ATOM 3273 C C . GLU A 1 425 ? -27.121 7.398 19.107 1.00 85.94 425 GLU A C 1
ATOM 3275 O O . GLU A 1 425 ? -27.813 7.925 18.233 1.00 85.94 425 GLU A O 1
ATOM 3280 N N . VAL A 1 426 ? -26.159 6.507 18.812 1.00 90.69 426 VAL A N 1
ATOM 3281 C CA . VAL A 1 426 ? -26.015 5.849 17.498 1.00 90.69 426 VAL A CA 1
ATOM 3282 C C . VAL A 1 426 ? -26.093 4.337 17.687 1.00 90.69 426 VAL A C 1
ATOM 3284 O O . VAL A 1 426 ? -25.268 3.736 18.376 1.00 90.69 426 VAL A O 1
ATOM 3287 N N . VAL A 1 427 ? -27.076 3.696 17.057 1.00 89.12 427 VAL A N 1
ATOM 3288 C CA . VAL A 1 427 ? -27.281 2.243 17.158 1.00 89.12 427 VAL A CA 1
ATOM 3289 C C . VAL A 1 427 ? -27.304 1.578 15.792 1.00 89.12 427 VAL A C 1
ATOM 3291 O O . VAL A 1 427 ? -27.864 2.117 14.840 1.00 89.12 427 VAL A O 1
ATOM 3294 N N . ALA A 1 428 ? -26.756 0.370 15.721 1.00 88.88 428 ALA A N 1
ATOM 3295 C CA . ALA A 1 428 ? -26.924 -0.535 14.599 1.00 88.88 428 ALA A CA 1
ATOM 3296 C C . ALA A 1 428 ? -27.840 -1.707 14.947 1.00 88.88 428 ALA A C 1
ATOM 3298 O O . ALA A 1 428 ? -27.717 -2.302 16.019 1.00 88.88 428 ALA A O 1
ATOM 3299 N N . TYR A 1 429 ? -28.721 -2.082 14.022 1.00 88.06 429 TYR A N 1
ATOM 3300 C CA . TYR A 1 429 ? -29.566 -3.274 14.130 1.00 88.06 429 TYR A CA 1
ATOM 3301 C C . TYR A 1 429 ? -29.873 -3.866 12.748 1.00 88.06 429 TYR A C 1
ATOM 3303 O O . TYR A 1 429 ? -29.766 -3.191 11.724 1.00 88.06 429 TYR A O 1
ATOM 3311 N N . ILE A 1 430 ? -30.275 -5.140 12.714 1.00 86.12 430 ILE A N 1
ATOM 3312 C CA . ILE A 1 430 ? -30.662 -5.837 11.477 1.00 86.12 430 ILE A CA 1
ATOM 3313 C C . ILE A 1 430 ? -32.177 -6.015 11.437 1.00 86.12 430 ILE A C 1
ATOM 3315 O O . ILE A 1 430 ? -32.777 -6.497 12.401 1.00 86.12 430 ILE A O 1
ATOM 3319 N N . LYS A 1 431 ? -32.788 -5.678 10.302 1.00 86.75 431 LYS A N 1
ATOM 3320 C CA . LYS A 1 431 ? -34.195 -5.956 9.998 1.00 86.75 431 LYS A CA 1
ATOM 3321 C C . LYS A 1 431 ? -34.355 -6.178 8.492 1.00 86.75 431 LYS A C 1
ATOM 3323 O O . LYS A 1 431 ? -33.776 -5.443 7.706 1.00 86.75 431 LYS A O 1
ATOM 3328 N N . ASP A 1 432 ? -35.123 -7.190 8.089 1.00 88.12 432 ASP A N 1
ATOM 3329 C CA . ASP A 1 432 ? -35.470 -7.463 6.682 1.00 88.12 432 ASP A CA 1
ATOM 3330 C C . ASP A 1 432 ? -34.248 -7.518 5.729 1.00 88.12 432 ASP A C 1
ATOM 3332 O O . ASP A 1 432 ? -34.236 -6.911 4.662 1.00 88.12 432 ASP A O 1
ATOM 3336 N N . ASN A 1 433 ? -33.182 -8.226 6.142 1.00 88.06 433 ASN A N 1
ATOM 3337 C CA . ASN A 1 433 ? -31.869 -8.299 5.465 1.00 88.06 433 ASN A CA 1
ATOM 3338 C C . ASN A 1 433 ? -31.171 -6.939 5.225 1.00 88.06 433 ASN A C 1
ATOM 3340 O O . ASN A 1 433 ? -30.173 -6.864 4.507 1.00 88.06 433 ASN A O 1
ATOM 3344 N N . THR A 1 434 ? -31.654 -5.878 5.862 1.00 90.06 434 THR A N 1
ATOM 3345 C CA . THR A 1 434 ? -31.054 -4.546 5.859 1.00 90.06 434 THR A CA 1
ATOM 3346 C C . THR A 1 434 ? -30.427 -4.275 7.219 1.00 90.06 434 THR A C 1
ATOM 3348 O O . THR A 1 434 ? -30.984 -4.637 8.260 1.00 90.06 434 THR A O 1
ATOM 3351 N N . VAL A 1 435 ? -29.262 -3.636 7.220 1.00 90.56 435 VAL A N 1
ATOM 3352 C CA . VAL A 1 435 ? -28.624 -3.147 8.441 1.00 90.56 435 VAL A CA 1
ATOM 3353 C C . VAL A 1 435 ? -28.801 -1.649 8.519 1.00 90.56 435 VAL A C 1
ATOM 3355 O O . VAL A 1 435 ? -28.364 -0.904 7.645 1.00 90.56 435 VAL A O 1
ATOM 3358 N N . TYR A 1 436 ? -29.490 -1.237 9.570 1.00 91.75 436 TYR A N 1
ATOM 3359 C CA . TYR A 1 436 ? -29.800 0.148 9.854 1.00 91.75 436 TYR A CA 1
ATOM 3360 C C . TYR A 1 436 ? -28.788 0.678 10.847 1.00 91.75 436 TYR A C 1
ATOM 3362 O O . TYR A 1 436 ? -28.523 0.023 11.855 1.00 91.75 436 TYR A O 1
ATOM 3370 N N . ILE A 1 437 ? -28.254 1.855 10.555 1.00 92.25 437 ILE A N 1
ATOM 3371 C CA . ILE A 1 437 ? -27.382 2.625 11.431 1.00 92.25 437 ILE A CA 1
ATOM 3372 C C . ILE A 1 437 ? -28.122 3.930 11.695 1.00 92.25 437 ILE A C 1
ATOM 3374 O O . ILE A 1 437 ? -28.266 4.781 10.815 1.00 92.25 437 ILE A O 1
ATOM 3378 N N . SER A 1 438 ? -28.686 4.018 12.894 1.00 92.38 438 SER A N 1
ATOM 3379 C CA . SER A 1 438 ? -29.743 4.965 13.225 1.00 92.38 438 SER A CA 1
ATOM 3380 C C . SER A 1 438 ? -29.338 5.886 14.362 1.00 92.38 438 SER A C 1
ATOM 3382 O O . SER A 1 438 ? -28.811 5.447 15.386 1.00 92.38 438 SER A O 1
ATOM 3384 N N . SER A 1 439 ? -29.680 7.163 14.218 1.00 92.25 439 SER A N 1
ATOM 3385 C CA . SER A 1 439 ? -29.587 8.148 15.292 1.00 92.25 439 SER A CA 1
ATOM 3386 C C . SER A 1 439 ? -30.740 9.144 15.232 1.00 92.25 439 SER A C 1
ATOM 3388 O O . SER A 1 439 ? -31.331 9.388 14.181 1.00 92.25 439 SER A O 1
ATOM 3390 N N . ASN A 1 440 ? -31.053 9.755 16.374 1.00 90.44 440 ASN A N 1
ATOM 3391 C CA . ASN A 1 440 ? -31.948 10.912 16.441 1.00 90.44 440 ASN A CA 1
ATOM 3392 C C . ASN A 1 440 ? -31.223 12.243 16.132 1.00 90.44 440 ASN A C 1
ATOM 3394 O O . ASN A 1 440 ? -31.880 13.281 16.065 1.00 90.44 440 ASN A O 1
ATOM 3398 N N . LYS A 1 441 ? -29.894 12.229 15.948 1.00 89.25 441 LYS A N 1
ATOM 3399 C CA . LYS A 1 441 ? -29.062 13.382 15.552 1.00 89.25 441 LYS A CA 1
ATOM 3400 C C . LYS A 1 441 ? -28.259 13.034 14.284 1.00 89.25 441 LYS A C 1
ATOM 3402 O O . LYS A 1 441 ? -28.423 11.955 13.721 1.00 89.25 441 LYS A O 1
ATOM 3407 N N . THR A 1 442 ? -27.415 13.950 13.809 1.00 88.19 442 THR A N 1
ATOM 3408 C CA . THR A 1 442 ? -26.465 13.681 12.713 1.00 88.19 442 THR A CA 1
ATOM 3409 C C . THR A 1 442 ? -25.444 12.626 13.136 1.00 88.19 442 THR A C 1
ATOM 3411 O O . THR A 1 442 ? -24.885 12.734 14.227 1.00 88.19 442 THR A O 1
ATOM 3414 N N . ILE A 1 443 ? -25.194 11.641 12.271 1.00 91.06 443 ILE A N 1
ATOM 3415 C CA . ILE A 1 443 ? -24.165 10.613 12.449 1.00 91.06 443 ILE A CA 1
ATOM 3416 C C . ILE A 1 443 ? -22.924 11.081 11.694 1.00 91.06 443 ILE A C 1
ATOM 3418 O O . ILE A 1 443 ? -22.993 11.277 10.484 1.00 91.06 443 ILE A O 1
ATOM 3422 N N . TYR A 1 444 ? -21.809 11.260 12.390 1.00 88.56 444 TYR A N 1
ATOM 3423 C CA . TYR A 1 444 ? -20.533 11.647 11.794 1.00 88.56 444 TYR A CA 1
ATOM 3424 C C . TYR A 1 444 ? -19.668 10.412 11.554 1.00 88.56 444 TYR A C 1
ATOM 3426 O O . TYR A 1 444 ? -19.530 9.566 12.442 1.00 88.56 444 TYR A O 1
ATOM 3434 N N . ALA A 1 445 ? -19.066 10.332 10.371 1.00 87.38 445 ALA A N 1
ATOM 3435 C CA . ALA A 1 445 ? -17.983 9.399 10.096 1.00 87.38 445 ALA A CA 1
ATOM 3436 C C . ALA A 1 445 ? -16.727 9.777 10.907 1.00 87.38 445 ALA A C 1
ATOM 3438 O O . ALA A 1 445 ? -16.525 10.947 11.252 1.00 87.38 445 ALA A O 1
ATOM 3439 N N . ASN A 1 446 ? -15.886 8.791 11.221 1.00 80.56 446 ASN A N 1
ATOM 3440 C CA . ASN A 1 446 ? -14.619 9.024 11.913 1.00 80.56 446 ASN A CA 1
ATOM 3441 C C . ASN A 1 446 ? -13.626 9.741 10.967 1.00 80.56 446 ASN A C 1
ATOM 3443 O O . ASN A 1 446 ? -13.585 9.387 9.789 1.00 80.56 446 ASN A O 1
ATOM 3447 N N . PRO A 1 447 ? -12.820 10.723 11.416 1.00 80.44 447 PRO A N 1
ATOM 3448 C CA . PRO A 1 447 ? -11.746 11.299 10.604 1.00 80.44 447 PRO A CA 1
ATOM 3449 C C . PRO A 1 447 ? -10.835 10.258 9.935 1.00 80.44 447 PRO A C 1
ATOM 3451 O O . PRO A 1 447 ? -10.513 10.401 8.753 1.00 80.44 447 PRO A O 1
ATOM 3454 N N . GLU A 1 448 ? -10.515 9.188 10.667 1.00 80.69 448 GLU A N 1
ATOM 3455 C CA . GLU A 1 448 ? -9.905 7.963 10.151 1.00 80.69 448 GLU A CA 1
ATOM 3456 C C . GLU A 1 448 ? -11.029 6.958 9.839 1.00 80.69 448 GLU A C 1
ATOM 3458 O O . GLU A 1 448 ? -11.386 6.114 10.658 1.00 80.69 448 GLU A O 1
ATOM 3463 N N . SER A 1 449 ? -11.662 7.097 8.668 1.00 79.50 449 SER A N 1
ATOM 3464 C CA . SER A 1 449 ? -12.671 6.145 8.168 1.00 79.50 449 SER A CA 1
ATOM 3465 C C . SER A 1 449 ? -12.038 5.079 7.270 1.00 79.50 449 SER A C 1
ATOM 3467 O O . SER A 1 449 ? -12.672 4.594 6.323 1.00 79.50 449 SER A O 1
ATOM 3469 N N . ASP A 1 450 ? -10.786 4.700 7.538 1.00 79.38 450 ASP A N 1
ATOM 3470 C CA . ASP A 1 450 ? -10.182 3.596 6.816 1.00 79.38 450 ASP A CA 1
ATOM 3471 C C . ASP A 1 450 ? -10.909 2.279 7.121 1.00 79.38 450 ASP A C 1
ATOM 3473 O O . ASP A 1 450 ? -11.456 2.042 8.199 1.00 79.38 450 ASP A O 1
ATOM 3477 N N . TYR A 1 451 ? -10.997 1.427 6.105 1.00 74.19 451 TYR A N 1
ATOM 3478 C CA . TYR A 1 451 ? -11.756 0.179 6.108 1.00 74.19 451 TYR A CA 1
ATOM 3479 C C . TYR A 1 451 ? -13.269 0.301 6.383 1.00 74.19 451 TYR A C 1
ATOM 3481 O O . TYR A 1 451 ? -13.889 -0.738 6.589 1.00 74.19 451 TYR A O 1
ATOM 3489 N N . PHE A 1 452 ? -13.891 1.485 6.387 1.00 80.75 452 PHE A N 1
ATOM 3490 C CA . PHE A 1 452 ? -15.278 1.738 6.841 1.00 80.75 452 PHE A CA 1
ATOM 3491 C C . PHE A 1 452 ? -16.346 0.639 6.590 1.00 80.75 452 PHE A C 1
ATOM 3493 O O . PHE A 1 452 ? -17.092 0.323 7.507 1.00 80.75 452 PHE A O 1
ATOM 3500 N N . MET A 1 453 ? -16.415 0.020 5.408 1.00 83.88 453 MET A N 1
ATOM 3501 C CA . MET A 1 453 ? -17.287 -1.124 5.065 1.00 83.88 453 MET A CA 1
ATOM 3502 C C . MET A 1 453 ? -16.504 -2.302 4.448 1.00 83.88 453 MET A C 1
ATOM 3504 O O . MET A 1 453 ? -16.981 -3.037 3.582 1.00 83.88 453 MET A O 1
ATOM 3508 N N . ASN A 1 454 ? -15.266 -2.497 4.886 1.00 83.00 454 ASN A N 1
ATOM 3509 C CA . ASN A 1 454 ? -14.320 -3.443 4.308 1.00 83.00 454 ASN A CA 1
ATOM 3510 C C . ASN A 1 454 ? -14.733 -4.922 4.479 1.00 83.00 454 ASN A C 1
ATOM 3512 O O . ASN A 1 454 ? -14.952 -5.419 5.589 1.00 83.00 454 ASN A O 1
ATOM 3516 N N . ASN A 1 455 ? -14.730 -5.655 3.366 1.00 80.25 455 ASN A N 1
ATOM 3517 C CA . ASN A 1 455 ? -15.177 -7.040 3.197 1.00 80.25 455 ASN A CA 1
ATOM 3518 C C . ASN A 1 455 ? -16.654 -7.266 3.569 1.00 80.25 455 ASN A C 1
ATOM 3520 O O . ASN A 1 455 ? -17.025 -8.309 4.114 1.00 80.25 455 ASN A O 1
ATOM 3524 N N . PHE A 1 456 ? -17.527 -6.304 3.254 1.00 82.94 456 PHE A N 1
ATOM 3525 C CA . PHE A 1 456 ? -18.983 -6.478 3.324 1.00 82.94 456 PHE A CA 1
ATOM 3526 C C . PHE A 1 456 ? -19.498 -7.217 2.072 1.00 82.94 456 PHE A C 1
ATOM 3528 O O . PHE A 1 456 ? -20.378 -6.750 1.353 1.00 82.94 456 PHE A O 1
ATOM 3535 N N . GLU A 1 457 ? -18.948 -8.411 1.826 1.00 85.44 457 GLU A N 1
ATOM 3536 C CA . GLU A 1 457 ? -19.076 -9.203 0.589 1.00 85.44 457 GLU A CA 1
ATOM 3537 C C . GLU A 1 457 ? -20.517 -9.403 0.089 1.00 85.44 457 GLU A C 1
ATOM 3539 O O . GLU A 1 457 ? -20.748 -9.486 -1.114 1.00 85.44 457 GLU A O 1
ATOM 3544 N N . ASN A 1 458 ? -21.502 -9.468 0.992 1.00 87.06 458 ASN A N 1
ATOM 3545 C CA . ASN A 1 458 ? -22.911 -9.720 0.659 1.00 87.06 458 ASN A CA 1
ATOM 3546 C C . ASN A 1 458 ? -23.725 -8.448 0.348 1.00 87.06 458 ASN A C 1
ATOM 3548 O O . ASN A 1 458 ? -24.864 -8.553 -0.120 1.00 87.06 458 ASN A O 1
ATOM 3552 N N . ILE A 1 459 ? -23.173 -7.256 0.600 1.00 88.69 459 ILE A N 1
ATOM 3553 C CA . ILE A 1 459 ? -23.870 -5.981 0.409 1.00 88.69 459 ILE A CA 1
ATOM 3554 C C . ILE A 1 459 ? -23.957 -5.619 -1.072 1.00 88.69 459 ILE A C 1
ATOM 3556 O O . ILE A 1 459 ? -22.969 -5.637 -1.796 1.00 88.69 459 ILE A O 1
ATOM 3560 N N . LYS A 1 460 ? -25.174 -5.289 -1.507 1.00 92.19 460 LYS A N 1
ATOM 3561 C CA . LYS A 1 460 ? -25.549 -4.931 -2.882 1.00 92.19 460 LYS A CA 1
ATOM 3562 C C . LYS A 1 460 ? -25.907 -3.457 -3.035 1.00 92.19 460 LYS A C 1
ATOM 3564 O O . LYS A 1 460 ? -25.852 -2.944 -4.149 1.00 92.19 460 LYS A O 1
ATOM 3569 N N . GLU A 1 461 ? -26.295 -2.811 -1.937 1.00 91.81 461 GLU A N 1
ATOM 3570 C CA . GLU A 1 461 ? -26.750 -1.423 -1.879 1.00 91.81 461 GLU A CA 1
ATOM 3571 C C . GLU A 1 461 ? -26.305 -0.778 -0.555 1.00 91.81 461 GLU A C 1
ATOM 3573 O O . GLU A 1 461 ? -26.429 -1.382 0.515 1.00 91.81 461 GLU A O 1
ATOM 3578 N N . VAL A 1 462 ? -25.822 0.463 -0.625 1.00 91.38 462 VAL A N 1
ATOM 3579 C CA . VAL A 1 462 ? -25.473 1.284 0.541 1.00 91.38 462 VAL A CA 1
ATOM 3580 C C . VAL A 1 462 ? -26.169 2.635 0.406 1.00 91.38 462 VAL A C 1
ATOM 3582 O O . VAL A 1 462 ? -25.978 3.329 -0.590 1.00 91.38 462 VAL A O 1
ATOM 3585 N N . ASP A 1 463 ? -26.962 3.005 1.409 1.00 92.25 463 ASP A N 1
ATOM 3586 C CA . ASP A 1 463 ? -27.578 4.326 1.536 1.00 92.25 463 ASP A CA 1
ATOM 3587 C C . ASP A 1 463 ? -26.878 5.115 2.650 1.00 92.25 463 ASP A C 1
ATOM 3589 O O . ASP A 1 463 ? -27.112 4.890 3.838 1.00 92.25 463 ASP A O 1
ATOM 3593 N N . ILE A 1 464 ? -26.010 6.042 2.248 1.00 90.69 464 ILE A N 1
ATOM 3594 C CA . ILE A 1 464 ? -25.248 6.951 3.118 1.00 90.69 464 ILE A CA 1
ATOM 3595 C C . ILE A 1 464 ? -25.965 8.289 3.380 1.00 90.69 464 ILE A C 1
ATOM 3597 O O . ILE A 1 464 ? -25.355 9.209 3.916 1.00 90.69 464 ILE A O 1
ATOM 3601 N N . SER A 1 465 ? -27.251 8.441 3.038 1.00 89.19 465 SER A N 1
ATOM 3602 C CA . SER A 1 465 ? -27.927 9.756 3.003 1.00 89.19 465 SER A CA 1
ATOM 3603 C C . SER A 1 465 ? -27.981 10.531 4.329 1.00 89.19 465 SER A C 1
ATOM 3605 O O . SER A 1 465 ? -28.323 11.714 4.325 1.00 89.19 465 SER A O 1
ATOM 3607 N N . ASN A 1 466 ? -27.686 9.888 5.464 1.00 91.00 466 ASN A N 1
ATOM 3608 C CA . ASN A 1 466 ? -27.619 10.524 6.786 1.00 91.00 466 ASN A CA 1
ATOM 3609 C C . ASN A 1 466 ? -26.264 10.325 7.496 1.00 91.00 466 ASN A C 1
ATOM 3611 O O . ASN A 1 466 ? -26.191 10.509 8.713 1.00 91.00 466 ASN A O 1
ATOM 3615 N N . LEU A 1 467 ? -25.216 9.958 6.750 1.00 92.50 467 LEU A N 1
ATOM 3616 C CA . LEU A 1 467 ? -23.829 9.955 7.210 1.00 92.50 467 LEU A CA 1
ATOM 3617 C C . LEU A 1 467 ? -23.160 11.278 6.813 1.00 92.50 467 LEU A C 1
ATOM 3619 O O . LEU A 1 467 ? -23.150 11.646 5.643 1.00 92.50 467 LEU A O 1
ATOM 3623 N N . ASP A 1 468 ? -22.600 11.987 7.786 1.00 93.00 468 ASP A N 1
ATOM 3624 C CA . ASP A 1 468 ? -21.818 13.205 7.578 1.00 93.00 468 ASP A CA 1
ATOM 3625 C C . ASP A 1 468 ? -20.327 12.841 7.514 1.00 93.00 468 ASP A C 1
ATOM 3627 O O . ASP A 1 468 ? -19.726 12.455 8.522 1.00 93.00 468 ASP A O 1
ATOM 3631 N N . THR A 1 469 ? -19.734 12.940 6.321 1.00 93.69 469 THR A N 1
ATOM 3632 C CA . THR A 1 469 ? -18.308 12.659 6.085 1.00 93.69 469 THR A CA 1
ATOM 3633 C C . THR A 1 469 ? -17.432 13.912 6.045 1.00 93.69 469 THR A C 1
ATOM 3635 O O . THR A 1 469 ? -16.241 13.799 5.774 1.00 93.69 469 THR A O 1
ATOM 3638 N N . SER A 1 470 ? -17.960 15.098 6.374 1.00 92.56 470 SER A N 1
ATOM 3639 C CA . SER A 1 470 ? -17.226 16.377 6.260 1.00 92.56 470 SER A CA 1
ATOM 3640 C C . SER A 1 470 ? -15.938 16.453 7.092 1.00 92.56 470 SER A C 1
ATOM 3642 O O . SER A 1 470 ? -15.085 17.308 6.853 1.00 92.56 470 SER A O 1
ATOM 3644 N N . LYS A 1 471 ? -15.777 15.559 8.076 1.00 88.00 471 LYS A N 1
ATOM 3645 C CA . LYS A 1 471 ? -14.591 15.458 8.941 1.00 88.00 471 LYS A CA 1
ATOM 3646 C C . LYS A 1 471 ? -13.595 14.372 8.520 1.00 88.00 471 LYS A C 1
ATOM 3648 O O . LYS A 1 471 ? -12.578 14.233 9.194 1.00 88.00 471 LYS A O 1
ATOM 3653 N N . VAL A 1 472 ? -13.889 13.594 7.477 1.00 87.75 472 VAL A N 1
ATOM 3654 C CA . VAL A 1 472 ? -13.045 12.475 7.038 1.00 87.75 472 VAL A CA 1
ATOM 3655 C C . VAL A 1 472 ? -11.804 12.999 6.321 1.00 87.75 472 VAL A C 1
ATOM 3657 O O . VAL A 1 472 ? -11.910 13.801 5.394 1.00 87.75 472 VAL A O 1
ATOM 3660 N N . VAL A 1 473 ? -10.640 12.516 6.753 1.00 85.19 473 VAL A N 1
ATOM 3661 C CA . VAL A 1 473 ? -9.328 12.791 6.144 1.00 85.19 473 VAL A CA 1
ATOM 3662 C C . VAL A 1 473 ? -8.799 11.544 5.430 1.00 85.19 473 VAL A C 1
ATOM 3664 O O . VAL A 1 473 ? -8.136 11.639 4.399 1.00 85.19 473 VAL A O 1
ATOM 3667 N N . ASN A 1 474 ? -9.156 10.357 5.917 1.00 83.62 474 ASN A N 1
ATOM 3668 C CA . ASN A 1 474 ? -8.694 9.081 5.390 1.00 83.62 474 ASN A CA 1
ATOM 3669 C C . ASN A 1 474 ? -9.895 8.184 5.032 1.00 83.62 474 ASN A C 1
ATOM 3671 O O . ASN A 1 474 ? -10.697 7.836 5.900 1.00 83.62 474 ASN A O 1
ATOM 3675 N N . MET A 1 475 ? -10.027 7.831 3.747 1.00 91.19 475 MET A N 1
ATOM 3676 C CA . MET A 1 475 ? -11.045 6.909 3.206 1.00 91.19 475 MET A CA 1
ATOM 3677 C C . MET A 1 475 ? -10.427 5.618 2.643 1.00 91.19 475 MET A C 1
ATOM 3679 O O . MET A 1 475 ? -11.051 4.908 1.846 1.00 91.19 475 MET A O 1
ATOM 3683 N N . LYS A 1 476 ? -9.192 5.294 3.038 1.00 88.88 476 LYS A N 1
ATOM 3684 C CA . LYS A 1 476 ? -8.479 4.111 2.557 1.00 88.88 476 LYS A CA 1
ATOM 3685 C C . LYS A 1 476 ? -9.300 2.833 2.778 1.00 88.88 476 LYS A C 1
ATOM 3687 O O . LYS A 1 476 ? -9.808 2.602 3.867 1.00 88.88 476 LYS A O 1
ATOM 3692 N N . TYR A 1 477 ? -9.447 1.976 1.768 1.00 85.19 477 TYR A N 1
ATOM 3693 C CA . TYR A 1 477 ? -10.267 0.749 1.831 1.00 85.19 477 TYR A CA 1
ATOM 3694 C C . TYR A 1 477 ? -11.763 0.932 2.205 1.00 85.19 477 TYR A C 1
ATOM 3696 O O . TYR A 1 477 ? -12.397 -0.061 2.577 1.00 85.19 477 TYR A O 1
ATOM 3704 N N . ALA A 1 478 ? -12.362 2.133 2.133 1.00 88.94 478 ALA A N 1
ATOM 3705 C CA . ALA A 1 478 ? -13.692 2.377 2.723 1.00 88.94 478 ALA A CA 1
ATOM 3706 C C . ALA A 1 478 ? -14.816 1.443 2.227 1.00 88.94 478 ALA A C 1
ATOM 3708 O O . ALA A 1 478 ? -15.692 1.106 3.016 1.00 88.94 478 ALA A O 1
ATOM 3709 N N . PHE A 1 479 ? -14.786 0.961 0.981 1.00 92.19 479 PHE A N 1
ATOM 3710 C CA . PHE A 1 479 ? -15.710 -0.062 0.464 1.00 92.19 479 PHE A CA 1
ATOM 3711 C C . PHE A 1 479 ? -14.986 -1.315 -0.059 1.00 92.19 479 PHE A C 1
ATOM 3713 O O . PHE A 1 479 ? -15.603 -2.144 -0.730 1.00 92.19 479 PHE A O 1
ATOM 3720 N N . ASN A 1 480 ? -13.696 -1.496 0.257 1.00 89.69 480 ASN A N 1
ATOM 3721 C CA . ASN A 1 480 ? -12.907 -2.609 -0.273 1.00 89.69 480 ASN A CA 1
ATOM 3722 C C . ASN A 1 480 ? -13.562 -3.968 0.026 1.00 89.69 480 ASN A C 1
ATOM 3724 O O . ASN A 1 480 ? -14.016 -4.211 1.139 1.00 89.69 480 ASN A O 1
ATOM 3728 N N . GLY A 1 481 ? -13.598 -4.883 -0.938 1.00 86.44 481 GLY A N 1
ATOM 3729 C CA . GLY A 1 481 ? -14.156 -6.225 -0.753 1.00 86.44 481 GLY A CA 1
ATOM 3730 C C . GLY A 1 481 ? -15.682 -6.270 -0.612 1.00 86.44 481 GLY A C 1
ATOM 3731 O O . GLY A 1 481 ? -16.223 -7.306 -0.222 1.00 86.44 481 GLY A O 1
ATOM 3732 N N . CYS A 1 482 ? -16.409 -5.197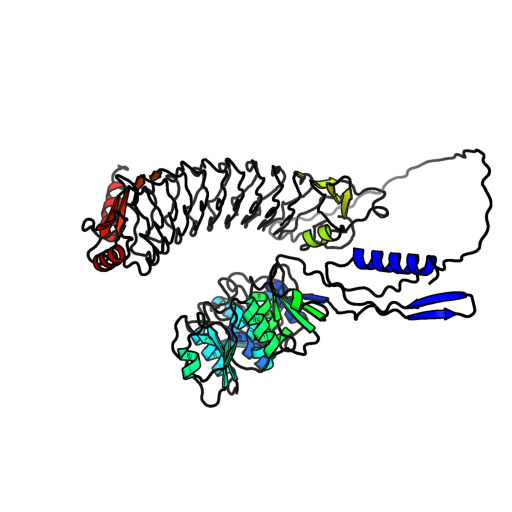 -0.949 1.00 91.19 482 CYS A N 1
ATOM 3733 C CA . CYS A 1 482 ? -17.863 -5.248 -1.143 1.00 91.19 482 CYS A CA 1
ATOM 3734 C C . CYS A 1 482 ? -18.203 -5.976 -2.460 1.00 91.19 482 CYS A C 1
ATOM 3736 O O . CYS A 1 482 ? -18.754 -5.403 -3.397 1.00 91.19 482 CYS A O 1
ATOM 3738 N N . SER A 1 483 ? -17.843 -7.257 -2.561 1.00 92.00 483 SER A N 1
ATOM 3739 C CA . SER A 1 483 ? -17.837 -8.029 -3.813 1.00 92.00 483 SER A CA 1
ATOM 3740 C C . SER A 1 483 ? -19.209 -8.195 -4.485 1.00 92.00 483 SER A C 1
ATOM 3742 O O . SER A 1 483 ? -19.251 -8.398 -5.700 1.00 92.00 483 SER A O 1
ATOM 3744 N N . SER A 1 484 ? -20.323 -8.050 -3.752 1.00 94.38 484 SER A N 1
ATOM 3745 C CA . SER A 1 484 ? -21.698 -8.016 -4.296 1.00 94.38 484 SER A CA 1
ATOM 3746 C C . SER A 1 484 ? -22.223 -6.615 -4.661 1.00 94.38 484 SER A C 1
ATOM 3748 O O . SER A 1 484 ? -23.329 -6.515 -5.205 1.00 94.38 484 SER A O 1
ATOM 3750 N N . LEU A 1 485 ? -21.480 -5.540 -4.376 1.00 94.94 485 LEU A N 1
ATOM 3751 C CA . LEU A 1 485 ? -21.920 -4.159 -4.590 1.00 94.94 485 LEU A CA 1
ATOM 3752 C C . LEU A 1 485 ? -21.947 -3.857 -6.088 1.00 94.94 485 LEU A C 1
ATOM 3754 O O . LEU A 1 485 ? -20.917 -3.905 -6.751 1.00 94.94 485 LEU A O 1
ATOM 3758 N N . LYS A 1 486 ? -23.133 -3.560 -6.631 1.00 92.31 486 LYS A N 1
ATOM 3759 C CA . LYS A 1 486 ? -23.308 -3.285 -8.070 1.00 92.31 486 LYS A CA 1
ATOM 3760 C C . LYS A 1 486 ? -23.188 -1.811 -8.425 1.00 92.31 486 LYS A C 1
ATOM 3762 O O . LYS A 1 486 ? -22.718 -1.490 -9.516 1.00 92.31 486 LYS A O 1
ATOM 3767 N N . LYS A 1 487 ? -23.671 -0.946 -7.529 1.00 89.88 487 LYS A N 1
ATOM 3768 C CA . LYS A 1 487 ? -23.704 0.518 -7.635 1.00 89.88 487 LYS A CA 1
ATOM 3769 C C . LYS A 1 487 ? -23.701 1.120 -6.233 1.00 89.88 487 LYS A C 1
ATOM 3771 O O . LYS A 1 487 ? -24.230 0.514 -5.302 1.00 89.88 487 LYS A O 1
ATOM 3776 N N . ILE A 1 488 ? -23.179 2.332 -6.115 1.00 89.81 488 ILE A N 1
ATOM 3777 C CA . ILE A 1 488 ? -23.240 3.168 -4.915 1.00 89.81 488 ILE A CA 1
ATOM 3778 C C . ILE A 1 488 ? -23.520 4.612 -5.346 1.00 89.81 488 ILE A C 1
ATOM 3780 O O . ILE A 1 488 ? -23.053 5.035 -6.403 1.00 89.81 488 ILE A O 1
ATOM 3784 N N . ASN A 1 489 ? -24.312 5.347 -4.563 1.00 89.44 489 ASN A N 1
ATOM 3785 C CA . ASN A 1 489 ? -24.469 6.791 -4.731 1.00 89.44 489 ASN A CA 1
ATOM 3786 C C . ASN A 1 489 ? -23.441 7.486 -3.822 1.00 89.44 489 ASN A C 1
ATOM 3788 O O . ASN A 1 489 ? -23.416 7.221 -2.620 1.00 89.44 489 ASN A O 1
ATOM 3792 N N . THR A 1 490 ? -22.606 8.351 -4.399 1.00 91.56 490 THR A N 1
ATOM 3793 C CA . THR A 1 490 ? -21.555 9.098 -3.691 1.00 91.56 490 THR A CA 1
ATOM 3794 C C . THR A 1 490 ? -21.896 10.577 -3.460 1.00 91.56 490 THR A C 1
ATOM 3796 O O . THR A 1 490 ? -21.122 11.266 -2.805 1.00 91.56 490 THR A O 1
ATOM 3799 N N . ASP A 1 491 ? -23.074 11.065 -3.881 1.00 91.94 491 ASP A N 1
ATOM 3800 C CA . ASP A 1 491 ? -23.523 12.475 -3.799 1.00 91.94 491 ASP A CA 1
ATOM 3801 C C . ASP A 1 491 ? -23.521 13.067 -2.378 1.00 91.94 491 ASP A C 1
ATOM 3803 O O . ASP A 1 491 ? -23.725 14.272 -2.192 1.00 91.94 491 ASP A O 1
ATOM 3807 N N . LYS A 1 492 ? -23.419 12.205 -1.362 1.00 90.81 492 LYS A N 1
ATOM 3808 C CA . LYS A 1 492 ? -23.427 12.550 0.066 1.00 90.81 492 LYS A CA 1
ATOM 3809 C C . LYS A 1 492 ? -22.082 12.330 0.755 1.00 90.81 492 LYS A C 1
ATOM 3811 O O . LYS A 1 492 ? -21.973 12.641 1.936 1.00 90.81 492 LYS A O 1
ATOM 3816 N N . LEU A 1 493 ? -21.068 11.857 0.028 1.00 92.88 493 LEU A N 1
ATOM 3817 C CA . LEU A 1 493 ? -19.686 11.878 0.491 1.00 92.88 493 LEU A CA 1
ATOM 3818 C C . LEU A 1 493 ? -19.124 13.288 0.285 1.00 92.88 493 LEU A C 1
ATOM 3820 O O . LEU A 1 493 ? -18.693 13.650 -0.806 1.00 92.88 493 LEU A O 1
ATOM 3824 N N . ASP A 1 494 ? -19.105 14.083 1.351 1.00 94.75 494 ASP A N 1
ATOM 3825 C CA . ASP A 1 494 ? -18.177 15.207 1.423 1.00 94.75 494 ASP A CA 1
ATOM 3826 C C . ASP A 1 494 ? -16.762 14.635 1.576 1.00 94.75 494 ASP A C 1
ATOM 3828 O O . ASP A 1 494 ? -16.433 14.046 2.608 1.00 94.75 494 ASP A O 1
ATOM 3832 N N . THR A 1 495 ? -15.953 14.767 0.525 1.00 96.38 495 THR A N 1
ATOM 3833 C CA . THR A 1 495 ? -14.538 14.372 0.515 1.00 96.38 495 THR A CA 1
ATOM 3834 C C . THR A 1 495 ? -13.593 15.572 0.502 1.00 96.38 495 THR A C 1
ATOM 3836 O O . THR A 1 495 ? -12.403 15.416 0.249 1.00 96.38 495 THR A O 1
ATOM 3839 N N . SER A 1 496 ? -14.088 16.784 0.778 1.00 96.00 496 SER A N 1
ATOM 3840 C CA . SER A 1 496 ? -13.315 18.029 0.634 1.00 96.00 496 SER A CA 1
ATOM 3841 C C . SER A 1 496 ? -12.080 18.137 1.540 1.00 96.00 496 SER A C 1
ATOM 3843 O O . SER A 1 496 ? -11.219 18.977 1.271 1.00 96.00 496 SER A O 1
ATOM 3845 N N . ASN A 1 497 ? -11.981 17.281 2.563 1.00 92.88 497 ASN A N 1
ATOM 3846 C CA . ASN A 1 497 ? -10.850 17.154 3.487 1.00 92.88 497 ASN A CA 1
ATOM 3847 C C . ASN A 1 497 ? -10.075 15.827 3.340 1.00 92.88 497 ASN A C 1
ATOM 3849 O O . ASN A 1 497 ? -9.149 15.596 4.110 1.00 92.88 497 ASN A O 1
ATOM 3853 N N . VAL A 1 498 ? -10.429 14.962 2.381 1.00 96.00 498 VAL A N 1
ATOM 3854 C CA . VAL A 1 498 ? -9.812 13.634 2.227 1.00 96.00 498 VAL A CA 1
ATOM 3855 C C . VAL A 1 498 ? -8.454 13.741 1.533 1.00 96.00 498 VAL A C 1
ATOM 3857 O O . VAL A 1 498 ? -8.350 14.279 0.432 1.00 96.00 498 VAL A O 1
ATOM 3860 N N . GLU A 1 499 ? -7.429 13.183 2.173 1.00 93.25 499 GLU A N 1
ATOM 3861 C CA . GLU A 1 499 ? -6.041 13.128 1.698 1.00 93.25 499 GLU A CA 1
ATOM 3862 C C . GLU A 1 499 ? -5.665 11.738 1.144 1.00 93.25 499 GLU A C 1
ATOM 3864 O O . GLU A 1 499 ? -4.793 11.633 0.282 1.00 93.25 499 GLU A O 1
ATOM 3869 N N . ASN A 1 500 ? -6.338 10.663 1.582 1.00 90.00 500 ASN A N 1
ATOM 3870 C CA . ASN A 1 500 ? -6.090 9.298 1.098 1.00 90.00 500 ASN A CA 1
ATOM 3871 C C . ASN A 1 500 ? -7.388 8.606 0.637 1.00 90.00 500 ASN A C 1
ATOM 3873 O O . ASN A 1 500 ? -8.326 8.444 1.424 1.00 90.00 500 ASN A O 1
ATOM 3877 N N . MET A 1 501 ? -7.417 8.171 -0.629 1.00 96.56 501 MET A N 1
ATOM 3878 C CA . MET A 1 501 ? -8.509 7.391 -1.240 1.00 96.56 501 MET A CA 1
ATOM 3879 C C . MET A 1 501 ? -8.045 6.012 -1.742 1.00 96.56 501 MET A C 1
ATOM 3881 O O . MET A 1 501 ? -8.752 5.358 -2.516 1.00 96.56 501 MET A O 1
ATOM 3885 N N . SER A 1 502 ? -6.865 5.551 -1.316 1.00 93.69 502 SER A N 1
ATOM 3886 C CA . SER A 1 502 ? -6.306 4.285 -1.792 1.00 93.69 502 SER A CA 1
ATOM 3887 C C . SER A 1 502 ? -7.243 3.106 -1.511 1.00 93.69 502 SER A C 1
ATOM 3889 O O . SER A 1 502 ? -7.853 2.983 -0.445 1.00 93.69 502 SER A O 1
ATOM 3891 N N . SER A 1 503 ? -7.394 2.238 -2.507 1.00 94.50 503 SER A N 1
ATOM 3892 C CA . SER A 1 503 ? -8.219 1.032 -2.446 1.00 94.50 503 SER A CA 1
ATOM 3893 C C . SER A 1 503 ? -9.705 1.249 -2.105 1.00 94.50 503 SER A C 1
ATOM 3895 O O . SER A 1 503 ? -10.361 0.295 -1.681 1.00 94.50 503 SER A O 1
ATOM 3897 N N . ILE A 1 504 ? -10.264 2.462 -2.249 1.00 95.94 504 ILE A N 1
ATOM 3898 C CA . ILE A 1 504 ? -11.619 2.776 -1.752 1.00 95.94 504 ILE A CA 1
ATOM 3899 C C . ILE A 1 504 ? -12.705 1.833 -2.302 1.00 95.94 504 ILE A C 1
ATOM 3901 O O . ILE A 1 504 ? -13.576 1.427 -1.535 1.00 95.94 504 ILE A O 1
ATOM 3905 N N . PHE A 1 505 ? -12.617 1.411 -3.571 1.00 97.25 505 PHE A N 1
ATOM 3906 C CA . PHE A 1 505 ? -13.513 0.430 -4.203 1.00 97.25 505 PHE A CA 1
ATOM 3907 C C . PHE A 1 505 ? -12.820 -0.893 -4.565 1.00 97.25 505 PHE A C 1
ATOM 3909 O O . PHE A 1 505 ? -13.406 -1.717 -5.270 1.00 97.25 505 PHE A O 1
ATOM 3916 N N . ALA A 1 506 ? -11.603 -1.146 -4.078 1.00 95.00 506 ALA A N 1
ATOM 3917 C CA . ALA A 1 506 ? -10.866 -2.357 -4.426 1.00 95.00 506 ALA A CA 1
ATOM 3918 C C . ALA A 1 506 ? -11.674 -3.640 -4.123 1.00 95.00 506 ALA A C 1
ATOM 3920 O O . ALA A 1 506 ? -12.484 -3.699 -3.201 1.00 95.00 506 ALA A O 1
ATOM 3921 N N . ASN A 1 507 ? -11.495 -4.695 -4.912 1.00 92.50 507 ASN A N 1
ATOM 3922 C CA . ASN A 1 507 ? -12.204 -5.974 -4.810 1.00 92.50 507 ASN A CA 1
ATOM 3923 C C . ASN A 1 507 ? -13.753 -5.881 -4.862 1.00 92.50 507 ASN A C 1
ATOM 3925 O O . ASN A 1 507 ? -14.438 -6.852 -4.525 1.00 92.50 507 ASN A O 1
ATOM 3929 N N . CYS A 1 508 ? -14.338 -4.766 -5.324 1.00 96.38 508 CYS A N 1
ATOM 3930 C CA . CYS A 1 508 ? -15.773 -4.666 -5.624 1.00 96.38 508 CYS A CA 1
ATOM 3931 C C . CYS A 1 508 ? -16.094 -5.353 -6.964 1.00 96.38 508 CYS A C 1
ATOM 3933 O O . CYS A 1 508 ? -16.498 -4.722 -7.938 1.00 96.38 508 CYS A O 1
ATOM 3935 N N . THR A 1 509 ? -15.908 -6.673 -7.031 1.00 95.94 509 THR A N 1
ATOM 3936 C CA . THR A 1 509 ? -15.965 -7.462 -8.278 1.00 95.94 509 THR A CA 1
ATOM 3937 C C . THR A 1 509 ? -17.291 -7.363 -9.041 1.00 95.94 509 THR A C 1
ATOM 3939 O O . THR A 1 509 ? -17.300 -7.552 -10.255 1.00 95.94 509 THR A O 1
ATOM 3942 N N . SER A 1 510 ? -18.408 -7.063 -8.362 1.00 96.81 510 SER A N 1
ATOM 3943 C CA . SER A 1 510 ? -19.725 -6.856 -8.993 1.00 96.81 510 SER A CA 1
ATOM 3944 C C . SER A 1 510 ? -20.015 -5.417 -9.435 1.00 96.81 510 SER A C 1
ATOM 3946 O O . SER A 1 510 ? -21.081 -5.203 -10.016 1.00 96.81 510 SER A O 1
ATOM 3948 N N . LEU A 1 511 ? -19.131 -4.450 -9.171 1.00 96.50 511 LEU A N 1
ATOM 3949 C CA . LEU A 1 511 ? -19.369 -3.034 -9.457 1.00 96.50 511 LEU A CA 1
ATOM 3950 C C . LEU A 1 511 ? -19.416 -2.812 -10.972 1.00 96.50 511 LEU A C 1
ATOM 3952 O O . LEU A 1 511 ? -18.429 -3.028 -11.666 1.00 96.50 511 LEU A O 1
ATOM 3956 N N . GLU A 1 512 ? -20.574 -2.402 -11.489 1.00 93.56 512 GLU A N 1
ATOM 3957 C CA . GLU A 1 512 ? -20.782 -2.189 -12.932 1.00 93.56 512 GLU A CA 1
ATOM 3958 C C . GLU A 1 512 ? -20.499 -0.735 -13.340 1.00 93.56 512 GLU A C 1
ATOM 3960 O O . GLU A 1 512 ? -20.090 -0.469 -14.470 1.00 93.56 512 GLU A O 1
ATOM 3965 N N . SER A 1 513 ? -20.751 0.202 -12.419 1.00 91.25 513 SER A N 1
ATOM 3966 C CA . SER A 1 513 ? -20.624 1.651 -12.600 1.00 91.25 513 SER A CA 1
ATOM 3967 C C . SER A 1 513 ? -20.644 2.359 -11.243 1.00 91.25 513 SER A C 1
ATOM 3969 O O . SER A 1 513 ? -21.443 1.977 -10.380 1.00 91.25 513 SER A O 1
ATOM 3971 N N . VAL A 1 514 ? -19.897 3.451 -11.099 1.00 92.88 514 VAL A N 1
ATOM 3972 C CA . VAL A 1 514 ? -20.021 4.400 -9.983 1.00 92.88 514 VAL A CA 1
ATOM 3973 C C . VAL A 1 514 ? -20.033 5.827 -10.536 1.00 92.88 514 VAL A C 1
ATOM 3975 O O . VAL A 1 514 ? -19.286 6.131 -11.460 1.00 92.88 514 VAL A O 1
ATOM 3978 N N . ASP A 1 515 ? -20.917 6.675 -10.008 1.00 93.19 515 ASP A N 1
ATOM 3979 C CA . ASP A 1 515 ? -20.883 8.120 -10.257 1.00 93.19 515 ASP A CA 1
ATOM 3980 C C . ASP A 1 515 ? -19.884 8.738 -9.274 1.00 93.19 515 ASP A C 1
ATOM 3982 O O . ASP A 1 515 ? -19.945 8.463 -8.071 1.00 93.19 515 ASP A O 1
ATOM 3986 N N . LEU A 1 516 ? -18.944 9.522 -9.795 1.00 94.06 516 LEU A N 1
ATOM 3987 C CA . LEU A 1 516 ? -17.888 10.188 -9.032 1.00 94.06 516 LEU A CA 1
ATOM 3988 C C . LEU A 1 516 ? -17.966 11.720 -9.143 1.00 94.06 516 LEU A C 1
ATOM 3990 O O . LEU A 1 516 ? -17.151 12.418 -8.545 1.00 94.06 516 LEU A O 1
ATOM 3994 N N . SER A 1 517 ? -18.967 12.261 -9.850 1.00 94.75 517 SER A N 1
ATOM 3995 C CA . SER A 1 517 ? -19.098 13.684 -10.224 1.00 94.75 517 SER A CA 1
ATOM 3996 C C . SER A 1 517 ? -19.336 14.657 -9.057 1.00 94.75 517 SER A C 1
ATOM 3998 O O . SER A 1 517 ? -19.611 15.843 -9.270 1.00 94.75 517 SER A O 1
ATOM 4000 N N . LYS A 1 518 ? -19.328 14.156 -7.819 1.00 95.00 518 LYS A N 1
ATOM 4001 C CA . LYS A 1 518 ? -19.474 14.926 -6.574 1.00 95.00 518 LYS A CA 1
ATOM 4002 C C . LYS A 1 518 ? -18.282 14.774 -5.634 1.00 95.00 518 LYS A C 1
ATOM 4004 O O . LYS A 1 518 ? -18.221 15.498 -4.643 1.00 95.00 518 LYS A O 1
ATOM 4009 N N . LEU A 1 519 ? -17.340 13.879 -5.939 1.00 95.56 519 LEU A N 1
ATOM 4010 C CA . LEU A 1 519 ? -16.125 13.742 -5.150 1.00 95.56 519 LEU A CA 1
ATOM 4011 C C . LEU A 1 519 ? -15.209 14.939 -5.405 1.00 95.56 519 LEU A C 1
ATOM 4013 O O . LEU A 1 519 ? -14.953 15.321 -6.542 1.00 95.56 519 LEU A O 1
ATOM 4017 N N . ASN A 1 520 ? -14.696 15.513 -4.324 1.00 96.44 520 ASN A N 1
ATOM 4018 C CA . ASN A 1 520 ? -13.630 16.500 -4.364 1.00 96.44 520 ASN A CA 1
ATOM 4019 C C . ASN A 1 520 ? -12.309 15.791 -4.047 1.00 96.44 520 ASN A C 1
ATOM 4021 O O . ASN A 1 520 ? -12.143 15.283 -2.937 1.00 96.44 520 ASN A O 1
ATOM 4025 N N . THR A 1 521 ? -11.391 15.741 -5.012 1.00 97.69 521 THR A N 1
ATOM 4026 C CA . THR A 1 521 ? -10.108 15.030 -4.882 1.00 97.69 521 THR A CA 1
ATOM 4027 C C . THR A 1 521 ? -8.903 15.952 -4.707 1.00 97.69 521 THR A C 1
ATOM 4029 O O . THR A 1 521 ? -7.793 15.457 -4.568 1.00 97.69 521 THR A O 1
ATOM 4032 N N . LYS A 1 522 ? -9.090 17.280 -4.653 1.00 97.88 522 LYS A N 1
ATOM 4033 C CA . LYS A 1 522 ? -7.998 18.279 -4.688 1.00 97.88 522 LYS A CA 1
ATOM 4034 C C . LYS A 1 522 ? -6.898 18.085 -3.630 1.00 97.88 522 LYS A C 1
ATOM 4036 O O . LYS A 1 522 ? -5.778 18.543 -3.814 1.00 97.88 522 LYS A O 1
ATOM 4041 N N . ASN A 1 523 ? -7.234 17.470 -2.493 1.00 96.00 523 ASN A N 1
ATOM 4042 C CA . ASN A 1 523 ? -6.328 17.235 -1.365 1.00 96.00 523 ASN A CA 1
ATOM 4043 C C . ASN A 1 523 ? -5.734 15.813 -1.371 1.00 96.00 523 ASN A C 1
ATOM 4045 O O . ASN A 1 523 ? -4.882 15.511 -0.539 1.00 96.00 523 ASN A O 1
ATOM 4049 N N . VAL A 1 524 ? -6.179 14.939 -2.279 1.00 98.31 524 VAL A N 1
ATOM 4050 C CA . VAL A 1 524 ? -5.787 13.530 -2.318 1.00 98.31 524 VAL A CA 1
ATOM 4051 C C . VAL A 1 524 ? -4.360 13.401 -2.840 1.00 98.31 524 VAL A C 1
ATOM 4053 O O . VAL A 1 524 ? -4.037 13.903 -3.915 1.00 98.31 524 VAL A O 1
ATOM 4056 N N . THR A 1 525 ? -3.524 12.691 -2.085 1.00 96.62 525 THR A N 1
ATOM 4057 C CA . THR A 1 525 ? -2.130 12.386 -2.445 1.00 96.62 525 THR A CA 1
ATOM 4058 C C . THR A 1 525 ? -1.935 10.932 -2.882 1.00 96.62 525 THR A C 1
ATOM 4060 O O . THR A 1 525 ? -1.002 10.624 -3.621 1.00 96.62 525 THR A O 1
ATOM 4063 N N . ASP A 1 526 ? -2.844 10.035 -2.492 1.00 95.06 526 ASP A N 1
ATOM 4064 C CA . ASP A 1 526 ? -2.751 8.595 -2.746 1.00 95.06 526 ASP A CA 1
ATOM 4065 C C . ASP A 1 526 ? -4.073 8.038 -3.302 1.00 95.06 526 ASP A C 1
ATOM 4067 O O . ASP A 1 526 ? -5.100 8.011 -2.608 1.00 95.06 526 ASP A O 1
ATOM 4071 N N . MET A 1 527 ? -4.021 7.589 -4.561 1.00 98.19 527 MET A N 1
ATOM 4072 C CA . MET A 1 527 ? -5.098 6.901 -5.287 1.00 98.19 527 MET A CA 1
ATOM 4073 C C . MET A 1 527 ? -4.707 5.460 -5.664 1.00 98.19 527 MET A C 1
ATOM 4075 O O . MET A 1 527 ? -5.332 4.854 -6.540 1.00 98.19 527 MET A O 1
ATOM 4079 N N . SER A 1 528 ? -3.685 4.885 -5.017 1.00 96.31 528 SER A N 1
ATOM 4080 C CA . SER A 1 528 ? -3.272 3.504 -5.295 1.00 96.31 528 SER A CA 1
ATOM 4081 C C . SER A 1 528 ? -4.418 2.508 -5.112 1.00 96.31 528 SER A C 1
ATOM 4083 O O . SER A 1 528 ? -5.264 2.660 -4.230 1.00 96.31 528 SER A O 1
ATOM 4085 N N . ASP A 1 529 ? -4.486 1.501 -5.980 1.00 96.62 529 ASP A N 1
ATOM 4086 C CA . ASP A 1 529 ? -5.476 0.420 -5.952 1.00 96.62 529 ASP A CA 1
ATOM 4087 C C . ASP A 1 529 ? -6.958 0.870 -5.992 1.00 96.62 529 ASP A C 1
ATOM 4089 O O . ASP A 1 529 ? -7.836 0.052 -5.720 1.00 96.62 529 ASP A O 1
ATOM 4093 N N . MET A 1 530 ? -7.283 2.139 -6.296 1.00 98.00 530 MET A N 1
ATOM 4094 C CA . MET A 1 530 ? -8.623 2.727 -6.071 1.00 98.00 530 MET A CA 1
ATOM 4095 C C . MET A 1 530 ? -9.789 1.869 -6.600 1.00 98.00 530 MET A C 1
ATOM 4097 O O . MET A 1 530 ? -10.798 1.725 -5.902 1.00 98.00 530 MET A O 1
ATOM 4101 N N . PHE A 1 531 ? -9.619 1.254 -7.777 1.00 98.25 531 PHE A N 1
ATOM 4102 C CA . PHE A 1 531 ? -10.563 0.325 -8.410 1.00 98.25 531 PHE A CA 1
ATOM 4103 C C . PHE A 1 531 ? -9.984 -1.085 -8.616 1.00 98.25 531 PHE A C 1
ATOM 4105 O O . PHE A 1 531 ? -10.567 -1.875 -9.360 1.00 98.25 531 PHE A O 1
ATOM 4112 N N . PHE A 1 532 ? -8.875 -1.441 -7.960 1.00 97.56 532 PHE A N 1
ATOM 4113 C CA . PHE A 1 532 ? -8.210 -2.738 -8.126 1.00 97.56 532 PHE A CA 1
ATOM 4114 C C . PHE A 1 532 ? -9.204 -3.904 -7.996 1.00 97.56 532 PHE A C 1
ATOM 4116 O O . PHE A 1 532 ? -9.988 -3.951 -7.052 1.00 97.56 532 PHE A O 1
ATOM 4123 N N . LYS A 1 533 ? -9.212 -4.860 -8.929 1.00 94.94 533 LYS A N 1
ATOM 4124 C CA . LYS A 1 533 ? -10.162 -5.993 -8.982 1.00 94.94 533 LYS A CA 1
ATOM 4125 C C . LYS A 1 533 ? -11.648 -5.612 -9.089 1.00 94.94 533 LYS A C 1
ATOM 4127 O O . LYS A 1 533 ? -12.512 -6.440 -8.787 1.00 94.94 533 LYS A O 1
ATOM 4132 N N . CYS A 1 534 ? -11.993 -4.426 -9.597 1.00 97.06 534 CYS A N 1
ATOM 4133 C CA . CYS A 1 534 ? -13.361 -4.111 -10.043 1.00 97.06 534 CYS A CA 1
ATOM 4134 C C . CYS A 1 534 ? -13.683 -4.818 -11.376 1.00 97.06 534 CYS A C 1
ATOM 4136 O O . CYS A 1 534 ? -13.900 -4.194 -12.412 1.00 97.06 534 CYS A O 1
ATOM 4138 N N . SER A 1 535 ? -13.704 -6.153 -11.366 1.00 94.62 535 SER A N 1
ATOM 4139 C CA . SER A 1 535 ? -13.723 -6.995 -12.572 1.00 94.62 535 SER A CA 1
ATOM 4140 C C . SER A 1 535 ? -14.925 -6.805 -13.506 1.00 94.62 535 SER A C 1
ATOM 4142 O O . SER A 1 535 ? -14.822 -7.182 -14.669 1.00 94.62 535 SER A O 1
ATOM 4144 N N . ASN A 1 536 ? -16.040 -6.236 -13.035 1.00 96.38 536 ASN A N 1
ATOM 4145 C CA . ASN A 1 536 ? -17.229 -5.946 -13.850 1.00 96.38 536 ASN A CA 1
ATOM 4146 C C . ASN A 1 536 ? -17.355 -4.470 -14.280 1.00 96.38 536 ASN A C 1
ATOM 4148 O O . ASN A 1 536 ? -18.313 -4.134 -14.984 1.00 96.38 536 ASN A O 1
ATOM 4152 N N . LEU A 1 537 ? -16.422 -3.599 -13.881 1.00 96.19 537 LEU A N 1
ATOM 4153 C CA . LEU A 1 537 ? -16.457 -2.172 -14.195 1.00 96.19 537 LEU A CA 1
ATOM 4154 C C . LEU A 1 537 ? -16.123 -1.973 -15.676 1.00 96.19 537 LEU A C 1
ATOM 4156 O O . LEU A 1 537 ? -15.026 -2.305 -16.113 1.00 96.19 537 LEU A O 1
ATOM 4160 N N . LYS A 1 538 ? -17.079 -1.458 -16.457 1.00 92.81 538 LYS A N 1
ATOM 4161 C CA . LYS A 1 538 ? -16.948 -1.352 -17.927 1.00 92.81 538 LYS A CA 1
ATOM 4162 C C . LYS A 1 538 ? -16.306 -0.055 -18.405 1.00 92.81 538 LYS A C 1
ATOM 4164 O O . LYS A 1 538 ? -15.701 -0.017 -19.472 1.00 92.81 538 LYS A O 1
ATOM 4169 N N . SER A 1 539 ? -16.504 1.005 -17.634 1.00 92.44 539 SER A N 1
ATOM 4170 C CA . SER A 1 539 ? -16.061 2.367 -17.908 1.00 92.44 539 SER A CA 1
ATOM 4171 C C . SER A 1 539 ? -16.095 3.157 -16.607 1.00 92.44 539 SER A C 1
ATOM 4173 O O . SER A 1 539 ? -16.949 2.896 -15.754 1.00 92.44 539 SER A O 1
ATOM 4175 N N . ILE A 1 540 ? -15.232 4.158 -16.496 1.00 94.31 540 ILE A N 1
ATOM 4176 C CA . ILE A 1 540 ? -15.194 5.093 -15.375 1.00 94.31 540 ILE A CA 1
ATOM 4177 C C . ILE A 1 540 ? -15.061 6.517 -15.922 1.00 94.31 540 ILE A C 1
ATOM 4179 O O . ILE A 1 540 ? -14.415 6.717 -16.949 1.00 94.31 540 ILE A O 1
ATOM 4183 N N . ASP A 1 541 ? -15.717 7.478 -15.275 1.00 95.06 541 ASP A N 1
ATOM 4184 C CA . ASP A 1 541 ? -15.592 8.905 -15.581 1.00 95.06 541 ASP A CA 1
ATOM 4185 C C . ASP A 1 541 ? -14.744 9.559 -14.487 1.00 95.06 541 ASP A C 1
ATOM 4187 O O . ASP A 1 541 ? -15.052 9.432 -13.300 1.00 95.06 541 ASP A O 1
ATOM 4191 N N . LEU A 1 542 ? -13.662 10.213 -14.905 1.00 95.38 542 LEU A N 1
ATOM 4192 C CA . LEU A 1 542 ? -12.670 10.853 -14.043 1.00 95.38 542 LEU A CA 1
ATOM 4193 C C . LEU A 1 542 ? -12.604 12.372 -14.267 1.00 95.38 542 LEU A C 1
ATOM 4195 O O . LEU A 1 542 ? -11.808 13.036 -13.616 1.00 95.38 542 LEU A O 1
ATOM 4199 N N . SER A 1 543 ? -13.461 12.944 -15.122 1.00 94.81 543 SER A N 1
ATOM 4200 C CA . SER A 1 543 ? -13.397 14.358 -15.555 1.00 94.81 543 SER A CA 1
ATOM 4201 C C . SER A 1 543 ? -13.562 15.404 -14.441 1.00 94.81 543 SER A C 1
ATOM 4203 O O . SER A 1 543 ? -13.345 16.593 -14.651 1.00 94.81 543 SER A O 1
ATOM 4205 N N . ASN A 1 544 ? -13.959 14.974 -13.240 1.00 94.38 544 ASN A N 1
ATOM 4206 C CA . ASN A 1 544 ? -14.105 15.828 -12.059 1.00 94.38 544 ASN A CA 1
ATOM 4207 C C . ASN A 1 544 ? -12.935 15.678 -11.064 1.00 94.38 544 ASN A C 1
ATOM 4209 O O . ASN A 1 544 ? -12.968 16.287 -9.993 1.00 94.38 544 ASN A O 1
ATOM 4213 N N . PHE A 1 545 ? -11.925 14.856 -11.372 1.00 96.69 545 PHE A N 1
ATOM 4214 C CA . PHE A 1 545 ? -10.787 14.620 -10.485 1.00 96.69 545 PHE A CA 1
ATOM 4215 C C . PHE A 1 545 ? -9.721 15.704 -10.666 1.00 96.69 545 PHE A C 1
ATOM 4217 O O . PHE A 1 545 ? -9.005 15.742 -11.659 1.00 96.69 545 PHE A O 1
ATOM 4224 N N . ASP A 1 546 ? -9.537 16.528 -9.638 1.00 97.69 546 ASP A N 1
ATOM 4225 C CA . ASP A 1 546 ? -8.283 17.251 -9.448 1.00 97.69 546 ASP A CA 1
ATOM 4226 C C . ASP A 1 546 ? -7.248 16.272 -8.875 1.00 97.69 546 ASP A C 1
ATOM 4228 O O . ASP A 1 546 ? -7.339 15.881 -7.707 1.00 97.69 546 ASP A O 1
ATOM 4232 N N . THR A 1 547 ? -6.294 15.841 -9.704 1.00 98.06 547 THR A N 1
ATOM 4233 C CA . THR A 1 547 ? -5.172 14.976 -9.298 1.00 98.06 547 THR A CA 1
ATOM 4234 C C . THR A 1 547 ? -3.858 15.736 -9.112 1.00 98.06 547 THR A C 1
ATOM 4236 O O . THR A 1 547 ? -2.813 15.112 -8.951 1.00 98.06 547 THR A O 1
ATOM 4239 N N . SER A 1 548 ? -3.872 17.075 -9.078 1.00 97.94 548 SER A N 1
ATOM 4240 C CA . SER A 1 548 ? -2.655 17.913 -9.029 1.00 97.94 548 SER A CA 1
ATOM 4241 C C . SER A 1 548 ? -1.772 17.724 -7.782 1.00 97.94 548 SER A C 1
ATOM 4243 O O . SER A 1 548 ? -0.641 18.222 -7.733 1.00 97.94 548 SER A O 1
ATOM 4245 N N . ASN A 1 549 ? -2.273 17.003 -6.775 1.00 97.69 549 ASN A N 1
ATOM 4246 C CA . ASN A 1 549 ? -1.558 16.615 -5.561 1.00 97.69 549 ASN A CA 1
ATOM 4247 C C . ASN A 1 549 ? -1.292 15.103 -5.437 1.00 97.69 549 ASN A C 1
ATOM 4249 O O . ASN A 1 549 ? -0.657 14.705 -4.466 1.00 97.69 549 ASN A O 1
ATOM 4253 N N . VAL A 1 550 ? -1.716 14.277 -6.401 1.00 98.62 550 VAL A N 1
ATOM 4254 C CA . VAL A 1 550 ? -1.540 12.818 -6.352 1.00 98.62 550 VAL A CA 1
ATOM 4255 C C . VAL A 1 550 ? -0.092 12.442 -6.665 1.00 98.62 550 VAL A C 1
ATOM 4257 O O . VAL A 1 550 ? 0.444 12.794 -7.713 1.00 98.62 550 VAL A O 1
ATOM 4260 N N . GLU A 1 551 ? 0.523 11.690 -5.755 1.00 97.38 551 GLU A N 1
ATOM 4261 C CA . GLU A 1 551 ? 1.891 11.171 -5.870 1.00 97.38 551 GLU A CA 1
ATOM 4262 C C . GLU A 1 551 ? 1.906 9.681 -6.264 1.00 97.38 551 GLU A C 1
ATOM 4264 O O . GLU A 1 551 ? 2.864 9.211 -6.879 1.00 97.38 551 GLU A O 1
ATOM 4269 N N . ASN A 1 552 ? 0.836 8.932 -5.960 1.00 95.44 552 ASN A N 1
ATOM 4270 C CA . ASN A 1 552 ? 0.758 7.487 -6.199 1.00 95.44 552 ASN A CA 1
ATOM 4271 C C . ASN A 1 552 ? -0.541 7.060 -6.912 1.00 95.44 552 ASN A C 1
ATOM 4273 O O . ASN A 1 552 ? -1.641 7.280 -6.396 1.00 95.44 552 ASN A O 1
ATOM 4277 N N . MET A 1 553 ? -0.392 6.390 -8.061 1.00 98.44 553 MET A N 1
ATOM 4278 C CA . MET A 1 553 ? -1.472 5.786 -8.860 1.00 98.44 553 MET A CA 1
ATOM 4279 C C . MET A 1 553 ? -1.239 4.283 -9.132 1.00 98.44 553 MET A C 1
ATOM 4281 O O . MET A 1 553 ? -1.860 3.701 -10.026 1.00 98.44 553 MET A O 1
ATOM 4285 N N . SER A 1 554 ? -0.354 3.620 -8.375 1.00 95.50 554 SER A N 1
ATOM 4286 C CA . SER A 1 554 ? -0.066 2.194 -8.578 1.00 95.50 554 SER A CA 1
ATOM 4287 C C . SER A 1 554 ? -1.325 1.329 -8.457 1.00 95.50 554 SER A C 1
ATOM 4289 O O . SER A 1 554 ? -2.147 1.567 -7.576 1.00 95.50 554 SER A O 1
ATOM 4291 N N . TYR A 1 555 ? -1.476 0.311 -9.307 1.00 95.75 555 TYR A N 1
ATOM 4292 C CA . TYR A 1 555 ? -2.615 -0.623 -9.325 1.00 95.75 555 TYR A CA 1
ATOM 4293 C C . TYR A 1 555 ? -4.016 0.017 -9.461 1.00 95.75 555 TYR A C 1
ATOM 4295 O O . TYR A 1 555 ? -5.010 -0.696 -9.310 1.00 95.75 555 TYR A O 1
ATOM 4303 N N . MET A 1 556 ? -4.139 1.320 -9.768 1.00 98.12 556 MET A N 1
ATOM 4304 C CA . MET A 1 556 ? -5.414 2.061 -9.706 1.00 98.12 556 MET A CA 1
ATOM 4305 C C . MET A 1 556 ? -6.572 1.378 -10.457 1.00 98.12 556 MET A C 1
ATOM 4307 O O . MET A 1 556 ? -7.697 1.378 -9.953 1.00 98.12 556 MET A O 1
ATOM 4311 N N . PHE A 1 557 ? -6.289 0.738 -11.598 1.00 98.12 557 PHE A N 1
ATOM 4312 C CA . PHE A 1 557 ? -7.238 -0.056 -12.388 1.00 98.12 557 PHE A CA 1
ATOM 4313 C C . PHE A 1 557 ? -6.801 -1.523 -12.566 1.00 98.12 557 PHE A C 1
ATOM 4315 O O . PHE A 1 557 ? -7.339 -2.225 -13.420 1.00 98.12 557 PHE A O 1
ATOM 4322 N N . GLY A 1 558 ? -5.846 -2.023 -11.777 1.00 96.19 558 GLY A N 1
ATOM 4323 C CA . GLY A 1 558 ? -5.354 -3.397 -11.906 1.00 96.19 558 GLY A CA 1
ATOM 4324 C C . GLY A 1 558 ? -6.470 -4.441 -11.729 1.00 96.19 558 GLY A C 1
ATOM 4325 O O . GLY A 1 558 ? -7.385 -4.262 -10.932 1.00 96.19 558 GLY A O 1
ATOM 4326 N N . ASP A 1 559 ? -6.424 -5.539 -12.480 1.00 94.19 559 ASP A N 1
ATOM 4327 C CA . ASP A 1 559 ? -7.451 -6.587 -12.562 1.00 94.19 559 ASP A CA 1
ATOM 4328 C C . ASP A 1 559 ? -8.883 -6.084 -12.909 1.00 94.19 559 ASP A C 1
ATOM 4330 O O . ASP A 1 559 ? -9.863 -6.828 -12.734 1.00 94.19 559 ASP A O 1
ATOM 4334 N N . CYS A 1 560 ? -9.051 -4.870 -13.461 1.00 96.38 560 CYS A N 1
ATOM 4335 C CA . CYS A 1 560 ? -10.319 -4.376 -14.028 1.00 96.38 560 CYS A CA 1
ATOM 4336 C C . CYS A 1 560 ? -10.651 -5.064 -15.363 1.00 96.38 560 CYS A C 1
ATOM 4338 O O . CYS A 1 560 ? -10.762 -4.445 -16.417 1.00 96.38 560 CYS A O 1
ATOM 4340 N N . ASN A 1 561 ? -10.842 -6.382 -15.315 1.00 93.69 561 ASN A N 1
ATOM 4341 C CA . ASN A 1 561 ? -11.066 -7.241 -16.477 1.00 93.69 561 ASN A CA 1
ATOM 4342 C C . ASN A 1 561 ? -12.261 -6.808 -17.354 1.00 93.69 561 ASN A C 1
ATOM 4344 O O . ASN A 1 561 ? -12.295 -7.167 -18.524 1.00 93.69 561 ASN A O 1
ATOM 4348 N N . GLY A 1 562 ? -13.243 -6.076 -16.821 1.00 95.38 562 GLY A N 1
ATOM 4349 C CA . GLY A 1 562 ? -14.416 -5.588 -17.556 1.00 95.38 562 GLY A CA 1
ATOM 4350 C C . GLY A 1 562 ? -14.196 -4.292 -18.342 1.00 95.38 562 GLY A C 1
ATOM 4351 O O . GLY A 1 562 ? -15.026 -3.970 -19.194 1.00 95.38 562 GLY A O 1
ATOM 4352 N N . LEU A 1 563 ? -13.106 -3.569 -18.071 1.00 96.19 563 LEU A N 1
ATOM 4353 C CA . LEU A 1 563 ? -12.804 -2.264 -18.652 1.00 96.19 563 LEU A CA 1
ATOM 4354 C C . LEU A 1 563 ? -12.378 -2.448 -20.111 1.00 96.19 563 LEU A C 1
ATOM 4356 O O . LEU A 1 563 ? -11.411 -3.156 -20.380 1.00 96.19 563 LEU A O 1
ATOM 4360 N N . THR A 1 564 ? -13.100 -1.836 -21.052 1.00 94.75 564 THR A N 1
ATOM 4361 C CA . THR A 1 564 ? -12.770 -1.931 -22.489 1.00 94.75 564 THR A CA 1
ATOM 4362 C C . THR A 1 564 ? -12.011 -0.719 -23.014 1.00 94.75 564 THR A C 1
ATOM 4364 O O . THR A 1 564 ? -11.258 -0.853 -23.974 1.00 94.75 564 THR A O 1
ATOM 4367 N N . LYS A 1 565 ? -12.209 0.442 -22.382 1.00 93.06 565 LYS A N 1
ATOM 4368 C CA . LYS A 1 565 ? -11.547 1.722 -22.655 1.00 93.06 565 LYS A CA 1
ATOM 4369 C C . LYS A 1 565 ? -11.573 2.602 -21.404 1.00 93.06 565 LYS A C 1
ATOM 4371 O O . LYS A 1 565 ? -12.464 2.442 -20.565 1.00 93.06 565 LYS A O 1
ATOM 4376 N N . ILE A 1 566 ? -10.668 3.570 -21.319 1.00 94.75 566 ILE A N 1
ATOM 4377 C CA . ILE A 1 566 ? -10.633 4.583 -20.257 1.00 94.75 566 ILE A CA 1
ATOM 4378 C C . ILE A 1 566 ? -10.224 5.943 -20.840 1.00 94.75 566 ILE A C 1
ATOM 4380 O O . ILE A 1 566 ? -9.449 5.987 -21.789 1.00 94.75 566 ILE A O 1
ATOM 4384 N N . ASN A 1 567 ? -10.786 7.029 -20.303 1.00 94.81 567 ASN A N 1
ATOM 4385 C CA . ASN A 1 567 ? -10.361 8.402 -20.590 1.00 94.81 567 ASN A CA 1
ATOM 4386 C C . ASN A 1 567 ? -9.457 8.871 -19.443 1.00 94.81 567 ASN A C 1
ATOM 4388 O O . ASN A 1 567 ? -9.837 8.706 -18.280 1.00 94.81 567 ASN A O 1
ATOM 4392 N N . LEU A 1 568 ? -8.294 9.432 -19.768 1.00 95.69 568 LEU A N 1
ATOM 4393 C CA . LEU A 1 568 ? -7.299 9.908 -18.800 1.00 95.69 568 LEU A CA 1
ATOM 4394 C C . LEU A 1 568 ? -6.934 11.388 -19.007 1.00 95.69 568 LEU A C 1
ATOM 4396 O O . LEU A 1 568 ? -6.154 11.929 -18.231 1.00 95.69 568 LEU A O 1
ATOM 4400 N N . ASN A 1 569 ? -7.509 12.043 -20.016 1.00 92.75 569 ASN A N 1
ATOM 4401 C CA . ASN A 1 569 ? -7.076 13.346 -20.525 1.00 92.75 569 ASN A CA 1
ATOM 4402 C C . ASN A 1 569 ? -7.285 14.504 -19.524 1.00 92.75 569 ASN A C 1
ATOM 4404 O O . ASN A 1 569 ? -6.631 15.537 -19.614 1.00 92.75 569 ASN A O 1
ATOM 4408 N N . ASP A 1 570 ? -8.163 14.318 -18.533 1.00 93.00 570 ASP A N 1
ATOM 4409 C CA . ASP A 1 570 ? -8.399 15.276 -17.446 1.00 93.00 570 ASP A CA 1
ATOM 4410 C C . ASP A 1 570 ? -7.431 15.097 -16.248 1.00 93.00 570 ASP A C 1
ATOM 4412 O O . ASP A 1 570 ? -7.449 15.897 -15.309 1.00 93.00 570 ASP A O 1
ATOM 4416 N N . LEU A 1 571 ? -6.585 14.054 -16.239 1.00 96.94 571 LEU A N 1
ATOM 4417 C CA . LEU A 1 571 ? -5.690 13.747 -15.118 1.00 96.94 571 LEU A CA 1
ATOM 4418 C C . LEU A 1 571 ? -4.381 14.545 -15.192 1.00 96.94 571 LEU A C 1
ATOM 4420 O O . LEU A 1 571 ? -3.540 14.343 -16.061 1.00 96.94 571 LEU A O 1
ATOM 4424 N N . ASN A 1 572 ? -4.139 15.382 -14.186 1.00 97.50 572 ASN A N 1
ATOM 4425 C CA . ASN A 1 572 ? -2.837 16.006 -13.972 1.00 97.50 572 ASN A CA 1
ATOM 4426 C C . ASN A 1 572 ? -1.908 15.041 -13.215 1.00 97.50 572 ASN A C 1
ATOM 4428 O O . ASN A 1 572 ? -2.054 14.876 -12.001 1.00 97.50 572 ASN A O 1
ATOM 4432 N N . THR A 1 573 ? -0.950 14.423 -13.908 1.00 97.94 573 THR A N 1
ATOM 4433 C CA . THR A 1 573 ? -0.004 13.453 -13.321 1.00 97.94 573 THR A CA 1
ATOM 4434 C C . THR A 1 573 ? 1.360 14.037 -12.939 1.00 97.94 573 THR A C 1
ATOM 4436 O O . THR A 1 573 ? 2.242 13.291 -12.527 1.00 97.94 573 THR A O 1
ATOM 4439 N N . LYS A 1 574 ? 1.538 15.366 -12.962 1.00 97.81 574 LYS A N 1
ATOM 4440 C CA . LYS A 1 574 ? 2.837 16.048 -12.745 1.00 97.81 574 LYS A CA 1
ATOM 4441 C C . LYS A 1 574 ? 3.585 15.707 -11.457 1.00 97.81 574 LYS A C 1
ATOM 4443 O O . LYS A 1 574 ? 4.791 15.927 -11.389 1.00 97.81 574 LYS A O 1
ATOM 4448 N N . LYS A 1 575 ? 2.893 15.227 -10.422 1.00 98.06 575 LYS A N 1
ATOM 4449 C CA . LYS A 1 575 ? 3.499 14.799 -9.148 1.00 98.06 575 LYS A CA 1
ATOM 4450 C C . LYS A 1 575 ? 3.560 13.284 -8.967 1.00 98.06 575 LYS A C 1
ATOM 4452 O O . LYS A 1 575 ? 4.106 12.829 -7.965 1.00 98.06 575 LYS A O 1
ATOM 4457 N N . VAL A 1 576 ? 3.007 12.508 -9.896 1.00 98.56 576 VAL A N 1
ATOM 4458 C CA . VAL A 1 576 ? 2.944 11.053 -9.781 1.00 98.56 576 VAL A CA 1
ATOM 4459 C C . VAL A 1 576 ? 4.349 10.486 -9.940 1.00 98.56 576 VAL A C 1
ATOM 4461 O O . VAL A 1 576 ? 4.980 10.648 -10.980 1.00 98.56 576 VAL A O 1
ATOM 4464 N N . THR A 1 577 ? 4.825 9.798 -8.906 1.00 97.00 577 THR A N 1
ATOM 4465 C CA . THR A 1 577 ? 6.120 9.101 -8.911 1.00 97.00 577 THR A CA 1
ATOM 4466 C C . THR A 1 577 ? 5.968 7.604 -9.166 1.00 97.00 577 THR A C 1
ATOM 4468 O O . THR A 1 577 ? 6.918 6.938 -9.578 1.00 97.00 577 THR A O 1
ATOM 4471 N N . ASN A 1 578 ? 4.766 7.052 -8.971 1.00 91.94 578 ASN A N 1
ATOM 4472 C CA . ASN A 1 578 ? 4.512 5.619 -9.072 1.00 91.94 578 ASN A CA 1
ATOM 4473 C C . ASN A 1 578 ? 3.255 5.300 -9.900 1.00 91.94 578 ASN A C 1
ATOM 4475 O O . ASN A 1 578 ? 2.131 5.599 -9.485 1.00 91.94 578 ASN A O 1
ATOM 4479 N N . MET A 1 579 ? 3.465 4.635 -11.042 1.00 98.06 579 MET A N 1
ATOM 4480 C CA . MET A 1 579 ? 2.426 4.090 -11.931 1.00 98.06 579 MET A CA 1
ATOM 4481 C C . MET A 1 579 ? 2.508 2.553 -12.043 1.00 98.06 579 MET A C 1
ATOM 4483 O O . MET A 1 579 ? 1.953 1.955 -12.970 1.00 98.06 579 MET A O 1
ATOM 4487 N N . MET A 1 580 ? 3.192 1.891 -11.099 1.00 95.56 580 MET A N 1
ATOM 4488 C CA . MET A 1 580 ? 3.348 0.433 -11.071 1.00 95.56 580 MET A CA 1
ATOM 4489 C C . MET A 1 580 ? 2.000 -0.272 -11.241 1.00 95.56 580 MET A C 1
ATOM 4491 O O . MET A 1 580 ? 1.058 -0.013 -10.494 1.00 95.56 580 MET A O 1
ATOM 4495 N N . ALA A 1 581 ? 1.921 -1.196 -12.197 1.00 94.94 581 ALA A N 1
ATOM 4496 C CA . ALA A 1 581 ? 0.765 -2.060 -12.425 1.00 94.94 581 ALA A CA 1
ATOM 4497 C C . ALA A 1 581 ? -0.587 -1.343 -12.646 1.00 94.94 581 ALA A C 1
ATOM 4499 O O . ALA A 1 581 ? -1.633 -1.972 -12.479 1.00 94.94 581 ALA A O 1
ATOM 4500 N N . MET A 1 582 ? -0.593 -0.056 -13.026 1.00 97.88 582 MET A N 1
ATOM 4501 C CA . MET A 1 582 ? -1.805 0.778 -13.120 1.00 97.88 582 MET A CA 1
ATOM 4502 C C . MET A 1 582 ? -2.954 0.130 -13.916 1.00 97.88 582 MET A C 1
ATOM 4504 O O . MET A 1 582 ? -4.107 0.253 -13.502 1.00 97.88 582 MET A O 1
ATOM 4508 N N . PHE A 1 583 ? -2.639 -0.616 -14.983 1.00 97.75 583 PHE A N 1
ATOM 4509 C CA . PHE A 1 583 ? -3.588 -1.346 -15.835 1.00 97.75 583 PHE A CA 1
ATOM 4510 C C . PHE A 1 583 ? -3.329 -2.861 -15.886 1.00 97.75 583 PHE A C 1
ATOM 4512 O O . PHE A 1 583 ? -3.824 -3.532 -16.793 1.00 97.75 583 PHE A O 1
ATOM 4519 N N . THR A 1 584 ? -2.580 -3.438 -14.936 1.00 97.31 584 THR A N 1
ATOM 4520 C CA . THR A 1 584 ? -2.267 -4.880 -14.970 1.00 97.31 584 THR A CA 1
ATOM 4521 C C . THR A 1 584 ? -3.543 -5.727 -15.072 1.00 97.31 584 THR A C 1
ATOM 4523 O O . THR A 1 584 ? -4.551 -5.403 -14.453 1.00 97.31 584 THR A O 1
ATOM 4526 N N . ASN A 1 585 ? -3.543 -6.802 -15.859 1.00 94.19 585 ASN A N 1
ATOM 4527 C CA . ASN A 1 585 ? -4.677 -7.700 -16.092 1.00 94.19 585 ASN A CA 1
ATOM 4528 C C . ASN A 1 585 ? -5.990 -7.004 -16.516 1.00 94.19 585 ASN A C 1
ATOM 4530 O O . ASN A 1 585 ? -7.076 -7.562 -16.317 1.00 94.19 585 ASN A O 1
ATOM 4534 N N . CYS A 1 586 ? -5.937 -5.829 -17.151 1.00 95.81 586 CYS A N 1
ATOM 4535 C CA . CYS A 1 586 ? -7.093 -5.235 -17.832 1.00 95.81 586 CYS A CA 1
ATOM 4536 C C . CYS A 1 586 ? -7.384 -5.979 -19.148 1.00 95.81 586 CYS A C 1
ATOM 4538 O O . CYS A 1 586 ? -7.251 -5.438 -20.239 1.00 95.81 586 CYS A O 1
ATOM 4540 N N . LYS A 1 587 ? -7.755 -7.263 -19.063 1.00 94.75 587 LYS A N 1
ATOM 4541 C CA . LYS A 1 587 ? -7.752 -8.197 -20.207 1.00 94.75 587 LYS A CA 1
ATOM 4542 C C . LYS A 1 587 ? -8.608 -7.763 -21.397 1.00 94.75 587 LYS A C 1
ATOM 4544 O O . LYS A 1 587 ? -8.252 -8.095 -22.521 1.00 94.75 587 LYS A O 1
ATOM 4549 N N . ASN A 1 588 ? -9.708 -7.043 -21.162 1.00 96.56 588 ASN A N 1
ATOM 4550 C CA . ASN A 1 588 ? -10.591 -6.550 -22.223 1.00 96.56 588 ASN A CA 1
ATOM 4551 C C . ASN A 1 588 ? -10.265 -5.130 -22.718 1.00 96.56 588 ASN A C 1
ATOM 4553 O O . ASN A 1 588 ? -10.908 -4.687 -23.672 1.00 96.56 588 ASN A O 1
ATOM 4557 N N . LEU A 1 589 ? -9.284 -4.444 -22.121 1.00 96.62 589 LEU A N 1
ATOM 4558 C CA . LEU A 1 589 ? -8.820 -3.133 -22.569 1.00 96.62 589 LEU A CA 1
ATOM 4559 C C . LEU A 1 589 ? -8.142 -3.307 -23.930 1.00 96.62 589 LEU A C 1
ATOM 4561 O O . LEU A 1 589 ? -7.171 -4.053 -24.046 1.00 96.62 589 LEU A O 1
ATOM 4565 N N . ASN A 1 590 ? -8.698 -2.672 -24.961 1.00 93.56 590 ASN A N 1
ATOM 4566 C CA . ASN A 1 590 ? -8.241 -2.832 -26.347 1.00 93.56 590 ASN A CA 1
ATOM 4567 C C . ASN A 1 590 ? -7.610 -1.561 -26.936 1.00 93.56 590 ASN A C 1
ATOM 4569 O O . ASN A 1 590 ? -6.822 -1.654 -27.879 1.00 93.56 590 ASN A O 1
ATOM 4573 N N . GLU A 1 591 ? -7.914 -0.413 -26.333 1.00 90.31 591 GLU A N 1
ATOM 4574 C CA . GLU A 1 591 ? -7.449 0.924 -26.680 1.00 90.31 591 GLU A CA 1
ATOM 4575 C C . GLU A 1 591 ? -7.289 1.738 -25.387 1.00 90.31 591 GLU A C 1
ATOM 4577 O O . GLU A 1 591 ? -8.112 1.644 -24.468 1.00 90.31 591 GLU A O 1
ATOM 4582 N N . ILE A 1 592 ? -6.223 2.532 -25.317 1.00 94.50 592 ILE A N 1
ATOM 4583 C CA . ILE A 1 592 ? -5.965 3.494 -24.247 1.00 94.50 592 ILE A CA 1
ATOM 4584 C C . ILE A 1 592 ? -5.227 4.691 -24.847 1.00 94.50 592 ILE A C 1
ATOM 4586 O O . ILE A 1 592 ? -4.250 4.510 -25.572 1.00 94.50 592 ILE A O 1
ATOM 4590 N N . ASP A 1 593 ? -5.714 5.896 -24.558 1.00 94.12 593 ASP A N 1
ATOM 4591 C CA . ASP A 1 593 ? -4.993 7.134 -24.845 1.00 94.12 593 ASP A CA 1
ATOM 4592 C C . ASP A 1 593 ? -4.153 7.509 -23.618 1.00 94.12 593 ASP A C 1
ATOM 4594 O O . ASP A 1 593 ? -4.601 7.376 -22.475 1.00 94.12 593 ASP A O 1
ATOM 4598 N N . LEU A 1 594 ? -2.914 7.919 -23.869 1.00 94.19 594 LEU A N 1
ATOM 4599 C CA . LEU A 1 594 ? -1.905 8.265 -22.869 1.00 94.19 594 LEU A CA 1
ATOM 4600 C C . LEU A 1 594 ? -1.260 9.631 -23.158 1.00 94.19 594 LEU A C 1
ATOM 4602 O O . LEU A 1 594 ? -0.329 10.014 -22.451 1.00 94.19 594 LEU A O 1
ATOM 4606 N N . ILE A 1 595 ? -1.722 10.352 -24.190 1.00 91.50 595 ILE A N 1
ATOM 4607 C CA . ILE A 1 595 ? -1.041 11.538 -24.728 1.00 91.50 595 ILE A CA 1
ATOM 4608 C C . ILE A 1 595 ? -0.895 12.669 -23.697 1.00 91.50 595 ILE A C 1
ATOM 4610 O O . ILE A 1 595 ? 0.120 13.364 -23.694 1.00 91.50 595 ILE A O 1
ATOM 4614 N N . ASP A 1 596 ? -1.867 12.811 -22.795 1.00 91.94 596 ASP A N 1
ATOM 4615 C CA . ASP A 1 596 ? -1.912 13.864 -21.773 1.00 91.94 596 ASP A CA 1
ATOM 4616 C C . ASP A 1 596 ? -1.238 13.464 -20.441 1.00 91.94 596 ASP A C 1
ATOM 4618 O O . ASP A 1 596 ? -1.174 14.276 -19.515 1.00 91.94 596 ASP A O 1
ATOM 4622 N N . LEU A 1 597 ? -0.710 12.236 -20.321 1.00 95.62 597 LEU A N 1
ATOM 4623 C CA . LEU A 1 597 ? 0.005 11.807 -19.116 1.00 95.62 597 LEU A CA 1
ATOM 4624 C C . LEU A 1 597 ? 1.421 12.393 -19.075 1.00 95.62 597 LEU A C 1
ATOM 4626 O O . LEU A 1 597 ? 2.320 11.971 -19.800 1.00 95.62 597 LEU A O 1
ATOM 4630 N N . ASP A 1 598 ? 1.635 13.314 -18.142 1.00 96.00 598 ASP A N 1
ATOM 4631 C CA . ASP A 1 598 ? 2.960 13.780 -17.741 1.00 96.00 598 ASP A CA 1
ATOM 4632 C C . ASP A 1 598 ? 3.649 12.694 -16.895 1.00 96.00 598 ASP A C 1
ATOM 4634 O O . ASP A 1 598 ? 3.128 12.299 -15.843 1.00 96.00 598 ASP A O 1
ATOM 4638 N N . THR A 1 599 ? 4.794 12.188 -17.360 1.00 96.31 599 THR A N 1
ATOM 4639 C CA . THR A 1 599 ? 5.578 11.155 -16.662 1.00 96.31 599 THR A CA 1
ATOM 4640 C C . THR A 1 599 ? 6.936 11.651 -16.165 1.00 96.31 599 THR A C 1
ATOM 4642 O O . THR A 1 599 ? 7.740 10.831 -15.724 1.00 96.31 599 THR A O 1
ATOM 4645 N N . ASP A 1 600 ? 7.205 12.964 -16.187 1.00 96.25 600 ASP A N 1
ATOM 4646 C CA . ASP A 1 600 ? 8.534 13.534 -15.895 1.00 96.25 600 ASP A CA 1
ATOM 4647 C C . ASP A 1 600 ? 9.091 13.100 -14.527 1.00 96.25 600 ASP A C 1
ATOM 4649 O O . ASP A 1 600 ? 10.300 12.925 -14.375 1.00 96.25 600 ASP A O 1
ATOM 4653 N N . ASN A 1 601 ? 8.219 12.896 -13.534 1.00 96.44 601 ASN A N 1
ATOM 4654 C CA . ASN A 1 601 ? 8.587 12.496 -12.171 1.00 96.44 601 ASN A CA 1
ATOM 4655 C C . ASN A 1 601 ? 8.363 11.001 -11.867 1.00 96.44 601 ASN A C 1
ATOM 4657 O O . ASN A 1 601 ? 8.559 10.587 -10.725 1.00 96.44 601 ASN A O 1
ATOM 4661 N N . VAL A 1 602 ? 7.962 10.179 -12.845 1.00 97.81 602 VAL A N 1
ATOM 4662 C CA . VAL A 1 602 ? 7.664 8.755 -12.618 1.00 97.81 602 VAL A CA 1
ATOM 4663 C C . VAL A 1 602 ? 8.959 7.950 -12.466 1.00 97.81 602 VAL A C 1
ATOM 4665 O O . VAL A 1 602 ? 9.792 7.899 -13.367 1.00 97.81 602 VAL A O 1
ATOM 4668 N N . GLU A 1 603 ? 9.104 7.263 -11.332 1.00 94.50 603 GLU A N 1
ATOM 4669 C CA . GLU A 1 603 ? 10.263 6.424 -11.000 1.00 94.50 603 GLU A CA 1
ATOM 4670 C C . GLU A 1 603 ? 10.016 4.927 -11.281 1.00 94.50 603 GLU A C 1
ATOM 4672 O O . GLU A 1 603 ? 10.966 4.154 -11.450 1.00 94.50 603 GLU A O 1
ATOM 4677 N N . ASN A 1 604 ? 8.747 4.496 -11.327 1.00 89.06 604 ASN A N 1
ATOM 4678 C CA . ASN A 1 604 ? 8.356 3.087 -11.439 1.00 89.06 604 ASN A CA 1
ATOM 4679 C C . ASN A 1 604 ? 7.153 2.877 -12.380 1.00 89.06 604 ASN A C 1
ATOM 4681 O O . ASN A 1 604 ? 6.037 3.320 -12.088 1.00 89.06 604 ASN A O 1
ATOM 4685 N N . THR A 1 605 ? 7.384 2.135 -13.469 1.00 95.62 605 THR A N 1
ATOM 4686 C CA . THR A 1 605 ? 6.378 1.698 -14.460 1.00 95.62 605 THR A CA 1
ATOM 4687 C C . THR A 1 605 ? 6.277 0.168 -14.560 1.00 95.62 605 THR A C 1
ATOM 4689 O O . THR A 1 605 ? 5.663 -0.372 -15.485 1.00 95.62 605 THR A O 1
ATOM 4692 N N . SER A 1 606 ? 6.863 -0.569 -13.609 1.00 89.75 606 SER A N 1
ATOM 4693 C CA . SER A 1 606 ? 6.832 -2.036 -13.616 1.00 89.75 606 SER A CA 1
ATOM 4694 C C . SER A 1 606 ? 5.397 -2.578 -13.641 1.00 89.75 606 SER A C 1
ATOM 4696 O O . SER A 1 606 ? 4.486 -2.013 -13.035 1.00 89.75 606 SER A O 1
ATOM 4698 N N . TYR A 1 607 ? 5.178 -3.664 -14.384 1.00 95.56 607 TYR A N 1
ATOM 4699 C CA . TYR A 1 607 ? 3.871 -4.299 -14.620 1.00 95.56 607 TYR A CA 1
ATOM 4700 C C . TYR A 1 607 ? 2.758 -3.403 -15.212 1.00 95.56 607 TYR A C 1
ATOM 4702 O O . TYR A 1 607 ? 1.627 -3.882 -15.310 1.00 95.56 607 TYR A O 1
ATOM 4710 N N . MET A 1 608 ? 3.017 -2.141 -15.601 1.00 97.31 608 MET A N 1
ATOM 4711 C CA . MET A 1 608 ? 1.975 -1.129 -15.883 1.00 97.31 608 MET A CA 1
ATOM 4712 C C . MET A 1 608 ? 0.852 -1.611 -16.813 1.00 97.31 608 MET A C 1
ATOM 4714 O O . MET A 1 608 ? -0.311 -1.332 -16.525 1.00 97.31 608 MET A O 1
ATOM 4718 N N . PHE A 1 609 ? 1.178 -2.386 -17.852 1.00 97.19 609 PHE A N 1
ATOM 4719 C CA . PHE A 1 609 ? 0.224 -2.975 -18.801 1.00 97.19 609 PHE A CA 1
ATOM 4720 C C . PHE A 1 609 ? 0.225 -4.515 -18.792 1.00 97.19 609 PHE A C 1
ATOM 4722 O O . PHE A 1 609 ? -0.411 -5.131 -19.641 1.00 97.19 609 PHE A O 1
ATOM 4729 N N . SER A 1 610 ? 0.929 -5.164 -17.857 1.00 96.19 610 SER A N 1
ATOM 4730 C CA . SER A 1 610 ? 1.098 -6.624 -17.846 1.00 96.19 610 SER A CA 1
ATOM 4731 C C . SER A 1 610 ? -0.249 -7.348 -17.853 1.00 96.19 610 SER A C 1
ATOM 4733 O O . SER A 1 610 ? -1.080 -7.081 -16.992 1.00 96.19 610 SER A O 1
ATOM 4735 N N . GLY A 1 611 ? -0.469 -8.279 -18.781 1.00 93.88 611 GLY A N 1
ATOM 4736 C CA . GLY A 1 611 ? -1.712 -9.048 -18.893 1.00 93.88 611 GLY A CA 1
ATOM 4737 C C . GLY A 1 611 ? -2.869 -8.321 -19.592 1.00 93.88 611 GLY A C 1
ATOM 4738 O O . GLY A 1 611 ? -4.003 -8.808 -19.541 1.00 93.88 611 GLY A O 1
ATOM 4739 N N . CYS A 1 612 ? -2.623 -7.189 -20.261 1.00 95.62 612 CYS A N 1
ATOM 4740 C CA . CYS A 1 612 ? -3.583 -6.543 -21.167 1.00 95.62 612 CYS A CA 1
ATOM 4741 C C . CYS A 1 612 ? -3.737 -7.339 -22.479 1.00 95.62 612 CYS A C 1
ATOM 4743 O O . CYS A 1 612 ? -3.279 -6.925 -23.541 1.00 95.62 612 CYS A O 1
ATOM 4745 N N . LEU A 1 613 ? -4.381 -8.511 -22.397 1.00 93.81 613 LEU A N 1
ATOM 4746 C CA . LEU A 1 613 ? -4.460 -9.497 -23.486 1.00 93.81 613 LEU A CA 1
ATOM 4747 C C . LEU A 1 613 ? -5.009 -8.952 -24.813 1.00 93.81 613 LEU A C 1
ATOM 4749 O O . LEU A 1 613 ? -4.549 -9.398 -25.862 1.00 93.81 613 LEU A O 1
ATOM 4753 N N . ASN A 1 614 ? -5.966 -8.016 -24.781 1.00 97.00 614 ASN A N 1
ATOM 4754 C CA . ASN A 1 614 ? -6.622 -7.468 -25.976 1.00 97.00 614 ASN A CA 1
ATOM 4755 C C . ASN A 1 614 ? -6.031 -6.135 -26.472 1.00 97.00 614 ASN A C 1
ATOM 4757 O O . ASN A 1 614 ? -6.502 -5.617 -27.487 1.00 97.00 614 ASN A O 1
ATOM 4761 N N . LEU A 1 615 ? -5.035 -5.565 -25.788 1.00 96.94 615 LEU A N 1
ATOM 4762 C CA . LEU A 1 615 ? -4.424 -4.299 -26.193 1.00 96.94 615 LEU A CA 1
ATOM 4763 C C . LEU A 1 615 ? -3.580 -4.538 -27.448 1.00 96.94 615 LEU A C 1
ATOM 4765 O O . LEU A 1 615 ? -2.634 -5.318 -27.414 1.00 96.94 615 LEU A O 1
ATOM 4769 N N . THR A 1 616 ? -3.941 -3.901 -28.564 1.00 95.94 616 THR A N 1
ATOM 4770 C CA . THR A 1 616 ? -3.291 -4.152 -29.870 1.00 95.94 616 THR A CA 1
ATOM 4771 C C . THR A 1 616 ? -2.214 -3.134 -30.224 1.00 95.94 616 THR A C 1
ATOM 4773 O O . THR A 1 616 ? -1.268 -3.465 -30.946 1.00 95.94 616 THR A O 1
ATOM 4776 N N . LYS A 1 617 ? -2.349 -1.907 -29.712 1.00 95.88 617 LYS A N 1
ATOM 4777 C CA . LYS A 1 617 ? -1.453 -0.780 -29.969 1.00 95.88 617 LYS A CA 1
ATOM 4778 C C . LYS A 1 617 ? -1.226 0.029 -28.703 1.00 95.88 617 LYS A C 1
ATOM 4780 O O . LYS A 1 617 ? -2.106 0.074 -27.844 1.00 95.88 617 LYS A O 1
ATOM 4785 N N . LEU A 1 618 ? -0.079 0.694 -28.626 1.00 94.94 618 LEU A N 1
ATOM 4786 C CA . LEU A 1 618 ? 0.233 1.637 -27.559 1.00 94.94 618 LEU A CA 1
ATOM 4787 C C . LEU A 1 618 ? 1.220 2.698 -28.060 1.00 94.94 618 LEU A C 1
ATOM 4789 O O . LEU A 1 618 ? 2.308 2.356 -28.529 1.00 94.94 618 LEU A O 1
ATOM 4793 N N . ASP A 1 619 ? 0.855 3.975 -27.951 1.00 92.75 619 ASP A N 1
ATOM 4794 C CA . ASP A 1 619 ? 1.795 5.073 -28.180 1.00 92.75 619 ASP A CA 1
ATOM 4795 C C . ASP A 1 619 ? 2.337 5.581 -26.840 1.00 92.75 619 ASP A C 1
ATOM 4797 O O . ASP A 1 619 ? 1.573 5.985 -25.967 1.00 92.75 619 ASP A O 1
ATOM 4801 N N . LEU A 1 620 ? 3.661 5.538 -26.686 1.00 93.56 620 LEU A N 1
ATOM 4802 C CA . LEU A 1 620 ? 4.392 6.096 -25.546 1.00 93.56 620 LEU A CA 1
ATOM 4803 C C . LEU A 1 620 ? 5.315 7.242 -25.999 1.00 93.56 620 LEU A C 1
ATOM 4805 O O . LEU A 1 620 ? 6.298 7.552 -25.333 1.00 93.56 620 LEU A O 1
ATOM 4809 N N . SER A 1 621 ? 5.003 7.886 -27.131 1.00 89.69 621 SER A N 1
ATOM 4810 C CA . SER A 1 621 ? 5.739 9.036 -27.680 1.00 89.69 621 SER A CA 1
ATOM 4811 C C . SER A 1 621 ? 5.988 10.155 -26.660 1.00 89.69 621 SER A C 1
ATOM 4813 O O . SER A 1 621 ? 7.074 10.738 -26.663 1.00 89.69 621 SER A O 1
ATOM 4815 N N . ASN A 1 622 ? 5.022 10.417 -25.776 1.00 90.12 622 ASN A N 1
ATOM 4816 C CA . ASN A 1 622 ? 5.102 11.446 -24.736 1.00 90.12 622 ASN A CA 1
ATOM 4817 C C . ASN A 1 622 ? 5.708 10.966 -23.404 1.00 90.12 622 ASN A C 1
ATOM 4819 O O . ASN A 1 622 ? 5.932 11.795 -22.525 1.00 90.12 622 ASN A O 1
ATOM 4823 N N . PHE A 1 623 ? 6.007 9.672 -23.232 1.00 94.38 623 PHE A N 1
ATOM 4824 C CA . PHE A 1 623 ? 6.565 9.172 -21.972 1.00 94.38 623 PHE A CA 1
ATOM 4825 C C . PHE A 1 623 ? 8.029 9.595 -21.822 1.00 94.38 623 PHE A C 1
ATOM 4827 O O . PHE A 1 623 ? 8.933 9.028 -22.438 1.00 94.38 623 PHE A O 1
ATOM 4834 N N . ASN A 1 624 ? 8.274 10.554 -20.933 1.00 94.06 624 ASN A N 1
ATOM 4835 C CA . ASN A 1 624 ? 9.595 10.803 -20.380 1.00 94.06 624 ASN A CA 1
ATOM 4836 C C . ASN A 1 624 ? 9.900 9.729 -19.326 1.00 94.06 624 ASN A C 1
ATOM 4838 O O . ASN A 1 624 ? 9.291 9.710 -18.258 1.00 94.06 624 ASN A O 1
ATOM 4842 N N . THR A 1 625 ? 10.852 8.840 -19.614 1.00 94.69 625 THR A N 1
ATOM 4843 C CA . THR A 1 625 ? 11.304 7.802 -18.670 1.00 94.69 625 THR A CA 1
ATOM 4844 C C . THR A 1 625 ? 12.680 8.081 -18.072 1.00 94.69 625 THR A C 1
ATOM 4846 O O . THR A 1 625 ? 13.286 7.192 -17.478 1.00 94.69 625 THR A O 1
ATOM 4849 N N . SER A 1 626 ? 13.178 9.318 -18.170 1.00 93.69 626 SER A N 1
ATOM 4850 C CA . SER A 1 626 ? 14.512 9.693 -17.677 1.00 93.69 626 SER A CA 1
ATOM 4851 C C . SER A 1 626 ? 14.716 9.461 -16.173 1.00 93.69 626 SER A C 1
ATOM 4853 O O . SER A 1 626 ? 15.853 9.235 -15.760 1.00 93.69 626 SER A O 1
ATOM 4855 N N . ASN A 1 627 ? 13.645 9.455 -15.370 1.00 94.69 627 ASN A N 1
ATOM 4856 C CA . ASN A 1 627 ? 13.666 9.131 -13.937 1.00 94.69 627 ASN A CA 1
ATOM 4857 C C . ASN A 1 627 ? 13.223 7.688 -13.612 1.00 94.69 627 ASN A C 1
ATOM 4859 O O . ASN A 1 627 ? 13.340 7.260 -12.463 1.00 94.69 627 ASN A O 1
ATOM 4863 N N . VAL A 1 628 ? 12.767 6.904 -14.598 1.00 96.44 628 VAL A N 1
ATOM 4864 C CA . VAL A 1 628 ? 12.306 5.527 -14.372 1.00 96.44 628 VAL A CA 1
ATOM 4865 C C . VAL A 1 628 ? 13.493 4.617 -14.068 1.00 96.44 628 VAL A C 1
ATOM 4867 O O . VAL A 1 628 ? 14.458 4.538 -14.827 1.00 96.44 628 VAL A O 1
ATOM 4870 N N . THR A 1 629 ? 13.391 3.871 -12.969 1.00 93.88 629 THR A N 1
ATOM 4871 C CA . THR A 1 629 ? 14.421 2.915 -12.532 1.00 93.88 629 THR A CA 1
ATOM 4872 C C . THR A 1 629 ? 14.013 1.453 -12.712 1.00 93.88 629 THR A C 1
ATOM 4874 O O . THR A 1 629 ? 14.882 0.576 -12.721 1.00 93.88 629 THR A O 1
ATOM 4877 N N . ASN A 1 630 ? 12.714 1.176 -12.880 1.00 88.88 630 ASN A N 1
ATOM 4878 C CA . ASN A 1 630 ? 12.161 -0.173 -12.987 1.00 88.88 630 ASN A CA 1
ATOM 4879 C C . ASN A 1 630 ? 11.051 -0.250 -14.054 1.00 88.88 630 ASN A C 1
ATOM 4881 O O . ASN A 1 630 ? 9.989 0.355 -13.895 1.00 88.88 630 ASN A O 1
ATOM 4885 N N . MET A 1 631 ? 11.308 -1.042 -15.100 1.00 96.81 631 MET A N 1
ATOM 4886 C CA . MET A 1 631 ? 10.388 -1.384 -16.197 1.00 96.81 631 MET A CA 1
ATOM 4887 C C . MET A 1 631 ? 10.066 -2.893 -16.230 1.00 96.81 631 MET A C 1
ATOM 4889 O O . MET A 1 631 ? 9.541 -3.408 -17.222 1.00 96.81 631 MET A O 1
ATOM 4893 N N . SER A 1 632 ? 10.391 -3.634 -15.164 1.00 90.69 632 SER A N 1
ATOM 4894 C CA . SER A 1 632 ? 10.165 -5.081 -15.101 1.00 90.69 632 SER A CA 1
ATOM 4895 C C . SER A 1 632 ? 8.699 -5.432 -15.370 1.00 90.69 632 SER A C 1
ATOM 4897 O O . SER A 1 632 ? 7.771 -4.780 -14.887 1.00 90.69 632 SER A O 1
ATOM 4899 N N . TYR A 1 633 ? 8.489 -6.449 -16.202 1.00 96.31 633 TYR A N 1
ATOM 4900 C CA . TYR A 1 633 ? 7.185 -6.956 -16.626 1.00 96.31 633 TYR A CA 1
ATOM 4901 C C . TYR A 1 633 ? 6.223 -5.914 -17.231 1.00 96.31 633 TYR A C 1
ATOM 4903 O O . TYR A 1 633 ? 5.039 -6.215 -17.356 1.00 96.31 633 TYR A O 1
ATOM 4911 N N . MET A 1 634 ? 6.678 -4.716 -17.633 1.00 97.00 634 MET A N 1
ATOM 4912 C CA . MET A 1 634 ? 5.804 -3.601 -18.053 1.00 97.00 634 MET A CA 1
ATOM 4913 C C . MET A 1 634 ? 4.744 -3.995 -19.098 1.00 97.00 634 MET A C 1
ATOM 4915 O O . MET A 1 634 ? 3.605 -3.539 -18.988 1.00 97.00 634 MET A O 1
ATOM 4919 N N . PHE A 1 635 ? 5.082 -4.892 -20.034 1.00 96.75 635 PHE A N 1
ATOM 4920 C CA . PHE A 1 635 ? 4.174 -5.430 -21.058 1.00 96.75 635 PHE A CA 1
ATOM 4921 C C . PHE A 1 635 ? 3.983 -6.956 -20.967 1.00 96.75 635 PHE A C 1
ATOM 4923 O O . PHE A 1 635 ? 3.439 -7.569 -21.882 1.00 96.75 635 PHE A O 1
ATOM 4930 N N . ALA A 1 636 ? 4.424 -7.608 -19.887 1.00 91.88 636 ALA A N 1
ATOM 4931 C CA . ALA A 1 636 ? 4.429 -9.067 -19.801 1.00 91.88 636 ALA A CA 1
ATOM 4932 C C . ALA A 1 636 ? 3.026 -9.663 -20.007 1.00 91.88 636 ALA A C 1
ATOM 4934 O O . ALA A 1 636 ? 2.078 -9.280 -19.323 1.00 91.88 636 ALA A O 1
ATOM 4935 N N . SER A 1 637 ? 2.908 -10.646 -20.898 1.00 95.12 637 SER A N 1
ATOM 4936 C CA . SER A 1 637 ? 1.661 -11.285 -21.347 1.00 95.12 637 SER A CA 1
ATOM 4937 C C . SER A 1 637 ? 0.676 -10.360 -22.080 1.00 95.12 637 SER A C 1
ATOM 4939 O O . SER A 1 637 ? -0.523 -10.628 -22.095 1.00 95.12 637 SER A O 1
ATOM 4941 N N . CYS A 1 638 ? 1.145 -9.292 -22.728 1.00 95.50 638 CYS A N 1
ATOM 4942 C CA . CYS A 1 638 ? 0.359 -8.545 -23.716 1.00 95.50 638 CYS A CA 1
ATOM 4943 C C . CYS A 1 638 ? 0.338 -9.284 -25.070 1.00 95.50 638 CYS A C 1
ATOM 4945 O O . CYS A 1 638 ? 0.965 -8.853 -26.036 1.00 95.50 638 CYS A O 1
ATOM 4947 N N . GLU A 1 639 ? -0.346 -10.432 -25.148 1.00 94.44 639 GLU A N 1
ATOM 4948 C CA . GLU A 1 639 ? -0.250 -11.333 -26.313 1.00 94.44 639 GLU A CA 1
ATOM 4949 C C . GLU A 1 639 ? -0.689 -10.702 -27.648 1.00 94.44 639 GLU A C 1
ATOM 4951 O O . GLU A 1 639 ? -0.067 -10.994 -28.671 1.00 94.44 639 GLU A O 1
ATOM 4956 N N . SER A 1 640 ? -1.709 -9.832 -27.657 1.00 96.31 640 SER A N 1
ATOM 4957 C CA . SER A 1 640 ? -2.191 -9.153 -28.880 1.00 96.31 640 SER A CA 1
ATOM 4958 C C . SER A 1 640 ? -1.425 -7.875 -29.240 1.00 96.31 640 SER A C 1
ATOM 4960 O O . SER A 1 640 ? -1.701 -7.283 -30.285 1.00 96.31 640 SER A O 1
ATOM 4962 N N . LEU A 1 641 ? -0.494 -7.429 -28.392 1.00 97.19 641 LEU A N 1
ATOM 4963 C CA . LEU A 1 641 ? 0.175 -6.143 -28.550 1.00 97.19 641 LEU A CA 1
ATOM 4964 C C . LEU A 1 641 ? 1.177 -6.216 -29.699 1.00 97.19 641 LEU A C 1
ATOM 4966 O O . LEU A 1 641 ? 2.189 -6.914 -29.617 1.00 97.19 641 LEU A O 1
ATOM 4970 N N . ARG A 1 642 ? 0.854 -5.508 -30.784 1.00 96.00 642 ARG A N 1
ATOM 4971 C CA . ARG A 1 642 ? 1.614 -5.519 -32.032 1.00 96.00 642 ARG A CA 1
ATOM 4972 C C . ARG A 1 642 ? 2.395 -4.230 -32.214 1.00 96.00 642 ARG A C 1
ATOM 4974 O O . ARG A 1 642 ? 3.615 -4.283 -32.285 1.00 96.00 642 ARG A O 1
ATOM 4981 N N . ASP A 1 643 ? 1.711 -3.091 -32.264 1.00 93.00 643 ASP A N 1
ATOM 4982 C CA . ASP A 1 643 ? 2.347 -1.811 -32.588 1.00 93.00 643 ASP A CA 1
ATOM 4983 C C . ASP A 1 643 ? 2.628 -1.027 -31.296 1.00 93.00 643 ASP A C 1
ATOM 4985 O O . ASP A 1 643 ? 1.698 -0.521 -30.665 1.00 93.00 643 ASP A O 1
ATOM 4989 N N . VAL A 1 644 ? 3.899 -0.920 -30.894 1.00 93.12 644 VAL A N 1
ATOM 4990 C CA . VAL A 1 644 ? 4.305 -0.161 -29.696 1.00 93.12 644 VAL A CA 1
ATOM 4991 C C . VAL A 1 644 ? 5.386 0.844 -30.049 1.00 93.12 644 VAL A C 1
ATOM 4993 O O . VAL A 1 644 ? 6.458 0.467 -30.526 1.00 93.12 644 VAL A O 1
ATOM 4996 N N . ASN A 1 645 ? 5.128 2.120 -29.773 1.00 90.12 645 ASN A N 1
ATOM 4997 C CA . ASN A 1 645 ? 6.145 3.154 -29.900 1.00 90.12 645 ASN A CA 1
ATOM 4998 C C . ASN A 1 645 ? 7.016 3.187 -28.636 1.00 90.12 645 ASN A C 1
ATOM 5000 O O . ASN A 1 645 ? 6.573 3.658 -27.593 1.00 90.12 645 ASN A O 1
ATOM 5004 N N . LEU A 1 646 ? 8.241 2.665 -28.731 1.00 92.06 646 LEU A N 1
ATOM 5005 C CA . LEU A 1 646 ? 9.218 2.616 -27.634 1.00 92.06 646 LEU A CA 1
ATOM 5006 C C . LEU A 1 646 ? 10.445 3.513 -27.889 1.00 92.06 646 LEU A C 1
ATOM 5008 O O . LEU A 1 646 ? 11.383 3.506 -27.094 1.00 92.06 646 LEU A O 1
ATOM 5012 N N . GLU A 1 647 ? 10.481 4.263 -28.997 1.00 85.12 647 GLU A N 1
ATOM 5013 C CA . GLU A 1 647 ? 11.713 4.925 -29.455 1.00 85.12 647 GLU A CA 1
ATOM 5014 C C . GLU A 1 647 ? 12.148 6.091 -28.549 1.00 85.12 647 GLU A C 1
ATOM 5016 O O . GLU A 1 647 ? 13.340 6.385 -28.463 1.00 85.12 647 GLU A O 1
ATOM 5021 N N . ASN A 1 648 ? 11.208 6.709 -27.829 1.00 85.12 648 ASN A N 1
ATOM 5022 C CA . ASN A 1 648 ? 11.475 7.818 -26.908 1.00 85.12 648 ASN A CA 1
ATOM 5023 C C . ASN A 1 648 ? 11.786 7.380 -25.465 1.00 85.12 648 ASN A C 1
ATOM 5025 O O . ASN A 1 648 ? 12.071 8.241 -24.634 1.00 85.12 648 ASN A O 1
ATOM 5029 N N . LEU A 1 649 ? 11.741 6.079 -25.146 1.00 91.44 649 LEU A N 1
ATOM 5030 C CA . LEU A 1 649 ? 12.009 5.613 -23.784 1.00 91.44 649 LEU A CA 1
ATOM 5031 C C . LEU A 1 649 ? 13.510 5.714 -23.470 1.00 91.44 649 LEU A C 1
ATOM 5033 O O . LEU A 1 649 ? 14.319 4.934 -23.966 1.00 91.44 649 LEU A O 1
ATOM 5037 N N . GLU A 1 650 ? 13.879 6.664 -22.613 1.00 89.81 650 GLU A N 1
ATOM 5038 C CA . GLU A 1 650 ? 15.209 6.736 -22.007 1.00 89.81 650 GLU A CA 1
ATOM 5039 C C . GLU A 1 650 ? 15.391 5.578 -21.013 1.00 89.81 650 GLU A C 1
ATOM 5041 O O . GLU A 1 650 ? 14.569 5.396 -20.109 1.00 89.81 650 GLU A O 1
ATOM 5046 N N . THR A 1 651 ? 16.478 4.810 -21.143 1.00 93.56 651 THR A N 1
ATOM 5047 C CA . THR A 1 651 ? 16.772 3.649 -20.284 1.00 93.56 651 THR A CA 1
ATOM 5048 C C . THR A 1 651 ? 18.022 3.842 -19.423 1.00 93.56 651 THR A C 1
ATOM 5050 O O . THR A 1 651 ? 18.391 2.934 -18.677 1.00 93.56 651 THR A O 1
ATOM 5053 N N . LYS A 1 652 ? 18.683 5.005 -19.500 1.00 93.12 652 LYS A N 1
ATOM 5054 C CA . LYS A 1 652 ? 19.944 5.339 -18.810 1.00 93.12 652 LYS A CA 1
ATOM 5055 C C . LYS A 1 652 ? 19.950 5.044 -17.304 1.00 93.12 652 LYS A C 1
ATOM 5057 O O . LYS A 1 652 ? 20.974 4.625 -16.777 1.00 93.12 652 LYS A O 1
ATOM 5062 N N . ASN A 1 653 ? 18.803 5.231 -16.647 1.00 93.38 653 ASN A N 1
ATOM 5063 C CA . ASN A 1 653 ? 18.602 5.033 -15.208 1.00 93.38 653 ASN A CA 1
ATOM 5064 C C . ASN A 1 653 ? 17.840 3.733 -14.868 1.00 93.38 653 ASN A C 1
ATOM 5066 O O . ASN A 1 653 ? 17.632 3.434 -13.689 1.00 93.38 653 ASN A O 1
ATOM 5070 N N . VAL A 1 654 ? 17.437 2.944 -15.874 1.00 95.69 654 VAL A N 1
ATOM 5071 C CA . VAL A 1 654 ? 16.659 1.711 -15.693 1.00 95.69 654 VAL A CA 1
ATOM 5072 C C . VAL A 1 654 ? 17.581 0.571 -15.275 1.00 95.69 654 VAL A C 1
ATOM 5074 O O . VAL A 1 654 ? 18.424 0.109 -16.040 1.00 95.69 654 VAL A O 1
ATOM 5077 N N . ASN A 1 655 ? 17.381 0.073 -14.058 1.00 92.75 655 ASN A N 1
ATOM 5078 C CA . ASN A 1 655 ? 18.180 -1.012 -13.493 1.00 92.75 655 ASN A CA 1
ATOM 5079 C C . ASN A 1 655 ? 17.558 -2.394 -13.748 1.00 92.75 655 ASN A C 1
ATOM 5081 O O . ASN A 1 655 ? 18.292 -3.386 -13.780 1.00 92.75 655 ASN A O 1
ATOM 5085 N N . ASP A 1 656 ? 16.231 -2.460 -13.918 1.00 87.31 656 ASP A N 1
ATOM 5086 C CA . ASP A 1 656 ? 15.457 -3.703 -14.029 1.00 87.31 656 ASP A CA 1
ATOM 5087 C C . ASP A 1 656 ? 14.453 -3.676 -15.203 1.00 87.31 656 ASP A C 1
ATOM 5089 O O . ASP A 1 656 ? 13.558 -2.829 -15.260 1.00 87.31 656 ASP A O 1
ATOM 5093 N N . MET A 1 657 ? 14.610 -4.639 -16.118 1.00 96.88 657 MET A N 1
ATOM 5094 C CA . MET A 1 657 ? 13.728 -4.990 -17.241 1.00 96.88 657 MET A CA 1
ATOM 5095 C C . MET A 1 657 ? 13.351 -6.491 -17.234 1.00 96.88 657 MET A C 1
ATOM 5097 O O . MET A 1 657 ? 12.957 -7.043 -18.266 1.00 96.88 657 MET A O 1
ATOM 5101 N N . ASN A 1 658 ? 13.473 -7.183 -16.092 1.00 93.69 658 ASN A N 1
ATOM 5102 C CA . ASN A 1 658 ? 13.077 -8.589 -15.932 1.00 93.69 658 ASN A CA 1
ATOM 5103 C C . ASN A 1 658 ? 11.673 -8.816 -16.513 1.00 93.69 658 ASN A C 1
ATOM 5105 O O . ASN A 1 658 ? 10.739 -8.090 -16.181 1.00 93.69 658 ASN A O 1
ATOM 5109 N N . GLY A 1 659 ? 11.520 -9.795 -17.403 1.00 93.62 659 GLY A N 1
ATOM 5110 C CA . GLY A 1 659 ? 10.236 -10.143 -18.014 1.00 93.62 659 GLY A CA 1
ATOM 5111 C C . GLY A 1 659 ? 9.529 -9.045 -18.826 1.00 93.62 659 GLY A C 1
ATOM 5112 O O . GLY A 1 659 ? 8.363 -9.241 -19.152 1.00 93.62 659 GLY A O 1
ATOM 5113 N N . MET A 1 660 ? 10.164 -7.908 -19.159 1.00 96.19 660 MET A N 1
ATOM 5114 C CA . MET A 1 660 ? 9.488 -6.732 -19.754 1.00 96.19 660 MET A CA 1
ATOM 5115 C C . MET A 1 660 ? 8.603 -7.060 -20.970 1.00 96.19 660 MET A C 1
ATOM 5117 O O . MET A 1 660 ? 7.494 -6.529 -21.052 1.00 96.19 660 MET A O 1
ATOM 5121 N N . PHE A 1 661 ? 9.052 -7.966 -21.852 1.00 97.06 661 PHE A N 1
ATOM 5122 C CA . PHE A 1 661 ? 8.302 -8.459 -23.017 1.00 97.06 661 PHE A CA 1
ATOM 5123 C C . PHE A 1 661 ? 7.985 -9.966 -22.957 1.00 97.06 661 PHE A C 1
ATOM 5125 O O . PHE A 1 661 ? 7.720 -10.589 -23.988 1.00 97.06 661 PHE A O 1
ATOM 5132 N N . TYR A 1 662 ? 7.989 -10.563 -21.759 1.00 95.50 662 TYR A N 1
ATOM 5133 C CA . TYR A 1 662 ? 7.636 -11.971 -21.546 1.00 95.50 662 TYR A CA 1
ATOM 5134 C C . TYR A 1 662 ? 6.275 -12.276 -22.191 1.00 95.50 662 TYR A C 1
ATOM 5136 O O . TYR A 1 662 ? 5.281 -11.646 -21.838 1.00 95.50 662 TYR A O 1
ATOM 5144 N N . VAL A 1 663 ? 6.210 -13.213 -23.140 1.00 95.00 663 VAL A N 1
ATOM 5145 C CA . VAL A 1 663 ? 4.970 -13.615 -23.843 1.00 95.00 663 VAL A CA 1
ATOM 5146 C C . VAL A 1 663 ? 4.302 -12.457 -24.636 1.00 95.00 663 VAL A C 1
ATOM 5148 O O . VAL A 1 663 ? 3.115 -12.489 -24.953 1.00 95.00 663 VAL A O 1
ATOM 5151 N N . CYS A 1 664 ? 5.064 -11.437 -25.055 1.00 95.38 664 CYS A N 1
ATOM 5152 C CA . CYS A 1 664 ? 4.616 -10.437 -26.045 1.00 95.38 664 CYS A CA 1
ATOM 5153 C C . CYS A 1 664 ? 4.688 -11.002 -27.474 1.00 95.38 664 CYS A C 1
ATOM 5155 O O . CYS A 1 664 ? 5.554 -10.639 -28.273 1.00 95.38 664 CYS A O 1
ATOM 5157 N N . ARG A 1 665 ? 3.806 -11.955 -27.787 1.00 96.38 665 ARG A N 1
ATOM 5158 C CA . ARG A 1 665 ? 3.944 -12.830 -28.963 1.00 96.38 665 ARG A CA 1
ATOM 5159 C C . ARG A 1 665 ? 3.840 -12.112 -30.314 1.00 96.38 665 ARG A C 1
ATOM 5161 O O . ARG A 1 665 ? 4.583 -12.475 -31.223 1.00 96.38 665 ARG A O 1
ATOM 5168 N N . ASN A 1 666 ? 2.981 -11.096 -30.427 1.00 97.19 666 ASN A N 1
ATOM 5169 C CA . ASN A 1 666 ? 2.742 -10.332 -31.663 1.00 97.19 666 ASN A CA 1
ATOM 5170 C C . ASN A 1 666 ? 3.642 -9.090 -31.848 1.00 97.19 666 ASN A C 1
ATOM 5172 O O . ASN A 1 666 ? 3.456 -8.346 -32.812 1.00 97.19 666 ASN A O 1
ATOM 5176 N N . LEU A 1 667 ? 4.583 -8.831 -30.932 1.00 97.44 667 LEU A N 1
ATOM 5177 C CA . LEU A 1 667 ? 5.274 -7.542 -30.832 1.00 97.44 667 LEU A CA 1
ATOM 5178 C C . LEU A 1 667 ? 6.060 -7.167 -32.100 1.00 97.44 667 LEU A C 1
ATOM 5180 O O . LEU A 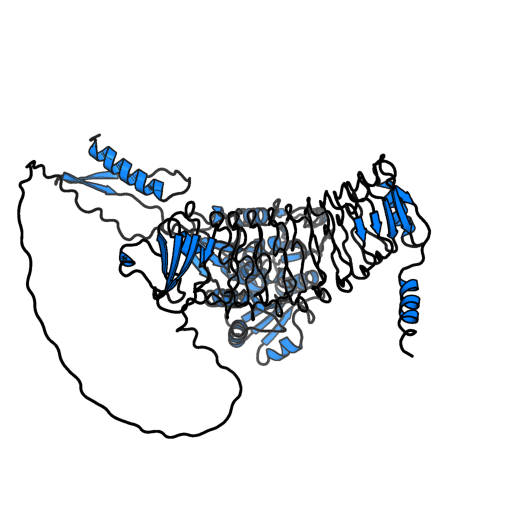1 667 ? 6.907 -7.928 -32.567 1.00 97.44 667 LEU A O 1
ATOM 5184 N N . ASN A 1 668 ? 5.829 -5.958 -32.608 1.00 96.06 668 ASN A N 1
ATOM 5185 C CA . ASN A 1 668 ? 6.577 -5.316 -33.683 1.00 96.06 668 ASN A CA 1
ATOM 5186 C C . ASN A 1 668 ? 7.048 -3.926 -33.218 1.00 96.06 668 ASN A C 1
ATOM 5188 O O . ASN A 1 668 ? 6.303 -2.950 -33.309 1.00 96.06 668 ASN A O 1
ATOM 5192 N N . ALA A 1 669 ? 8.265 -3.843 -32.674 1.00 96.19 669 ALA A N 1
ATOM 5193 C CA . ALA A 1 669 ? 8.770 -2.631 -32.028 1.00 96.19 669 ALA A CA 1
ATOM 5194 C C . ALA A 1 669 ? 10.300 -2.470 -32.118 1.00 96.19 669 ALA A C 1
ATOM 5196 O O . ALA A 1 669 ? 11.048 -3.434 -32.312 1.00 96.19 669 ALA A O 1
ATOM 5197 N N . THR A 1 670 ? 10.760 -1.237 -31.903 1.00 96.31 670 THR A N 1
ATOM 5198 C CA . THR A 1 670 ? 12.174 -0.871 -31.745 1.00 96.31 670 THR A CA 1
ATOM 5199 C C . THR A 1 670 ? 12.365 -0.260 -30.362 1.00 96.31 670 THR A C 1
ATOM 5201 O O . THR A 1 670 ? 11.781 0.782 -30.082 1.00 96.31 670 THR A O 1
ATOM 5204 N N . LEU A 1 671 ? 13.183 -0.878 -29.507 1.00 95.88 671 LEU A N 1
ATOM 5205 C CA . LEU A 1 671 ? 13.580 -0.313 -28.217 1.00 95.88 671 LEU A CA 1
ATOM 5206 C C . LEU A 1 671 ? 14.986 0.287 -28.330 1.00 95.88 671 LEU A C 1
ATOM 5208 O O . LEU A 1 671 ? 15.924 -0.379 -28.777 1.00 95.88 671 LEU A O 1
ATOM 5212 N N . ASN A 1 672 ? 15.127 1.536 -27.898 1.00 95.31 672 ASN A N 1
ATOM 5213 C CA . ASN A 1 672 ? 16.407 2.216 -27.755 1.00 95.31 672 ASN A CA 1
ATOM 5214 C C . ASN A 1 672 ? 16.956 1.951 -26.349 1.00 95.31 672 ASN A C 1
ATOM 5216 O O . ASN A 1 672 ? 16.336 2.350 -25.373 1.00 95.31 672 ASN A O 1
ATOM 5220 N N . ILE A 1 673 ? 18.097 1.267 -26.238 1.00 95.44 673 ILE A N 1
ATOM 5221 C CA . ILE A 1 673 ? 18.760 1.014 -24.953 1.00 95.44 673 ILE A CA 1
ATOM 5222 C C . ILE A 1 673 ? 20.007 1.896 -24.875 1.00 95.44 673 ILE A C 1
ATOM 5224 O O . ILE A 1 673 ? 20.884 1.836 -25.739 1.00 95.44 673 ILE A O 1
ATOM 5228 N N . ASP A 1 674 ? 20.089 2.734 -23.844 1.00 92.62 674 ASP A N 1
ATOM 5229 C CA . ASP A 1 674 ? 21.202 3.667 -23.642 1.00 92.62 674 ASP A CA 1
ATOM 5230 C C . ASP A 1 674 ? 21.903 3.541 -22.278 1.00 92.62 674 ASP A C 1
ATOM 5232 O O . ASP A 1 674 ? 23.027 4.030 -22.142 1.00 92.62 674 ASP A O 1
ATOM 5236 N N . GLY A 1 675 ? 21.298 2.818 -21.327 1.00 86.62 675 GLY A N 1
ATOM 5237 C CA . GLY A 1 675 ? 21.829 2.522 -19.987 1.00 86.62 675 GLY A CA 1
ATOM 5238 C C . GLY A 1 675 ? 22.428 1.124 -19.789 1.00 86.62 675 GLY A C 1
ATOM 5239 O O . GLY A 1 675 ? 22.273 0.223 -20.615 1.00 86.62 675 GLY A O 1
ATOM 5240 N N . GLU A 1 676 ? 23.085 0.923 -18.643 1.00 86.81 676 GLU A N 1
ATOM 5241 C CA . GLU A 1 676 ? 23.596 -0.381 -18.192 1.00 86.81 676 GLU A CA 1
ATOM 5242 C C . GLU A 1 676 ? 22.542 -1.134 -17.359 1.00 86.81 676 GLU A C 1
ATOM 5244 O O . GLU A 1 676 ? 22.621 -1.222 -16.134 1.00 86.81 676 GLU A O 1
ATOM 5249 N N . VAL A 1 677 ? 21.535 -1.694 -18.035 1.00 93.06 677 VAL A N 1
ATOM 5250 C CA . VAL A 1 677 ? 20.460 -2.465 -17.387 1.00 93.06 677 VAL A CA 1
ATOM 5251 C C . VAL A 1 677 ? 21.029 -3.705 -16.683 1.00 93.06 677 VAL A C 1
ATOM 5253 O O . VAL A 1 677 ? 21.566 -4.613 -17.319 1.00 93.06 677 VAL A O 1
ATOM 5256 N N . SER A 1 678 ? 20.887 -3.760 -15.357 1.00 90.44 678 SER A N 1
ATOM 5257 C CA . SER A 1 678 ? 21.496 -4.802 -14.515 1.00 90.44 678 SER A CA 1
ATOM 5258 C C . SER A 1 678 ? 20.729 -6.131 -14.492 1.00 90.44 678 SER A C 1
ATOM 5260 O O . SER A 1 678 ? 21.329 -7.180 -14.259 1.00 90.44 678 SER A O 1
ATOM 5262 N N . SER A 1 679 ? 19.409 -6.090 -14.709 1.00 88.62 679 SER A N 1
ATOM 5263 C CA . SER A 1 679 ? 18.505 -7.241 -14.590 1.00 88.62 679 SER A CA 1
ATOM 5264 C C . SER A 1 679 ? 17.538 -7.306 -15.774 1.00 88.62 679 SER A C 1
ATOM 5266 O O . SER A 1 679 ? 16.843 -6.337 -16.058 1.00 88.62 679 SER A O 1
ATOM 5268 N N . TYR A 1 680 ? 17.509 -8.439 -16.478 1.00 94.75 680 TYR A N 1
ATOM 5269 C CA . TYR A 1 680 ? 16.707 -8.661 -17.695 1.00 94.75 680 TYR A CA 1
ATOM 5270 C C . TYR A 1 680 ? 16.327 -10.144 -17.886 1.00 94.75 680 TYR A C 1
ATOM 5272 O O . TYR A 1 680 ? 16.098 -10.614 -19.000 1.00 94.75 680 TYR A O 1
ATOM 5280 N N . ALA A 1 681 ? 16.257 -10.913 -16.796 1.00 89.00 681 ALA A N 1
ATOM 5281 C CA . ALA A 1 681 ? 15.894 -12.327 -16.841 1.00 89.00 681 ALA A CA 1
ATOM 5282 C C . ALA A 1 681 ? 14.477 -12.514 -17.414 1.00 89.00 681 ALA A C 1
ATOM 5284 O O . ALA A 1 681 ? 13.542 -11.808 -17.028 1.00 89.00 681 ALA A O 1
ATOM 5285 N N . GLY A 1 682 ? 14.324 -13.444 -18.362 1.00 88.94 682 GLY A N 1
ATOM 5286 C CA . GLY A 1 682 ? 13.052 -13.736 -19.036 1.00 88.94 682 GLY A CA 1
ATOM 5287 C C . GLY A 1 682 ? 12.474 -12.589 -19.878 1.00 88.94 682 GLY A C 1
ATOM 5288 O O . GLY A 1 682 ? 11.336 -12.684 -20.333 1.00 88.94 682 GLY A O 1
ATOM 5289 N N . MET A 1 683 ? 13.223 -11.496 -20.095 1.00 95.31 683 MET A N 1
ATOM 5290 C CA . MET A 1 683 ? 12.762 -10.309 -20.833 1.00 95.31 683 MET A CA 1
ATOM 5291 C C . MET A 1 683 ? 12.271 -10.641 -22.249 1.00 95.31 683 MET A C 1
ATOM 5293 O O . MET A 1 683 ? 11.344 -9.995 -22.733 1.00 95.31 683 MET A O 1
ATOM 5297 N N . LEU A 1 684 ? 12.891 -11.636 -22.893 1.00 97.00 684 LEU A N 1
ATOM 5298 C CA . LEU A 1 684 ? 12.694 -12.001 -24.300 1.00 97.00 684 LEU A CA 1
ATOM 5299 C C . LEU A 1 684 ? 12.056 -13.394 -24.491 1.00 97.00 684 LEU A C 1
ATOM 5301 O O . LEU A 1 684 ? 12.017 -13.909 -25.612 1.00 97.00 684 LEU A O 1
ATOM 5305 N N . ASP A 1 685 ? 11.554 -14.015 -23.421 1.00 90.81 685 ASP A N 1
ATOM 5306 C CA . ASP A 1 685 ? 10.914 -15.332 -23.485 1.00 90.81 685 ASP A CA 1
ATOM 5307 C C . ASP A 1 685 ? 9.577 -15.240 -24.228 1.00 90.81 685 ASP A C 1
ATOM 5309 O O . ASP A 1 685 ? 8.672 -14.515 -23.811 1.00 90.81 685 ASP A O 1
ATOM 5313 N N . HIS A 1 686 ? 9.425 -16.006 -25.311 1.00 92.81 686 HIS A N 1
ATOM 5314 C CA . HIS A 1 686 ? 8.217 -16.024 -26.151 1.00 92.81 686 HIS A CA 1
ATOM 5315 C C . HIS A 1 686 ? 7.814 -14.637 -26.707 1.00 92.81 686 HIS A C 1
ATOM 5317 O O . HIS A 1 686 ? 6.647 -14.399 -27.029 1.00 92.81 686 HIS A O 1
ATOM 5323 N N . CYS A 1 687 ? 8.778 -13.720 -26.829 1.00 94.69 687 CYS A N 1
ATOM 5324 C CA . CYS A 1 687 ? 8.605 -12.395 -27.421 1.00 94.69 687 CYS A CA 1
ATOM 5325 C C . CYS A 1 687 ? 8.706 -12.455 -28.957 1.00 94.69 687 CYS A C 1
ATOM 5327 O O . CYS A 1 687 ? 9.599 -13.117 -29.486 1.00 94.69 687 CYS A O 1
ATOM 5329 N N . ALA A 1 688 ? 7.820 -11.745 -29.666 1.00 97.62 688 ALA A N 1
ATOM 5330 C CA . ALA A 1 688 ? 7.832 -11.601 -31.126 1.00 97.62 688 ALA A CA 1
ATOM 5331 C C . ALA A 1 688 ? 7.952 -12.946 -31.884 1.00 97.62 688 ALA A C 1
ATOM 5333 O O . ALA A 1 688 ? 8.830 -13.122 -32.727 1.00 97.62 688 ALA A O 1
ATOM 5334 N N . VAL A 1 689 ? 7.090 -13.914 -31.559 1.00 97.69 689 VAL A N 1
ATOM 5335 C CA . VAL A 1 689 ? 7.120 -15.282 -32.121 1.00 97.69 689 VAL A CA 1
ATOM 5336 C C . VAL A 1 689 ? 6.139 -15.501 -33.279 1.00 97.69 689 VAL A C 1
ATOM 5338 O O . VAL A 1 689 ? 6.265 -16.494 -33.987 1.00 97.69 689 VAL A O 1
ATOM 5341 N N . GLU A 1 690 ? 5.163 -14.606 -33.470 1.00 97.62 690 GLU A N 1
ATOM 5342 C CA . GLU A 1 690 ? 4.148 -14.718 -34.532 1.00 97.62 690 GLU A CA 1
ATOM 5343 C C . GLU A 1 690 ? 4.626 -14.142 -35.876 1.00 97.62 690 GLU A C 1
ATOM 5345 O O . GLU A 1 690 ? 5.515 -13.286 -35.927 1.00 97.62 690 GLU A O 1
ATOM 5350 N N . ASP A 1 691 ? 3.981 -14.548 -36.973 1.00 94.50 691 ASP A N 1
ATOM 5351 C CA . ASP A 1 691 ? 4.347 -14.136 -38.333 1.00 94.50 691 ASP A CA 1
ATOM 5352 C C . ASP A 1 691 ? 4.373 -12.604 -38.519 1.00 94.50 691 ASP A C 1
ATOM 5354 O O . ASP A 1 691 ? 3.401 -11.874 -38.291 1.00 94.50 691 ASP A O 1
ATOM 5358 N N . GLY A 1 692 ? 5.527 -12.104 -38.969 1.00 92.94 692 GLY A N 1
ATOM 5359 C CA . GLY A 1 692 ? 5.773 -10.674 -39.170 1.00 92.94 692 GLY A CA 1
ATOM 5360 C C . GLY A 1 692 ? 5.944 -9.860 -37.881 1.00 92.94 692 GLY A C 1
ATOM 5361 O O . GLY A 1 692 ? 5.921 -8.632 -37.959 1.00 92.94 692 GLY A O 1
ATOM 5362 N N . SER A 1 693 ? 6.101 -10.512 -36.726 1.00 97.50 693 SER A N 1
ATOM 5363 C CA . SER A 1 693 ? 6.500 -9.879 -35.461 1.00 97.50 693 SER A CA 1
ATOM 5364 C C . SER A 1 693 ? 8.023 -9.744 -35.390 1.00 97.50 693 SER A C 1
ATOM 5366 O O . SER A 1 693 ? 8.759 -10.575 -35.931 1.00 97.50 693 SER A O 1
ATOM 5368 N N . LYS A 1 694 ? 8.511 -8.686 -34.740 1.00 97.38 694 LYS A N 1
ATOM 5369 C CA . LYS A 1 694 ? 9.938 -8.369 -34.634 1.00 97.38 694 LYS A CA 1
ATOM 5370 C C . LYS A 1 694 ? 10.209 -7.434 -33.457 1.00 97.38 694 LYS A C 1
ATOM 5372 O O . LYS A 1 694 ? 9.590 -6.382 -33.353 1.00 97.38 694 LYS A O 1
ATOM 5377 N N . LEU A 1 695 ? 11.225 -7.730 -32.652 1.00 97.94 695 LEU A N 1
ATOM 5378 C CA . LEU A 1 695 ? 11.794 -6.749 -31.722 1.00 97.94 695 LEU A CA 1
ATOM 5379 C C . LEU A 1 695 ? 13.215 -6.372 -32.162 1.00 97.94 695 LEU A C 1
ATOM 5381 O O . LEU A 1 695 ? 14.048 -7.241 -32.427 1.00 97.94 695 LEU A O 1
ATOM 5385 N N . VAL A 1 696 ? 13.495 -5.074 -32.260 1.00 97.88 696 VAL A N 1
ATOM 5386 C CA . VAL A 1 696 ? 14.838 -4.536 -32.528 1.00 97.88 696 VAL A CA 1
ATOM 5387 C C . VAL A 1 696 ? 15.362 -3.855 -31.271 1.00 97.88 696 VAL A C 1
ATOM 5389 O O . VAL A 1 696 ? 14.691 -2.982 -30.728 1.00 97.88 696 VAL A O 1
ATOM 5392 N N . LEU A 1 697 ? 16.563 -4.231 -30.830 1.00 97.69 697 LEU A N 1
ATOM 5393 C CA . LEU A 1 697 ? 17.251 -3.598 -29.703 1.00 97.69 697 LEU A CA 1
ATOM 5394 C C . LEU A 1 697 ? 18.392 -2.715 -30.226 1.00 97.69 697 LEU A C 1
ATOM 5396 O O . LEU A 1 697 ? 19.481 -3.205 -30.541 1.00 97.69 697 LEU A O 1
ATOM 5400 N N . ASN A 1 698 ? 18.130 -1.415 -30.354 1.00 97.38 698 ASN A N 1
ATOM 5401 C CA . ASN A 1 698 ? 19.155 -0.410 -30.641 1.00 97.38 698 ASN A CA 1
ATOM 5402 C C . ASN A 1 698 ? 20.002 -0.150 -29.385 1.00 97.38 698 ASN A C 1
ATOM 5404 O O . ASN A 1 698 ? 19.527 -0.334 -28.264 1.00 97.38 698 ASN A O 1
ATOM 5408 N N . TYR A 1 699 ? 21.245 0.296 -29.567 1.00 96.38 699 TYR A N 1
ATOM 5409 C CA . TYR A 1 699 ? 22.214 0.416 -28.472 1.00 96.38 699 TYR A CA 1
ATOM 5410 C C . TYR A 1 699 ? 23.121 1.645 -28.601 1.00 96.38 699 TYR A C 1
ATOM 5412 O O . TYR A 1 699 ? 23.459 2.085 -29.700 1.00 96.38 699 TYR A O 1
ATOM 5420 N N . THR A 1 700 ? 23.596 2.164 -27.474 1.00 96.00 700 THR A N 1
ATOM 5421 C CA . THR A 1 700 ? 24.758 3.070 -27.397 1.00 96.00 700 THR A CA 1
ATOM 5422 C C . THR A 1 700 ? 26.067 2.278 -27.284 1.00 96.00 700 THR A C 1
ATOM 5424 O O . THR A 1 700 ? 26.065 1.087 -26.975 1.00 96.00 700 THR A O 1
ATOM 5427 N N . ASN A 1 701 ? 27.223 2.927 -27.477 1.00 93.94 701 ASN A N 1
ATOM 5428 C CA . ASN A 1 701 ? 28.530 2.276 -27.277 1.00 93.94 701 ASN A CA 1
ATOM 5429 C C . ASN A 1 701 ? 28.688 1.657 -25.872 1.00 93.94 701 ASN A C 1
ATOM 5431 O O . ASN A 1 701 ? 29.324 0.614 -25.745 1.00 93.94 701 ASN A O 1
ATOM 5435 N N . ASN A 1 702 ? 28.099 2.278 -24.842 1.00 92.44 702 ASN A N 1
ATOM 5436 C CA . ASN A 1 702 ? 28.186 1.816 -23.454 1.00 92.44 702 ASN A CA 1
ATOM 5437 C C . ASN A 1 702 ? 27.242 0.633 -23.188 1.00 92.44 702 ASN A C 1
ATOM 5439 O O . ASN A 1 702 ? 27.639 -0.346 -22.570 1.00 92.44 702 ASN A O 1
ATOM 5443 N N . SER A 1 703 ? 26.006 0.695 -23.692 1.00 95.94 703 SER A N 1
ATOM 5444 C CA . SER A 1 703 ? 24.997 -0.354 -23.479 1.00 95.94 703 SER A CA 1
ATOM 5445 C C . SER A 1 703 ? 25.180 -1.582 -24.379 1.00 95.94 703 SER A C 1
ATOM 5447 O O . SER A 1 703 ? 24.660 -2.648 -24.049 1.00 95.94 703 SER A O 1
ATOM 5449 N N . LYS A 1 704 ? 25.947 -1.487 -25.478 1.00 96.31 704 LYS A N 1
ATOM 5450 C CA . LYS A 1 704 ? 26.164 -2.592 -26.433 1.00 96.31 704 LYS A CA 1
ATOM 5451 C C . LYS A 1 704 ? 26.483 -3.950 -25.776 1.00 96.31 704 LYS A C 1
ATOM 5453 O O . LYS A 1 704 ? 25.798 -4.911 -26.122 1.00 96.31 704 LYS A O 1
ATOM 5458 N N . PRO A 1 705 ? 27.424 -4.076 -24.814 1.00 96.25 705 PRO A N 1
ATOM 5459 C CA . PRO A 1 705 ? 27.734 -5.369 -24.192 1.00 96.25 705 PRO A CA 1
ATOM 5460 C C . PRO A 1 705 ? 26.580 -5.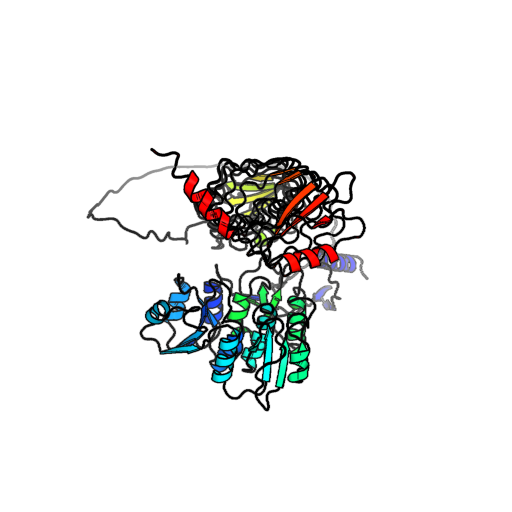929 -23.346 1.00 96.25 705 PRO A C 1
ATOM 5462 O O . PRO A 1 705 ? 26.493 -7.139 -23.144 1.00 96.25 705 PRO A O 1
ATOM 5465 N N . THR A 1 706 ? 25.700 -5.063 -22.839 1.00 96.38 706 THR A N 1
ATOM 5466 C CA . THR A 1 706 ? 24.475 -5.451 -22.127 1.00 96.38 706 THR A CA 1
ATOM 5467 C C . THR A 1 706 ? 23.416 -5.938 -23.110 1.00 96.38 706 THR A C 1
ATOM 5469 O O . THR A 1 706 ? 22.831 -6.993 -22.885 1.00 96.38 706 THR A O 1
ATOM 5472 N N . VAL A 1 707 ? 23.227 -5.244 -24.238 1.00 97.88 707 VAL A N 1
ATOM 5473 C CA . VAL A 1 707 ? 22.284 -5.657 -25.294 1.00 97.88 707 VAL A CA 1
ATOM 5474 C C . VAL A 1 707 ? 22.708 -6.974 -25.953 1.00 97.88 707 VAL A C 1
ATOM 5476 O O . VAL A 1 707 ? 21.864 -7.833 -26.201 1.00 97.88 707 VAL A O 1
ATOM 5479 N N . GLU A 1 708 ? 24.007 -7.191 -26.174 1.00 97.62 708 GLU A N 1
ATOM 5480 C CA . GLU A 1 708 ? 24.526 -8.471 -26.679 1.00 97.62 708 GLU A CA 1
ATOM 5481 C C . GLU A 1 708 ? 24.195 -9.628 -25.715 1.00 97.62 708 GLU A C 1
ATOM 5483 O O . GLU A 1 708 ? 23.645 -10.638 -26.153 1.00 97.62 708 GLU A O 1
ATOM 5488 N N . LYS A 1 709 ? 24.381 -9.446 -24.399 1.00 97.50 709 LYS A N 1
ATOM 5489 C CA . LYS A 1 709 ? 23.977 -10.437 -23.379 1.00 97.50 709 LYS A CA 1
ATOM 5490 C C . LYS A 1 709 ? 22.465 -10.623 -23.266 1.00 97.50 709 LYS A C 1
ATOM 5492 O O . LYS A 1 709 ? 22.010 -11.740 -23.051 1.00 97.50 709 LYS A O 1
ATOM 5497 N N . MET A 1 710 ? 21.666 -9.564 -23.418 1.00 97.69 710 MET A N 1
ATOM 5498 C CA . MET A 1 710 ? 20.203 -9.695 -23.471 1.00 97.69 710 MET A CA 1
ATOM 5499 C C . MET A 1 710 ? 19.787 -10.629 -24.609 1.00 97.69 710 MET A C 1
ATOM 5501 O O . MET A 1 710 ? 18.980 -11.531 -24.387 1.00 97.69 710 MET A O 1
ATOM 5505 N N . LEU A 1 711 ? 20.375 -10.469 -25.800 1.00 97.81 711 LEU A N 1
ATOM 5506 C CA . LEU A 1 711 ? 20.073 -11.304 -26.967 1.00 97.81 711 LEU A CA 1
ATOM 5507 C C . LEU A 1 711 ? 20.480 -12.775 -26.778 1.00 97.81 711 LEU A C 1
ATOM 5509 O O . LEU A 1 711 ? 19.803 -13.646 -27.322 1.00 97.81 711 LEU A O 1
ATOM 5513 N N . GLU A 1 712 ? 21.510 -13.068 -25.977 1.00 97.12 712 GLU A N 1
ATOM 5514 C CA . GLU A 1 712 ? 21.864 -14.441 -25.572 1.00 97.12 712 GLU A CA 1
ATOM 5515 C C . GLU A 1 712 ? 20.778 -15.113 -24.706 1.00 97.12 712 GLU A C 1
ATOM 5517 O O . GLU A 1 712 ? 20.698 -16.339 -24.679 1.00 97.12 712 GLU A O 1
ATOM 5522 N N . THR A 1 713 ? 19.915 -14.343 -24.025 1.00 95.25 713 THR A N 1
ATOM 5523 C CA . THR A 1 713 ? 18.829 -14.891 -23.180 1.00 95.25 713 THR A CA 1
ATOM 5524 C C . THR A 1 713 ? 17.530 -15.191 -23.928 1.00 95.25 713 THR A C 1
ATOM 5526 O O . THR A 1 713 ? 16.596 -15.719 -23.326 1.00 95.25 713 THR A O 1
ATOM 5529 N N . LYS A 1 714 ? 17.421 -14.851 -25.218 1.00 94.88 714 LYS A N 1
ATOM 5530 C CA . LYS A 1 714 ? 16.159 -14.991 -25.957 1.00 94.88 714 LYS A CA 1
ATOM 5531 C C . LYS A 1 714 ? 15.794 -16.465 -26.188 1.00 94.88 714 LYS A C 1
ATOM 5533 O O . LYS A 1 714 ? 16.650 -17.281 -26.523 1.00 94.88 714 LYS A O 1
ATOM 5538 N N . SER A 1 715 ? 14.502 -16.789 -26.130 1.00 90.50 715 SER A N 1
ATOM 5539 C CA . SER A 1 715 ? 14.016 -18.113 -26.550 1.00 90.50 715 SER A CA 1
ATOM 5540 C C . SER A 1 715 ? 14.264 -18.378 -28.048 1.00 90.50 715 SER A C 1
ATOM 5542 O O . SER A 1 715 ? 14.282 -17.441 -28.854 1.00 90.50 715 SER A O 1
ATOM 5544 N N . ASP A 1 716 ? 14.416 -19.650 -28.437 1.00 90.94 716 ASP A N 1
ATOM 5545 C CA . ASP A 1 716 ? 14.738 -20.060 -29.819 1.00 90.94 716 ASP A CA 1
ATOM 5546 C C . ASP A 1 716 ? 13.780 -19.468 -30.866 1.00 90.94 716 ASP A C 1
ATOM 5548 O O . ASP A 1 716 ? 14.216 -19.009 -31.922 1.00 90.94 716 ASP A O 1
ATOM 5552 N N . SER A 1 717 ? 12.483 -19.418 -30.548 1.00 91.31 717 SER A N 1
ATOM 5553 C CA . SER A 1 717 ? 11.416 -18.895 -31.412 1.00 91.31 717 SER A CA 1
ATOM 5554 C C . SER A 1 717 ? 11.322 -17.366 -31.473 1.00 91.31 717 SER A C 1
ATOM 5556 O O . SER A 1 717 ? 10.555 -16.845 -32.279 1.00 91.31 717 SER A O 1
ATOM 5558 N N . ALA A 1 718 ? 12.057 -16.631 -30.633 1.00 95.81 718 ALA A N 1
ATOM 5559 C CA . ALA A 1 718 ? 11.904 -15.183 -30.517 1.00 95.81 718 ALA A CA 1
ATOM 5560 C C . ALA A 1 718 ? 12.638 -14.429 -31.640 1.00 95.81 718 ALA A C 1
ATOM 5562 O O . ALA A 1 718 ? 13.874 -14.497 -31.742 1.00 95.81 718 ALA A O 1
ATOM 5563 N N . ASN A 1 719 ? 11.892 -13.659 -32.443 1.00 97.75 719 ASN A N 1
ATOM 5564 C CA . ASN A 1 719 ? 12.415 -12.828 -33.536 1.00 97.75 719 ASN A CA 1
ATOM 5565 C C . ASN A 1 719 ? 12.954 -11.483 -33.010 1.00 97.75 719 ASN A C 1
ATOM 5567 O O . ASN A 1 719 ? 12.463 -10.403 -33.354 1.00 97.75 719 ASN A O 1
ATOM 5571 N N . VAL A 1 720 ? 13.971 -11.560 -32.148 1.00 98.12 720 VAL A N 1
ATOM 5572 C CA . VAL A 1 720 ? 14.654 -10.402 -31.550 1.00 98.12 720 VAL A CA 1
ATOM 5573 C C . VAL A 1 720 ? 16.028 -10.220 -32.189 1.00 98.12 720 VAL A C 1
ATOM 5575 O O . VAL A 1 720 ? 16.793 -11.180 -32.305 1.00 98.12 720 VAL A O 1
ATOM 5578 N N . PHE A 1 721 ? 16.343 -8.990 -32.594 1.00 97.88 721 PHE A N 1
ATOM 5579 C CA . PHE A 1 721 ? 17.546 -8.658 -33.357 1.00 97.88 721 PHE A CA 1
ATOM 5580 C C . PHE A 1 721 ? 18.328 -7.504 -32.729 1.00 97.88 721 PHE A C 1
ATOM 5582 O O . PHE A 1 721 ? 17.746 -6.543 -32.222 1.00 97.88 721 PHE A O 1
ATOM 5589 N N . LEU A 1 722 ? 19.656 -7.567 -32.853 1.00 97.88 722 LEU A N 1
ATOM 5590 C CA . LEU A 1 722 ? 20.530 -6.425 -32.609 1.00 97.88 722 LEU A CA 1
ATOM 5591 C C . LEU A 1 722 ? 20.228 -5.320 -33.636 1.00 97.88 722 LEU A C 1
ATOM 5593 O O . LEU A 1 722 ? 20.131 -5.593 -34.836 1.00 97.88 722 LEU A O 1
ATOM 5597 N N . GLY A 1 723 ? 20.038 -4.097 -33.150 1.00 96.88 723 GLY A N 1
ATOM 5598 C CA . GLY A 1 723 ? 19.670 -2.928 -33.942 1.00 96.88 723 GLY A CA 1
ATOM 5599 C C . GLY A 1 723 ? 20.852 -2.057 -34.361 1.00 96.88 723 GLY A C 1
ATOM 5600 O O . GLY A 1 723 ? 21.971 -2.527 -34.561 1.00 96.88 723 GLY A O 1
ATOM 5601 N N . ASN A 1 724 ? 20.580 -0.762 -34.504 1.00 96.25 724 ASN A N 1
ATOM 5602 C CA . ASN A 1 724 ? 21.556 0.252 -34.884 1.00 96.25 724 ASN A CA 1
ATOM 5603 C C . ASN A 1 724 ? 22.267 0.853 -33.660 1.00 96.25 724 ASN A C 1
ATOM 5605 O O . ASN A 1 724 ? 21.714 0.913 -32.560 1.00 96.25 724 ASN A O 1
ATOM 5609 N N . LEU A 1 725 ? 23.469 1.388 -33.895 1.00 95.38 725 LEU A N 1
ATOM 5610 C CA . LEU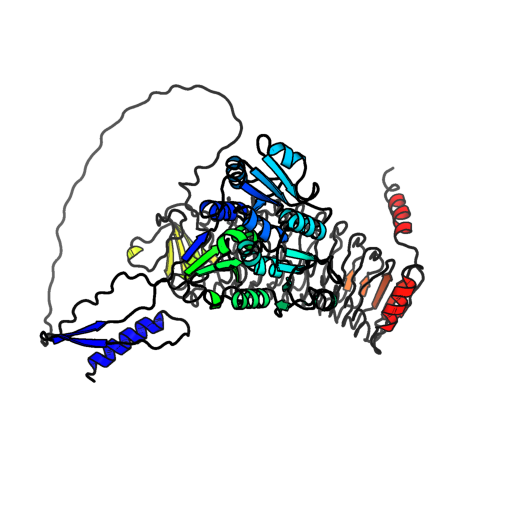 A 1 725 ? 24.137 2.293 -32.960 1.00 95.38 725 LEU A CA 1
ATOM 5611 C C . LEU A 1 725 ? 23.392 3.637 -32.918 1.00 95.38 725 LEU A C 1
ATOM 5613 O O . LEU A 1 725 ? 23.248 4.296 -33.950 1.00 95.38 725 LEU A O 1
ATOM 5617 N N . ILE A 1 726 ? 22.976 4.062 -31.727 1.00 92.50 726 ILE A N 1
ATOM 5618 C CA . ILE A 1 726 ? 22.297 5.340 -31.466 1.00 92.50 726 ILE A CA 1
ATOM 5619 C C . ILE A 1 726 ? 23.178 6.300 -30.649 1.00 92.50 726 ILE A C 1
ATOM 5621 O O . ILE A 1 726 ? 24.131 5.893 -29.978 1.00 92.50 726 ILE A O 1
ATOM 5625 N N . LYS A 1 727 ? 22.867 7.603 -30.713 1.00 83.94 727 LYS A N 1
ATOM 5626 C CA . LYS A 1 727 ? 23.442 8.616 -29.809 1.00 83.94 727 LYS A CA 1
ATOM 5627 C C . LYS A 1 727 ? 22.879 8.417 -28.392 1.00 83.94 727 LYS A C 1
ATOM 5629 O O . LYS A 1 727 ? 21.748 7.968 -28.253 1.00 83.94 727 LYS A O 1
ATOM 5634 N N . SER A 1 728 ? 23.632 8.792 -27.356 1.00 70.38 728 SER A N 1
ATOM 5635 C CA . SER A 1 728 ? 23.100 8.852 -25.985 1.00 70.38 728 SER A CA 1
ATOM 5636 C C . SER A 1 728 ? 22.021 9.935 -25.845 1.00 70.38 728 SER A C 1
ATOM 5638 O O . SER A 1 728 ? 22.123 10.995 -26.472 1.00 70.38 728 SER A O 1
ATOM 5640 N N . SER A 1 729 ? 21.027 9.687 -24.986 1.00 64.88 729 SER A N 1
ATOM 5641 C CA . SER A 1 729 ? 19.918 10.608 -24.664 1.00 64.88 729 SER A CA 1
ATOM 5642 C C . SER A 1 729 ? 20.382 12.003 -24.217 1.00 64.88 729 SER A C 1
ATOM 5644 O O . SER A 1 729 ? 19.765 13.007 -24.575 1.00 64.88 729 SER A O 1
ATOM 5646 N N . GLU A 1 730 ? 21.531 12.093 -23.539 1.00 55.44 730 GLU A N 1
ATOM 5647 C CA . GLU A 1 730 ? 22.183 13.357 -23.152 1.00 55.44 730 GLU A CA 1
ATOM 5648 C C . GLU A 1 730 ? 22.404 14.327 -24.331 1.00 55.44 730 GLU A C 1
ATOM 5650 O O . GLU A 1 730 ? 22.396 15.541 -24.139 1.00 55.44 730 GLU A O 1
ATOM 5655 N N . ASN A 1 731 ? 22.563 13.815 -25.558 1.00 43.62 731 ASN A N 1
ATOM 5656 C CA . ASN A 1 731 ? 22.770 14.630 -26.760 1.00 43.62 731 ASN A CA 1
ATOM 5657 C C . ASN A 1 731 ? 21.469 15.039 -27.482 1.00 43.62 731 ASN A C 1
ATOM 5659 O O . ASN A 1 731 ? 21.552 15.725 -28.498 1.00 43.62 731 ASN A O 1
ATOM 5663 N N . GLN A 1 732 ? 20.288 14.620 -27.010 1.00 45.56 732 GLN A N 1
ATOM 5664 C CA . GLN A 1 732 ? 18.993 14.990 -27.612 1.00 45.56 732 GLN A CA 1
ATOM 5665 C C . GLN A 1 732 ? 18.286 16.141 -26.870 1.00 45.56 732 GLN A C 1
ATOM 5667 O O . GLN A 1 732 ? 17.528 16.897 -27.481 1.00 45.56 732 GLN A O 1
ATOM 5672 N N . GLN A 1 733 ? 18.555 16.338 -25.572 1.00 42.44 733 GLN A N 1
ATOM 5673 C CA . GLN A 1 733 ? 17.937 17.425 -24.790 1.00 42.44 733 GLN A CA 1
ATOM 5674 C C . GLN A 1 733 ? 18.377 18.835 -25.240 1.00 42.44 733 GLN A C 1
ATOM 5676 O O . GLN A 1 733 ? 17.605 19.792 -25.127 1.00 42.44 733 GLN A O 1
ATOM 5681 N N . THR A 1 734 ? 19.582 18.970 -25.800 1.00 34.72 734 THR A N 1
ATOM 5682 C CA . THR A 1 734 ? 20.114 20.228 -26.358 1.00 34.72 734 THR A CA 1
ATOM 5683 C C . THR A 1 734 ? 19.431 20.663 -27.659 1.00 34.72 734 THR A C 1
ATOM 5685 O O . THR A 1 734 ? 19.380 21.859 -27.946 1.00 34.72 734 THR A O 1
ATOM 5688 N N . GLU A 1 735 ? 18.857 19.738 -28.433 1.00 36.69 735 GLU A N 1
ATOM 5689 C CA . GLU A 1 735 ? 18.108 20.080 -29.652 1.00 36.69 735 GLU A CA 1
ATOM 5690 C C . GLU A 1 735 ? 16.649 20.459 -29.316 1.00 36.69 735 GLU A C 1
ATOM 5692 O O . GLU A 1 735 ? 16.196 21.531 -29.726 1.00 36.69 735 GLU A O 1
ATOM 5697 N N . LYS A 1 736 ? 15.949 19.697 -28.452 1.00 38.16 736 LYS A N 1
ATOM 5698 C CA . LYS A 1 736 ? 14.557 20.009 -28.036 1.00 38.16 736 LYS A CA 1
ATOM 5699 C C . LYS A 1 736 ? 14.398 21.372 -27.338 1.00 38.16 736 LYS A C 1
ATOM 5701 O O . LYS A 1 736 ? 13.381 22.040 -27.519 1.00 38.16 736 LYS A O 1
ATOM 5706 N N . THR A 1 737 ? 15.397 21.832 -26.580 1.00 36.84 737 THR A N 1
ATOM 5707 C CA . THR A 1 737 ? 15.377 23.178 -25.959 1.00 36.84 737 THR A CA 1
ATOM 5708 C C . THR A 1 737 ? 15.566 24.326 -26.959 1.00 36.84 737 THR A C 1
ATOM 5710 O O . THR A 1 737 ? 15.265 25.476 -26.633 1.00 36.84 737 THR A O 1
ATOM 5713 N N . THR A 1 738 ? 16.020 24.038 -28.182 1.00 34.25 738 THR A N 1
ATOM 5714 C CA . THR A 1 738 ? 16.276 25.054 -29.213 1.00 34.25 738 THR A CA 1
ATOM 5715 C C . THR A 1 738 ? 15.065 25.287 -30.130 1.00 34.25 738 THR A C 1
ATOM 5717 O O . THR A 1 738 ? 14.904 26.393 -30.646 1.00 34.25 738 THR A O 1
ATOM 5720 N N . GLU A 1 739 ? 14.173 24.303 -30.303 1.00 32.84 739 GLU A N 1
ATOM 5721 C CA . GLU A 1 739 ? 12.957 24.464 -31.126 1.00 32.84 739 GLU A CA 1
ATOM 5722 C C . GLU A 1 739 ? 11.810 25.174 -30.390 1.00 32.84 739 GLU A C 1
ATOM 5724 O O . GLU A 1 739 ? 11.184 26.065 -30.966 1.00 32.84 739 GLU A O 1
ATOM 5729 N N . ASN A 1 740 ? 11.597 24.903 -29.095 1.00 35.03 740 ASN A N 1
ATOM 5730 C CA . ASN A 1 740 ? 10.549 25.585 -28.312 1.00 35.03 740 ASN A CA 1
ATOM 5731 C C . ASN A 1 740 ? 10.791 27.098 -28.119 1.00 35.03 740 ASN A C 1
ATOM 5733 O O . ASN A 1 740 ? 9.857 27.827 -27.798 1.00 35.03 740 ASN A O 1
ATOM 5737 N N . ASN A 1 741 ? 12.009 27.592 -28.371 1.00 36.12 741 ASN A N 1
ATOM 5738 C CA . ASN A 1 741 ? 12.338 29.024 -28.355 1.00 36.12 741 ASN A CA 1
ATOM 5739 C C . ASN A 1 741 ? 12.168 29.720 -29.725 1.00 36.12 741 ASN A C 1
ATOM 5741 O O . ASN A 1 741 ? 12.537 30.883 -29.857 1.00 36.12 741 ASN A O 1
ATOM 5745 N N . LYS A 1 742 ? 11.629 29.041 -30.752 1.00 37.34 742 LYS A N 1
ATOM 5746 C CA . LYS A 1 742 ? 11.399 29.618 -32.097 1.00 37.34 742 LYS A CA 1
ATOM 5747 C C . LYS A 1 742 ? 9.933 29.886 -32.451 1.00 37.34 742 LYS A C 1
ATOM 5749 O O . LYS A 1 742 ? 9.654 30.270 -33.583 1.00 37.34 742 LYS A O 1
ATOM 5754 N N . VAL A 1 743 ? 9.005 29.710 -31.508 1.00 40.44 743 VAL A N 1
ATOM 5755 C CA . VAL A 1 743 ? 7.565 29.980 -31.712 1.00 40.44 743 VAL A CA 1
ATOM 5756 C C . VAL A 1 743 ? 7.028 31.006 -30.700 1.00 40.44 743 VAL A C 1
ATOM 5758 O O . VAL A 1 743 ? 5.869 30.948 -30.305 1.00 40.44 743 VAL A O 1
ATOM 5761 N N . VAL A 1 744 ? 7.869 31.968 -30.290 1.00 39.91 744 VAL A N 1
ATOM 5762 C CA . VAL A 1 744 ? 7.446 33.252 -29.693 1.00 39.91 744 VAL A CA 1
ATOM 5763 C C . VAL A 1 744 ? 8.430 34.369 -30.098 1.00 39.91 744 VAL A C 1
ATOM 5765 O O . VAL A 1 744 ? 9.288 34.752 -29.308 1.00 39.91 744 VAL A O 1
ATOM 5768 N N . GLU A 1 745 ? 8.289 34.893 -31.318 1.00 32.56 745 GLU A N 1
ATOM 5769 C CA . GLU A 1 745 ? 8.713 36.250 -31.734 1.00 32.56 745 GLU A CA 1
ATOM 5770 C C . GLU A 1 745 ? 7.699 36.813 -32.745 1.00 32.56 745 GLU A C 1
ATOM 5772 O O . GLU A 1 745 ? 7.280 36.042 -33.641 1.00 32.56 745 GLU A O 1
#

pLDDT: mean 80.21, std 22.99, range [23.3, 98.62]

InterPro domains:
  IPR005046 Protein of unknown function DUF285 [PF03382] (455-562)
  IPR005046 Protein of unknown function DUF285 [PF03382] (566-671)
  IPR007253 Cell wall binding repeat 2 [PF04122] (56-138)
  IPR007253 Cell wall binding repeat 2 [PF04122] (148-228)
  IPR007253 Cell wall binding repeat 2 [PF04122] (236-298)
  IPR011889 Bacterial surface protein 26-residue repeat [TIGR02167] (457-477)
  IPR011889 Bacterial surface protein 26-residue repeat [TIGR02167] (479-503)
  IPR011889 Bacterial surface protein 26-residue repeat [TIGR02167] (505-528)
  IPR011889 Bacterial surface protein 26-residue repeat [TIGR02167] (530-555)
  IPR011889 Bacterial surface protein 26-residue repeat [TIGR02167] (556-580)
  IPR011889 Bacterial surface protein 26-residue repeat [TIGR02167] (608-633)
  IPR011889 Bacterial surface protein 26-residue repeat [TIGR02167] (634-659)
  IPR032675 Leucine-rich repeat domain superfamily [G3DSA:3.80.10.10] (427-689)
  IPR051922 Bacterial Sporulation-Associated [PTHR30032] (1-191)

Sequence (745 aa):
MNKGIAAVAIAAILLSISNFSSGAESFKYKAKKKSNGTEVVKIASKRHHSHTKFIGRNRYETSSKILESSGNKDTLILVNASKEMSDGLSAAALSGKLKADIVPINPDNIDNTTEKTIKKAKNIILIGGDSAIPKNFEKRLSGKKITRIGGRDRVETSKEIAKYIGNYKKAYIVNGYTGQADAMSIAPVSARDVSPIILTKPNSESIDSVKNVEYSIIGGKDVVSNSIQESTNSDRIGGKNRYETNRMVLDKFYKDRKSISFCNGETLVDALSGSYFAKDEGIVLVNRTENLNLLENINTTQLGGLPMDIRFVVASSSGVTISEVNTSKDNKTPTKKEDTKPNKKDDKDKNIEKNEQREEEKKENPDKNKGQNISNTLMIGEDFNSELRMLKGFPKANKVVFNKGIPKDIDKINHVKLDENKSGEVVAYIKDNTVYISSNKT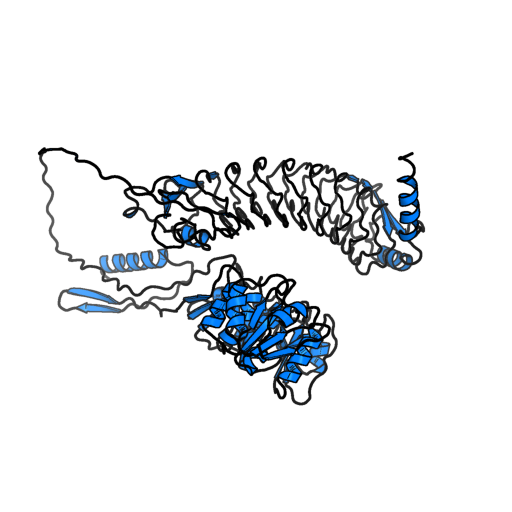IYANPESDYFMNNFENIKEVDISNLDTSKVVNMKYAFNGCSSLKKINTDKLDTSNVENMSSIFANCTSLESVDLSKLNTKNVTDMSDMFFKCSNLKSIDLSNFDTSNVENMSYMFGDCNGLTKINLNDLNTKKVTNMMAMFTNCKNLNEIDLIDLDTDNVENTSYMFSGCLNLTKLDLSNFNTSNVTNMSYMFASCESLRDVNLENLETKNVNDMNGMFYVCRNLNATLNIDGEVSSYAGMLDHCAVEDGSKLVLNYTNNSKPTVEKMLETKSDSANVFLGNLIKSSENQQTEKTTENNKVVE

Radius of gyration: 32.48 Å; chains: 1; bounding box: 101×87×88 Å

Organism: Peptacetobacter hiranonis (strain DSM 13275 / JCM 10541 / KCTC 15199 / TO-931) (NCBI:txid500633)